Protein AF-A0A2N5UAC7-F1 (afdb_monomer)

Secondary structure (DSSP, 8-state):
--------PPPPHHHHHHHHHHHHHHHHHHHHHHHHHHHHHHHHHHT---TT---S--SS--S-------------------HHHHHH-HHHHHH---EESSTT-EE-TTS-EEEE--SS--EEEEETTTTEEEEE-TTEEEEE--GGGHHHHHHT--S-SS-SEEEE---B--TTTGGGS----B-GGGGGGG-HHHHHTTGGG--EEEEEEE-S-HHHHHHIIIIIHHHTTEEEEEEEEEEEEBPPPP--TT---GGGTT-BSS-TT--SS--SEEEEEEEEE--GGGTTS----PPPPEEEEE---STTPPPP-HHHHGGGS-SS--EEEES-SS----------------------EEEEETTTTGGGEES---------------

InterPro domains:
  IPR007757 MT-A70-like [PF05063] (164-339)
  IPR007757 MT-A70-like [PS51143] (120-387)

Mean predicted aligned error: 12.35 Å

Sequence (390 aa):
MSGKTTHCLPLNGIQLEAAHHAAIKDDIQQAIHLVRSEWIEKCHATRHSEWWSDPHTLRHSALAQLEWLSYPESKNLMPWFDWAGMTRDSLEVRKSKFNSKKLSIRVSEFGTTCLNPSSNSVGQVTLTDNKFAVTLPRRSGFSLATMENFRNEVTRINHSSGWDAVVIDPPWQNKSASRGGKYRTVELYDLFKMDLPGILGENAGKRALIAIWVTNRPKFRRFLKNKFLPDCHVMGPYSEWYWVKITASPSKENQPDLLEGGKPIFDLESTSPRRCYEGLVLGWYIPPSLRLNPVSNEIPSKIFLSVPLCHSRKPNIIDLLAPHIPSDPSILELFSRSVSGLPSFGENSENKTVDPMKGIWHSVGDECPKFMVTPWVDWHKSDKQDSGAG

Organism: NCBI:txid200324

pLDDT: mean 72.63, std 20.74, range [23.41, 97.94]

Structure (mmCIF, N/CA/C/O backbone):
data_AF-A0A2N5UAC7-F1
#
_entry.id   AF-A0A2N5UAC7-F1
#
loop_
_atom_site.group_PDB
_atom_site.id
_atom_site.type_symbol
_atom_site.label_atom_id
_atom_site.label_alt_id
_atom_site.label_comp_id
_atom_site.label_asym_id
_atom_site.label_entity_id
_atom_site.label_seq_id
_atom_site.pdbx_PDB_ins_code
_atom_site.Cartn_x
_atom_site.Cartn_y
_atom_site.Cartn_z
_atom_site.occupancy
_atom_site.B_iso_or_equiv
_atom_site.auth_seq_id
_atom_site.auth_comp_id
_atom_site.auth_asym_id
_atom_site.auth_atom_id
_atom_site.pdbx_PDB_model_num
ATOM 1 N N . MET A 1 1 ? 3.180 57.933 -0.412 1.00 46.59 1 MET A N 1
ATOM 2 C CA . MET A 1 1 ? 2.348 56.717 -0.276 1.00 46.59 1 MET A CA 1
ATOM 3 C C . MET A 1 1 ? 2.110 56.125 -1.655 1.00 46.59 1 MET A C 1
ATOM 5 O O . MET A 1 1 ? 1.540 56.811 -2.485 1.00 46.59 1 MET A O 1
ATOM 9 N N . SER A 1 2 ? 2.570 54.899 -1.903 1.00 42.03 2 SER A N 1
ATOM 10 C CA . SER A 1 2 ? 1.976 53.965 -2.876 1.00 42.03 2 SER A CA 1
ATOM 11 C C . SER A 1 2 ? 2.719 52.632 -2.754 1.00 42.03 2 SER A C 1
ATOM 13 O O . SER A 1 2 ? 3.601 52.316 -3.553 1.00 42.03 2 SER A O 1
ATOM 15 N N . GLY A 1 3 ? 2.406 51.872 -1.704 1.00 40.34 3 GLY A N 1
ATOM 16 C CA . GLY A 1 3 ? 2.852 50.488 -1.585 1.00 40.34 3 GLY A CA 1
ATOM 17 C C . GLY A 1 3 ? 2.125 49.650 -2.629 1.00 40.34 3 GLY A C 1
ATOM 18 O O . GLY A 1 3 ? 0.919 49.446 -2.522 1.00 40.34 3 GLY A O 1
ATOM 19 N N . LYS A 1 4 ? 2.844 49.193 -3.658 1.00 44.44 4 LYS A N 1
ATOM 20 C CA . LYS A 1 4 ? 2.344 48.163 -4.569 1.00 44.44 4 LYS A CA 1
ATOM 21 C C . LYS A 1 4 ? 2.340 46.842 -3.806 1.00 44.44 4 LYS A C 1
ATOM 23 O O . LYS A 1 4 ? 3.376 46.198 -3.676 1.00 44.44 4 LYS A O 1
ATOM 28 N N . THR A 1 5 ? 1.183 46.453 -3.291 1.00 43.25 5 THR A N 1
ATOM 29 C CA . THR A 1 5 ? 0.911 45.079 -2.877 1.00 43.25 5 THR A CA 1
ATOM 30 C C . THR A 1 5 ? 0.996 44.190 -4.114 1.00 43.25 5 THR A C 1
ATOM 32 O O . THR A 1 5 ? 0.104 44.162 -4.960 1.00 43.25 5 THR A O 1
ATOM 35 N N . THR A 1 6 ? 2.111 43.478 -4.255 1.00 42.09 6 THR A N 1
ATOM 36 C CA . THR A 1 6 ? 2.247 42.374 -5.202 1.00 42.09 6 THR A CA 1
ATOM 37 C C . THR A 1 6 ? 1.308 41.257 -4.761 1.00 42.09 6 THR A C 1
ATOM 39 O O . THR A 1 6 ? 1.625 40.451 -3.891 1.00 42.09 6 THR A O 1
ATOM 42 N N . HIS A 1 7 ? 0.111 41.220 -5.348 1.00 46.22 7 HIS A N 1
ATOM 43 C CA . HIS A 1 7 ? -0.776 40.067 -5.245 1.00 46.22 7 HIS A CA 1
ATOM 44 C C . HIS A 1 7 ? -0.081 38.865 -5.893 1.00 46.22 7 HIS A C 1
ATOM 46 O O . HIS A 1 7 ? -0.053 38.724 -7.114 1.00 46.22 7 HIS A O 1
ATOM 52 N N . CYS A 1 8 ? 0.527 38.013 -5.068 1.00 55.16 8 CYS A N 1
ATOM 53 C CA . CYS A 1 8 ? 1.085 36.747 -5.514 1.00 55.16 8 CYS A CA 1
ATOM 54 C C . CYS A 1 8 ? -0.089 35.846 -5.930 1.00 55.16 8 CYS A C 1
ATOM 56 O O . CYS A 1 8 ? -0.901 35.451 -5.091 1.00 55.16 8 CYS A O 1
ATOM 58 N N . LEU A 1 9 ? -0.235 35.592 -7.233 1.00 59.38 9 LEU A N 1
ATOM 59 C CA . LEU A 1 9 ? -1.263 34.692 -7.756 1.00 59.38 9 LEU A CA 1
ATOM 60 C C . LEU A 1 9 ? -1.058 33.277 -7.177 1.00 59.38 9 LEU A C 1
ATOM 62 O O . LEU A 1 9 ? 0.088 32.841 -7.038 1.00 59.38 9 LEU A O 1
ATOM 66 N N . PRO A 1 10 ? -2.134 32.537 -6.851 1.00 71.50 10 PRO A N 1
ATOM 67 C CA . PRO A 1 10 ? -2.011 31.182 -6.328 1.00 71.50 10 PRO A CA 1
ATOM 68 C C . PRO A 1 10 ? -1.292 30.277 -7.335 1.00 71.50 10 PRO A C 1
ATOM 70 O O . PRO A 1 10 ? -1.619 30.269 -8.524 1.00 71.50 10 PRO A O 1
ATOM 73 N N . LEU A 1 11 ? -0.315 29.506 -6.845 1.00 75.81 11 LEU A N 1
ATOM 74 C CA . LEU A 1 11 ? 0.490 28.607 -7.672 1.00 75.81 11 LEU A CA 1
ATOM 75 C C . LEU A 1 11 ? -0.403 27.610 -8.423 1.00 75.81 11 LEU A C 1
ATOM 77 O O . LEU A 1 11 ? -1.276 26.958 -7.842 1.00 75.81 11 LEU A O 1
ATOM 81 N N . ASN A 1 12 ? -0.150 27.452 -9.720 1.00 82.94 12 ASN A N 1
ATOM 82 C CA . ASN A 1 12 ? -0.794 26.421 -10.524 1.00 82.94 12 ASN A CA 1
ATOM 83 C C . ASN A 1 12 ? -0.249 25.018 -10.173 1.00 82.94 12 ASN A C 1
ATOM 85 O O . ASN A 1 12 ? 0.724 24.861 -9.435 1.00 82.94 12 ASN A O 1
ATOM 89 N N . GLY A 1 13 ? -0.870 23.964 -10.715 1.00 75.75 13 GLY A N 1
ATOM 90 C CA . GLY A 1 13 ? -0.510 22.580 -10.376 1.00 75.75 13 GLY A CA 1
ATOM 91 C C . GLY A 1 13 ? 0.949 22.199 -10.662 1.00 75.75 13 GLY A C 1
ATOM 92 O O . GLY A 1 13 ? 1.515 21.418 -9.905 1.00 75.75 13 GLY A O 1
ATOM 93 N N . ILE A 1 14 ? 1.561 22.763 -11.708 1.00 78.81 14 ILE A N 1
ATOM 94 C CA . ILE A 1 14 ? 2.967 22.509 -12.066 1.00 78.81 14 ILE A CA 1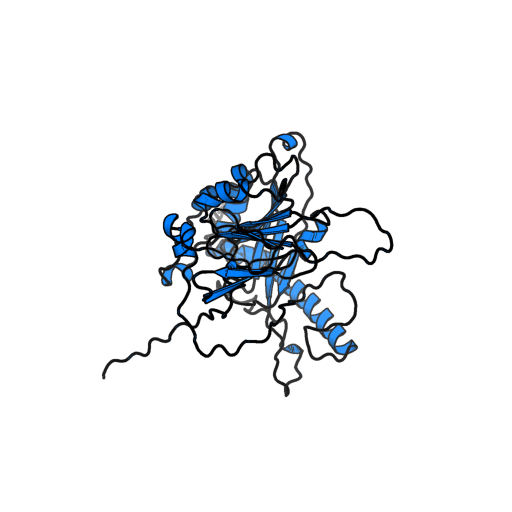
ATOM 95 C C . ILE A 1 14 ? 3.891 23.236 -11.088 1.00 78.81 14 ILE A C 1
ATOM 97 O O . ILE A 1 14 ? 4.854 22.653 -10.600 1.00 78.81 14 ILE A O 1
ATOM 101 N N . GLN A 1 15 ? 3.571 24.486 -10.755 1.00 83.00 15 GLN A N 1
ATOM 102 C CA . GLN A 1 15 ? 4.337 25.270 -9.788 1.00 83.00 15 GLN A CA 1
ATOM 103 C C . GLN A 1 15 ? 4.299 24.645 -8.389 1.00 83.00 15 GLN A C 1
ATOM 105 O O . GLN A 1 15 ? 5.323 24.596 -7.717 1.00 83.00 15 GLN A O 1
ATOM 110 N N . LEU A 1 16 ? 3.150 24.105 -7.970 1.00 83.69 16 LEU A N 1
ATOM 111 C CA . LEU A 1 16 ? 3.035 23.356 -6.715 1.00 83.69 16 LEU A CA 1
ATOM 112 C C . LEU A 1 16 ? 3.868 22.068 -6.727 1.00 83.69 16 LEU A C 1
ATOM 114 O O . LEU A 1 16 ? 4.409 21.679 -5.696 1.00 83.69 16 LEU A O 1
ATOM 118 N N . GLU A 1 17 ? 3.970 21.394 -7.875 1.00 84.38 17 GLU A N 1
ATOM 119 C CA . GLU A 1 17 ? 4.785 20.184 -8.017 1.00 84.38 17 GLU A CA 1
ATOM 120 C C . GLU A 1 17 ? 6.274 20.516 -7.949 1.00 84.38 17 GLU A C 1
ATOM 122 O O . GLU A 1 17 ? 7.018 19.839 -7.245 1.00 84.38 17 GLU A O 1
ATOM 127 N N . ALA A 1 18 ? 6.691 21.589 -8.624 1.00 85.12 18 ALA A N 1
ATOM 128 C CA . ALA A 1 18 ? 8.057 22.092 -8.586 1.00 85.12 18 ALA A CA 1
ATOM 129 C C . ALA A 1 18 ? 8.451 22.574 -7.183 1.00 85.12 18 ALA A C 1
ATOM 131 O O . ALA A 1 18 ? 9.517 22.209 -6.703 1.00 85.12 18 ALA A O 1
ATOM 132 N N . ALA A 1 19 ? 7.580 23.322 -6.501 1.00 87.12 19 ALA A N 1
ATOM 133 C CA . ALA A 1 19 ? 7.818 23.776 -5.132 1.00 87.12 19 ALA A CA 1
ATOM 134 C C . ALA A 1 19 ? 7.941 22.598 -4.157 1.00 87.12 19 ALA A C 1
ATOM 136 O O . ALA A 1 19 ? 8.842 22.569 -3.326 1.00 87.12 19 ALA A O 1
ATOM 137 N N . HIS A 1 20 ? 7.066 21.596 -4.290 1.00 88.50 20 HIS A N 1
ATOM 138 C CA . HIS A 1 20 ? 7.152 20.388 -3.481 1.00 88.50 20 HIS A CA 1
ATOM 139 C C . HIS A 1 20 ? 8.440 19.605 -3.750 1.00 88.50 20 HIS A C 1
ATOM 141 O O . HIS A 1 20 ? 9.090 19.174 -2.809 1.00 88.50 20 HIS A O 1
ATOM 147 N N . HIS A 1 21 ? 8.815 19.440 -5.020 1.00 90.19 21 HIS A N 1
ATOM 148 C CA . HIS A 1 21 ? 10.067 18.792 -5.389 1.00 90.19 21 HIS A CA 1
ATOM 149 C C . HIS A 1 21 ? 11.280 19.538 -4.824 1.00 90.19 21 HIS A C 1
ATOM 151 O O . HIS A 1 21 ? 12.123 18.910 -4.196 1.00 90.19 21 HIS A O 1
ATOM 157 N N . ALA A 1 22 ? 11.330 20.864 -4.971 1.00 89.19 22 ALA A N 1
ATOM 158 C CA . ALA A 1 22 ? 12.399 21.694 -4.424 1.00 89.19 22 ALA A CA 1
ATOM 159 C C . ALA A 1 22 ? 12.533 21.544 -2.900 1.00 89.19 22 ALA A C 1
ATOM 161 O O . ALA A 1 22 ? 13.647 21.524 -2.397 1.00 89.19 22 ALA A O 1
ATOM 162 N N . ALA A 1 23 ? 11.419 21.373 -2.183 1.00 89.62 23 ALA A N 1
ATOM 163 C CA . ALA A 1 23 ? 11.420 21.210 -0.730 1.00 89.62 23 ALA A CA 1
ATOM 164 C C . ALA A 1 23 ? 11.996 19.870 -0.232 1.00 89.62 23 ALA A C 1
ATOM 166 O O . ALA A 1 23 ? 12.322 19.780 0.943 1.00 89.62 23 ALA A O 1
ATOM 167 N N . ILE A 1 24 ? 12.090 18.840 -1.082 1.00 89.44 24 ILE A N 1
ATOM 168 C CA . ILE A 1 24 ? 12.561 17.492 -0.691 1.00 89.44 24 ILE A CA 1
ATOM 169 C C . ILE A 1 24 ? 13.781 17.018 -1.488 1.00 89.44 24 ILE A C 1
ATOM 171 O O . ILE A 1 24 ? 14.311 15.940 -1.228 1.00 89.44 24 ILE A O 1
ATOM 175 N N . LYS A 1 25 ? 14.195 17.774 -2.511 1.00 91.12 25 LYS A N 1
ATOM 176 C CA . LYS A 1 25 ? 15.258 17.381 -3.441 1.00 91.12 25 LYS A CA 1
ATOM 177 C C . LYS A 1 25 ? 16.575 17.136 -2.708 1.00 91.12 25 LYS A C 1
ATOM 179 O O . LYS A 1 25 ? 17.189 16.094 -2.922 1.00 91.12 25 LYS A O 1
ATOM 184 N N . ASP A 1 26 ? 16.961 18.065 -1.840 1.00 87.69 26 ASP A N 1
ATOM 185 C CA . ASP A 1 26 ? 18.243 18.016 -1.137 1.00 87.69 26 ASP A CA 1
ATOM 186 C C . ASP A 1 26 ? 18.281 16.842 -0.147 1.00 87.69 26 ASP A C 1
ATOM 188 O O . ASP A 1 26 ? 19.263 16.101 -0.121 1.00 87.69 26 ASP A O 1
ATOM 192 N N . ASP A 1 27 ? 17.175 16.578 0.558 1.00 86.56 27 ASP A N 1
ATOM 193 C CA . ASP A 1 27 ? 17.036 15.411 1.440 1.00 86.56 27 ASP A CA 1
ATOM 194 C C . ASP A 1 27 ? 17.154 14.094 0.657 1.00 86.56 27 ASP A C 1
ATOM 196 O O . ASP A 1 27 ? 17.837 13.160 1.081 1.00 86.56 27 ASP A O 1
ATOM 200 N N . ILE A 1 28 ? 16.516 14.008 -0.518 1.00 86.81 28 ILE A N 1
ATOM 201 C CA . ILE A 1 28 ? 16.626 12.836 -1.398 1.00 86.81 28 ILE A CA 1
ATOM 202 C C . ILE A 1 28 ? 18.067 12.668 -1.881 1.00 86.81 28 ILE A C 1
ATOM 204 O O . ILE A 1 28 ? 18.592 11.554 -1.873 1.00 86.81 28 ILE A O 1
ATOM 208 N N . GLN A 1 29 ? 18.722 13.751 -2.294 1.00 86.06 29 GLN A N 1
ATOM 209 C CA . GLN A 1 29 ? 20.100 13.709 -2.767 1.00 86.06 29 GLN A CA 1
ATOM 210 C C . GLN A 1 29 ? 21.066 13.290 -1.655 1.00 86.06 29 GLN A C 1
ATOM 212 O O . GLN A 1 29 ? 21.946 12.459 -1.890 1.00 86.06 29 GLN A O 1
ATOM 217 N N . GLN A 1 30 ? 20.858 13.787 -0.435 1.00 82.12 30 GLN A N 1
ATOM 218 C CA . GLN A 1 30 ? 21.615 13.382 0.741 1.00 82.12 30 GLN A CA 1
ATOM 219 C C . GLN A 1 30 ? 21.387 11.904 1.076 1.00 82.12 30 GLN A C 1
ATOM 221 O O . GLN A 1 30 ? 22.356 11.180 1.298 1.00 82.12 30 GLN A O 1
ATOM 226 N N . ALA A 1 31 ? 20.139 11.425 1.056 1.00 80.38 31 ALA A N 1
ATOM 227 C CA . ALA A 1 31 ? 19.821 10.019 1.304 1.00 80.38 31 ALA A CA 1
ATOM 228 C C . ALA A 1 31 ? 20.495 9.094 0.278 1.00 80.38 31 ALA A C 1
ATOM 230 O O . ALA A 1 31 ? 21.091 8.085 0.650 1.00 80.38 31 ALA A O 1
ATOM 231 N N . ILE A 1 32 ? 20.465 9.464 -1.008 1.00 81.31 32 ILE A N 1
ATOM 232 C CA . ILE A 1 32 ? 21.179 8.738 -2.065 1.00 81.31 32 ILE A CA 1
ATOM 233 C C . ILE A 1 32 ? 22.681 8.733 -1.797 1.00 81.31 32 ILE A C 1
ATOM 235 O O . ILE A 1 32 ? 23.303 7.679 -1.891 1.00 81.31 32 ILE A O 1
ATOM 239 N N . HIS A 1 33 ? 23.269 9.879 -1.457 1.00 80.56 33 HIS A N 1
ATOM 240 C CA . HIS A 1 33 ? 24.696 9.964 -1.166 1.00 80.56 33 HIS A CA 1
ATOM 241 C C . HIS A 1 33 ? 25.093 9.076 0.021 1.00 80.56 33 HIS A C 1
ATOM 243 O O . HIS A 1 33 ? 26.038 8.306 -0.098 1.00 80.56 33 HIS A O 1
ATOM 249 N N . LEU A 1 34 ? 24.361 9.139 1.138 1.00 76.81 34 LEU A N 1
ATOM 250 C CA . LEU A 1 34 ? 24.648 8.342 2.335 1.00 76.81 34 LEU A CA 1
ATOM 251 C C . LEU A 1 34 ? 24.571 6.839 2.049 1.00 76.81 34 LEU A C 1
ATOM 253 O O . LEU A 1 34 ? 25.529 6.121 2.319 1.00 76.81 34 LEU A O 1
ATOM 257 N N . VAL A 1 35 ? 23.474 6.382 1.434 1.00 75.56 35 VAL A N 1
ATOM 258 C CA . VAL A 1 35 ? 23.276 4.958 1.118 1.00 75.56 35 VAL A CA 1
ATOM 259 C C . VAL A 1 35 ? 24.328 4.460 0.129 1.00 75.56 35 VAL A C 1
ATOM 261 O O . VAL A 1 35 ? 24.868 3.370 0.303 1.00 75.56 35 VAL A O 1
ATOM 264 N N . ARG A 1 36 ? 24.653 5.246 -0.906 1.00 75.81 36 ARG A N 1
ATOM 265 C CA . ARG A 1 36 ? 25.674 4.858 -1.891 1.00 75.81 36 ARG A CA 1
ATOM 266 C C . ARG A 1 36 ? 27.078 4.836 -1.293 1.00 75.81 36 ARG A C 1
ATOM 268 O O . ARG A 1 36 ? 27.830 3.926 -1.614 1.00 75.81 36 ARG A O 1
ATOM 275 N N . SER A 1 37 ? 27.430 5.801 -0.446 1.00 73.94 37 SER A N 1
ATOM 276 C CA . SER A 1 37 ? 28.753 5.859 0.185 1.00 73.94 37 SER A CA 1
ATOM 277 C C . SER A 1 37 ? 28.972 4.694 1.148 1.00 73.94 37 SER A C 1
ATOM 279 O O . SER A 1 37 ? 29.987 4.012 1.038 1.00 73.94 37 SER A O 1
ATOM 281 N N . GLU A 1 38 ? 27.992 4.400 2.012 1.00 71.62 38 GLU A N 1
ATOM 282 C CA . GLU A 1 38 ? 28.046 3.233 2.907 1.00 71.62 38 GLU A CA 1
ATOM 283 C C . GLU A 1 38 ? 28.144 1.922 2.110 1.00 71.62 38 GLU A C 1
ATOM 285 O O . GLU A 1 38 ? 28.885 1.008 2.471 1.00 71.62 38 GLU A O 1
ATOM 290 N N . TRP A 1 39 ? 27.428 1.835 0.986 1.00 68.81 39 TRP A N 1
ATOM 291 C CA . TRP A 1 39 ? 27.476 0.670 0.110 1.00 68.81 39 TRP A CA 1
ATOM 292 C C . TRP A 1 39 ? 28.852 0.486 -0.548 1.00 68.81 39 TRP A C 1
ATOM 294 O O . TRP A 1 39 ? 29.413 -0.609 -0.488 1.00 68.81 39 TRP A O 1
ATOM 304 N N . ILE A 1 40 ? 29.421 1.544 -1.136 1.00 66.44 40 ILE A N 1
ATOM 305 C CA . ILE A 1 40 ? 30.756 1.497 -1.751 1.00 66.44 40 ILE A CA 1
ATOM 306 C C . ILE A 1 40 ? 31.802 1.053 -0.720 1.00 66.44 40 ILE A C 1
ATOM 308 O O . ILE A 1 40 ? 32.634 0.200 -1.027 1.00 66.44 40 ILE A O 1
ATOM 312 N N . GLU A 1 41 ? 31.728 1.575 0.505 1.00 67.44 41 GLU A N 1
ATOM 313 C CA . GLU A 1 41 ? 32.634 1.210 1.596 1.00 67.44 41 GLU A CA 1
ATOM 314 C C . GLU A 1 41 ? 32.526 -0.280 1.970 1.00 67.44 41 GLU A C 1
ATOM 316 O O . GLU A 1 41 ? 33.540 -0.985 1.994 1.00 67.44 41 GLU A O 1
ATOM 321 N N . LYS A 1 42 ? 31.307 -0.797 2.185 1.00 65.06 42 LYS A N 1
ATOM 322 C CA . LYS A 1 42 ? 31.087 -2.212 2.543 1.00 65.06 42 LYS A CA 1
ATOM 323 C C . LYS A 1 42 ? 31.503 -3.180 1.438 1.00 65.06 42 LYS A C 1
ATOM 325 O O . LYS A 1 42 ? 32.207 -4.148 1.721 1.00 65.06 42 LYS A O 1
ATOM 330 N N . CYS A 1 43 ? 31.140 -2.916 0.181 1.00 59.81 43 CYS A N 1
ATOM 331 C CA . CYS A 1 43 ? 31.549 -3.762 -0.947 1.00 59.81 43 CYS A CA 1
ATOM 332 C C . CYS A 1 43 ? 33.072 -3.796 -1.122 1.00 59.81 43 CYS A C 1
ATOM 334 O O . CYS A 1 43 ? 33.642 -4.855 -1.393 1.00 59.81 43 CYS A O 1
ATOM 336 N N . HIS A 1 44 ? 33.748 -2.659 -0.929 1.00 58.91 44 HIS A N 1
ATOM 337 C CA . HIS A 1 44 ? 35.206 -2.602 -0.989 1.00 58.91 44 HIS A CA 1
ATOM 338 C C . HIS A 1 44 ? 35.858 -3.416 0.143 1.00 58.91 44 HIS A C 1
ATOM 340 O O . HIS A 1 44 ? 36.892 -4.054 -0.069 1.00 58.91 44 HIS A O 1
ATOM 346 N N . ALA A 1 45 ? 35.247 -3.441 1.332 1.00 56.47 45 ALA A N 1
ATOM 347 C CA . ALA A 1 45 ? 35.726 -4.223 2.470 1.00 56.47 45 ALA A CA 1
ATOM 348 C C . ALA A 1 45 ? 35.538 -5.741 2.286 1.00 56.47 45 ALA A C 1
ATOM 350 O O . ALA A 1 45 ? 36.402 -6.516 2.697 1.00 56.47 45 ALA A O 1
ATOM 351 N N . THR A 1 46 ? 34.445 -6.177 1.652 1.00 52.97 46 THR A N 1
ATOM 352 C CA . THR A 1 46 ? 34.094 -7.604 1.534 1.00 52.97 46 THR A CA 1
ATOM 353 C C . THR A 1 46 ? 34.485 -8.244 0.194 1.00 52.97 46 THR A C 1
ATOM 355 O O . THR A 1 46 ? 34.329 -9.451 0.033 1.00 52.97 46 THR A O 1
ATOM 358 N N . ARG A 1 47 ? 35.043 -7.479 -0.763 1.00 51.38 47 ARG A N 1
ATOM 359 C CA . ARG A 1 47 ? 35.402 -7.922 -2.136 1.00 51.38 47 ARG A CA 1
ATOM 360 C C . ARG A 1 47 ? 34.241 -8.557 -2.921 1.00 51.38 47 ARG A C 1
ATOM 362 O O . ARG A 1 47 ? 34.477 -9.245 -3.912 1.00 51.38 47 ARG A O 1
ATOM 369 N N . HIS A 1 48 ? 32.997 -8.327 -2.507 1.00 44.00 48 HIS A N 1
ATOM 370 C CA . HIS A 1 48 ? 31.820 -8.798 -3.228 1.00 44.00 48 HIS A CA 1
ATOM 371 C C . HIS A 1 48 ? 31.491 -7.851 -4.391 1.00 44.00 48 HIS A C 1
ATOM 373 O O . HIS A 1 48 ? 31.323 -6.647 -4.200 1.00 44.00 48 HIS A O 1
ATOM 379 N N . SER A 1 49 ? 31.370 -8.405 -5.601 1.00 43.03 49 SER A N 1
ATOM 380 C CA . SER A 1 49 ? 30.919 -7.695 -6.811 1.00 43.03 49 SER A CA 1
ATOM 381 C C . SER A 1 49 ? 29.394 -7.590 -6.915 1.00 43.03 49 SER A C 1
ATOM 383 O O . SER A 1 49 ? 28.869 -6.887 -7.778 1.00 43.03 49 SER A O 1
ATOM 385 N N . GLU A 1 50 ? 28.673 -8.305 -6.052 1.00 41.56 50 GLU A N 1
ATOM 386 C CA . GLU A 1 50 ? 27.236 -8.508 -6.155 1.00 41.56 50 GLU A CA 1
ATOM 387 C C . GLU A 1 50 ? 26.498 -7.825 -5.000 1.00 41.56 50 GLU A C 1
ATOM 389 O O . GLU A 1 50 ? 26.653 -8.148 -3.826 1.00 41.56 50 GLU A O 1
ATOM 394 N N . TRP A 1 51 ? 25.641 -6.877 -5.376 1.00 46.94 51 TRP A N 1
ATOM 395 C CA . TRP A 1 51 ? 24.746 -6.069 -4.541 1.00 46.94 51 TRP A CA 1
ATOM 396 C C . TRP A 1 51 ? 23.701 -6.867 -3.747 1.00 46.94 51 TRP A C 1
ATOM 398 O O . TRP A 1 51 ? 22.940 -6.277 -2.983 1.00 46.94 51 TRP A O 1
ATOM 408 N N . TRP A 1 52 ? 23.634 -8.187 -3.934 1.00 44.19 52 TRP A N 1
ATOM 409 C CA . TRP A 1 52 ? 22.655 -9.071 -3.301 1.00 44.19 52 TRP A CA 1
ATOM 410 C C . TRP A 1 52 ? 23.234 -9.983 -2.209 1.00 44.19 52 TRP A C 1
ATOM 412 O O . TRP A 1 52 ? 22.483 -10.757 -1.616 1.00 44.19 52 TRP A O 1
ATOM 422 N N . SER A 1 53 ? 24.532 -9.889 -1.900 1.00 32.56 53 SER A N 1
ATOM 423 C CA . SER A 1 53 ? 25.165 -10.655 -0.818 1.00 32.56 53 SER A CA 1
ATOM 424 C C . SER A 1 53 ? 26.065 -9.761 0.046 1.00 32.56 53 SER A C 1
ATOM 426 O O . SER A 1 53 ? 27.150 -9.395 -0.395 1.00 32.56 53 SER A O 1
ATOM 428 N N . ASP A 1 54 ? 25.652 -9.438 1.277 1.00 31.34 54 ASP A N 1
ATOM 429 C CA . ASP A 1 54 ? 26.560 -8.938 2.327 1.00 31.34 54 ASP A CA 1
ATOM 430 C C . ASP A 1 54 ? 26.422 -9.829 3.589 1.00 31.34 54 ASP A C 1
ATOM 432 O O . ASP A 1 54 ? 25.285 -10.166 3.948 1.00 31.34 54 ASP A O 1
ATOM 436 N N . PRO A 1 55 ? 27.522 -10.266 4.251 1.00 34.00 55 PRO A N 1
ATOM 437 C CA . PRO A 1 55 ? 27.536 -11.416 5.161 1.00 34.00 55 PRO A CA 1
ATOM 438 C C . PRO A 1 55 ? 27.182 -11.150 6.634 1.00 34.00 55 PRO A C 1
ATOM 440 O O . PRO A 1 55 ? 27.253 -12.091 7.422 1.00 34.00 55 PRO A O 1
ATOM 443 N N . HIS A 1 56 ? 26.787 -9.944 7.062 1.00 31.58 56 HIS A N 1
ATOM 444 C CA . HIS A 1 56 ? 26.453 -9.705 8.478 1.00 31.58 56 HIS A CA 1
ATOM 445 C C . HIS A 1 56 ? 25.204 -8.838 8.697 1.00 31.58 56 HIS A C 1
ATOM 447 O O . HIS A 1 56 ? 25.225 -7.616 8.602 1.00 31.58 56 HIS A O 1
ATOM 453 N N . THR A 1 57 ? 24.112 -9.531 9.042 1.00 35.31 57 THR A N 1
ATOM 454 C CA . THR A 1 57 ? 23.008 -9.142 9.943 1.00 35.31 57 THR A CA 1
ATOM 455 C C . THR A 1 57 ? 22.753 -7.644 10.151 1.00 35.31 57 THR A C 1
ATOM 457 O O . THR A 1 57 ? 22.821 -7.131 11.269 1.00 35.31 57 THR A O 1
ATOM 460 N N . LEU A 1 58 ? 22.276 -6.975 9.103 1.00 31.77 58 LEU A N 1
ATOM 461 C CA . LEU A 1 58 ? 21.141 -6.076 9.289 1.00 31.77 58 LEU A CA 1
ATOM 462 C C . LEU A 1 58 ? 19.967 -6.955 9.735 1.00 31.77 58 LEU A C 1
ATOM 464 O O . LEU A 1 58 ? 19.610 -7.908 9.045 1.00 31.77 58 LEU A O 1
ATOM 468 N N . ARG A 1 59 ? 19.370 -6.671 10.897 1.00 33.34 59 ARG A N 1
ATOM 469 C CA . ARG A 1 59 ? 18.214 -7.423 11.426 1.00 33.34 59 ARG A CA 1
ATOM 470 C C . ARG A 1 59 ? 16.953 -7.356 10.553 1.00 33.34 59 ARG A C 1
ATOM 472 O O . ARG A 1 59 ? 15.930 -7.885 10.964 1.00 33.34 59 ARG A O 1
ATOM 479 N N . HIS A 1 60 ? 17.010 -6.761 9.367 1.00 32.19 60 HIS A N 1
ATOM 480 C CA . HIS A 1 60 ? 16.217 -7.226 8.243 1.00 32.19 60 HIS A CA 1
ATOM 481 C C . HIS A 1 60 ? 16.782 -6.680 6.937 1.00 32.19 60 HIS A C 1
ATOM 483 O O . HIS A 1 60 ? 17.345 -5.584 6.878 1.00 32.19 60 HIS A O 1
ATOM 489 N N . SER A 1 61 ? 16.638 -7.463 5.884 1.00 29.66 61 SER A N 1
ATOM 490 C CA . SER A 1 61 ? 17.106 -7.120 4.565 1.00 29.66 61 SER A CA 1
ATOM 491 C C . SER A 1 61 ? 16.145 -6.144 3.887 1.00 29.66 61 SER A C 1
ATOM 493 O O . SER A 1 61 ? 15.116 -6.561 3.365 1.00 29.66 61 SER A O 1
ATOM 495 N N . ALA A 1 62 ? 16.565 -4.897 3.679 1.00 28.70 62 ALA A N 1
ATOM 496 C CA . ALA A 1 62 ? 16.096 -4.121 2.526 1.00 28.70 62 ALA A CA 1
ATOM 497 C C . ALA A 1 62 ? 16.588 -4.734 1.184 1.00 28.70 62 ALA A C 1
ATOM 499 O O . ALA A 1 62 ? 16.790 -4.024 0.200 1.00 28.70 62 ALA A O 1
ATOM 500 N N . LEU A 1 63 ? 16.809 -6.056 1.142 1.00 31.41 63 LEU A N 1
ATOM 501 C CA . LEU A 1 63 ? 17.150 -6.820 -0.043 1.00 31.41 63 LEU A CA 1
ATOM 502 C C . LEU A 1 63 ? 15.863 -7.343 -0.654 1.00 31.41 63 LEU A C 1
ATOM 504 O O . LEU A 1 63 ? 15.038 -7.993 -0.010 1.00 31.41 63 LEU A O 1
ATOM 508 N N . ALA A 1 64 ? 15.764 -7.126 -1.955 1.00 31.52 64 ALA A N 1
ATOM 509 C CA . ALA A 1 64 ? 15.036 -8.015 -2.824 1.00 31.52 64 ALA A CA 1
ATOM 510 C C . ALA A 1 64 ? 15.589 -9.445 -2.663 1.00 31.52 64 ALA A C 1
ATOM 512 O O . ALA A 1 64 ? 16.485 -9.853 -3.389 1.00 31.52 64 ALA A O 1
ATOM 513 N N . GLN A 1 65 ? 15.023 -10.231 -1.749 1.00 28.94 65 GLN A N 1
ATOM 514 C CA . GLN A 1 65 ? 14.938 -11.675 -1.933 1.00 28.94 65 GLN A CA 1
ATOM 515 C C . GLN A 1 65 ? 13.695 -11.930 -2.793 1.00 28.94 65 GLN A C 1
ATOM 517 O O . GLN A 1 65 ? 12.626 -12.309 -2.321 1.00 28.94 65 GLN A O 1
ATOM 522 N N . LEU A 1 66 ? 13.806 -11.637 -4.090 1.00 31.16 66 LEU A N 1
ATOM 523 C CA . LEU A 1 66 ? 12.988 -12.358 -5.052 1.00 31.16 66 LEU A CA 1
ATOM 524 C C . LEU A 1 66 ? 13.629 -13.736 -5.136 1.00 31.16 66 LEU A C 1
ATOM 526 O O . LEU A 1 66 ? 14.699 -13.870 -5.722 1.00 31.16 66 LEU A O 1
ATOM 530 N N . GLU A 1 67 ? 13.015 -14.744 -4.517 1.00 24.19 67 GLU A N 1
ATOM 531 C CA . GLU A 1 67 ? 13.284 -16.126 -4.902 1.00 24.19 67 GLU A CA 1
ATOM 532 C C . GLU A 1 67 ? 13.095 -16.206 -6.419 1.00 24.19 67 GLU A C 1
ATOM 534 O O . GLU A 1 67 ? 11.979 -16.167 -6.944 1.00 24.19 67 GLU A O 1
ATOM 539 N N . TRP A 1 68 ? 14.216 -16.262 -7.130 1.00 28.42 68 TRP A N 1
ATOM 540 C CA . TRP A 1 68 ? 14.262 -16.632 -8.526 1.00 28.42 68 TRP A CA 1
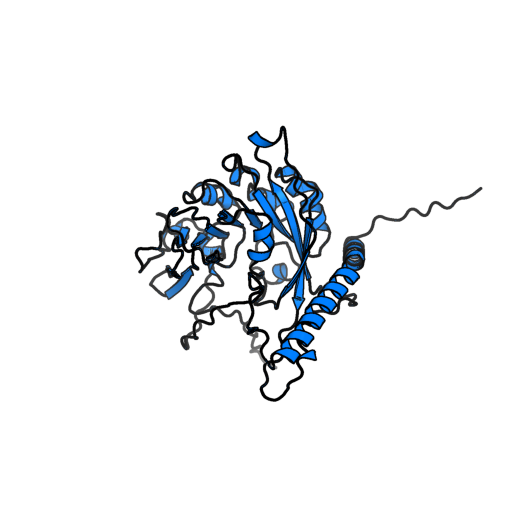ATOM 541 C C . TRP A 1 68 ? 13.964 -18.129 -8.550 1.00 28.42 68 TRP A C 1
ATOM 543 O O . TRP A 1 68 ? 14.861 -18.967 -8.523 1.00 28.42 68 TRP A O 1
ATOM 553 N N . LEU A 1 69 ? 12.679 -18.489 -8.503 1.00 23.41 69 LEU A N 1
ATOM 554 C CA . LEU A 1 69 ? 12.282 -19.835 -8.881 1.00 23.41 69 LEU A CA 1
ATOM 555 C C . LEU A 1 69 ? 12.664 -19.974 -10.349 1.00 23.41 69 LEU A C 1
ATOM 557 O O . LEU A 1 69 ? 12.152 -19.243 -11.200 1.00 23.41 69 LEU A O 1
ATOM 561 N N . SER A 1 70 ? 13.633 -20.852 -10.598 1.00 25.36 70 SER A N 1
ATOM 562 C CA . SER A 1 70 ? 14.167 -21.148 -11.916 1.00 25.36 70 SER A CA 1
ATOM 563 C C . SER A 1 70 ? 13.027 -21.275 -12.918 1.00 25.36 70 SER A C 1
ATOM 565 O O . SER A 1 70 ? 12.063 -22.014 -12.707 1.00 25.36 70 SER A O 1
ATOM 567 N N . TYR A 1 71 ? 13.149 -20.500 -13.988 1.00 32.62 71 TYR A N 1
ATOM 568 C CA . TYR A 1 71 ? 12.303 -20.522 -15.169 1.00 32.62 71 TYR A CA 1
ATOM 569 C C . TYR A 1 71 ? 12.010 -21.977 -15.578 1.00 32.62 71 TYR A C 1
ATOM 571 O O . TYR A 1 71 ? 12.947 -22.695 -15.930 1.00 32.62 71 TYR A O 1
ATOM 579 N N . PRO A 1 72 ? 10.756 -22.462 -15.577 1.00 32.97 72 PRO A N 1
ATOM 580 C CA . PRO A 1 72 ? 10.420 -23.528 -16.497 1.00 32.97 72 PRO A CA 1
ATOM 581 C C . PRO A 1 72 ? 10.463 -22.890 -17.883 1.00 32.97 72 PRO A C 1
ATOM 583 O O . PRO A 1 72 ? 9.756 -21.910 -18.115 1.00 32.97 72 PRO A O 1
ATOM 586 N N . GLU A 1 73 ? 11.286 -23.417 -18.788 1.00 34.94 73 GLU A N 1
ATOM 587 C CA . GLU A 1 73 ? 11.272 -23.050 -20.206 1.00 34.94 73 GLU A CA 1
ATOM 588 C C . GLU A 1 73 ? 9.872 -23.265 -20.804 1.00 34.94 73 GLU A C 1
ATOM 590 O O . GLU A 1 73 ? 9.574 -24.300 -21.398 1.00 34.94 73 GLU A O 1
ATOM 595 N N . SER A 1 74 ? 8.967 -22.299 -20.645 1.00 37.78 74 SER A N 1
ATOM 596 C CA . SER A 1 74 ? 7.646 -22.360 -21.253 1.00 37.78 74 SER A CA 1
ATOM 597 C C . SER A 1 74 ? 7.711 -21.676 -22.611 1.00 37.78 74 SER A C 1
ATOM 599 O O . SER A 1 74 ? 7.540 -20.465 -22.730 1.00 37.78 74 SER A O 1
ATOM 601 N N . LYS A 1 75 ? 7.919 -22.478 -23.657 1.00 36.34 75 LYS A N 1
ATOM 602 C CA . LYS A 1 75 ? 7.900 -22.054 -25.069 1.00 36.34 75 LYS A CA 1
ATOM 603 C C . LYS A 1 75 ? 6.513 -21.641 -25.598 1.00 36.34 75 LYS A C 1
ATOM 605 O O . LYS A 1 75 ? 6.356 -21.481 -26.800 1.00 36.34 75 LYS A O 1
ATOM 610 N N . ASN A 1 76 ? 5.517 -21.439 -24.735 1.00 40.62 76 ASN A N 1
ATOM 611 C CA . ASN A 1 76 ? 4.164 -21.040 -25.126 1.00 40.62 76 ASN A CA 1
ATOM 612 C C . ASN A 1 76 ? 3.685 -19.862 -24.268 1.00 40.62 76 ASN A C 1
ATOM 614 O O . ASN A 1 76 ? 3.081 -20.045 -23.212 1.00 40.62 76 ASN A O 1
ATOM 618 N N . LEU A 1 77 ? 3.951 -18.645 -24.745 1.00 43.91 77 LEU A N 1
ATOM 619 C CA . LEU A 1 77 ? 3.347 -17.413 -24.239 1.00 43.91 77 LEU A CA 1
ATOM 620 C C . LEU A 1 77 ? 1.848 -17.425 -24.588 1.00 43.91 77 LEU A C 1
ATOM 622 O O . LEU A 1 77 ? 1.462 -17.123 -25.716 1.00 43.91 77 LEU A O 1
ATOM 626 N N . MET A 1 78 ? 0.995 -17.816 -23.637 1.00 44.56 78 MET A N 1
ATOM 627 C CA . MET A 1 78 ? -0.454 -17.622 -23.761 1.00 44.56 78 MET A CA 1
ATOM 628 C C . MET A 1 78 ? -0.814 -16.140 -23.555 1.00 44.56 78 MET A C 1
ATOM 630 O O . MET A 1 78 ? -0.155 -15.445 -22.777 1.00 44.56 78 MET A O 1
ATOM 634 N N . PRO A 1 79 ? -1.866 -15.639 -24.227 1.00 50.12 79 PRO A N 1
ATOM 635 C CA . PRO A 1 79 ? -2.250 -14.246 -24.139 1.00 50.12 79 PRO A CA 1
ATOM 636 C C . PRO A 1 79 ? -2.808 -13.921 -22.750 1.00 50.12 79 PRO A C 1
ATOM 638 O O . PRO A 1 79 ? -3.581 -14.684 -22.179 1.00 50.12 79 PRO A O 1
ATOM 641 N N . TRP A 1 80 ? -2.375 -12.765 -22.242 1.00 54.06 80 TRP A N 1
ATOM 642 C CA . TRP A 1 80 ? -2.935 -11.954 -21.156 1.00 54.06 80 TRP A CA 1
ATOM 643 C C . TRP A 1 80 ? -4.213 -12.489 -20.476 1.00 54.06 80 TRP A C 1
ATOM 645 O O . TRP A 1 80 ? -5.281 -12.541 -21.082 1.00 54.06 80 TRP A O 1
ATOM 655 N N . PHE A 1 81 ? -4.112 -12.782 -19.177 1.00 64.12 81 PHE A N 1
ATOM 656 C CA . PHE A 1 81 ? -5.258 -13.109 -18.329 1.00 64.12 81 PHE A CA 1
ATOM 657 C C . PHE A 1 81 ? -5.882 -11.830 -17.737 1.00 64.12 81 PHE A C 1
ATOM 659 O O . PHE A 1 81 ? -5.209 -11.067 -17.034 1.00 64.12 81 PHE A O 1
ATOM 666 N N . ASP A 1 82 ? -7.157 -11.570 -18.043 1.00 69.19 82 ASP A N 1
ATOM 667 C CA . ASP A 1 82 ? -7.890 -10.377 -17.593 1.00 69.19 82 ASP A CA 1
ATOM 668 C C . ASP A 1 82 ? -8.476 -10.569 -16.182 1.00 69.19 82 ASP A C 1
ATOM 670 O O . ASP A 1 82 ? -9.667 -10.834 -16.008 1.00 69.19 82 ASP A O 1
ATOM 674 N N . TRP A 1 83 ? -7.627 -10.412 -15.160 1.00 73.06 83 TRP A N 1
ATOM 675 C CA . TRP A 1 83 ? -8.024 -10.479 -13.745 1.00 73.06 83 TRP A CA 1
ATOM 676 C C . TRP A 1 83 ? -9.163 -9.505 -13.394 1.00 73.06 83 TRP A C 1
ATOM 678 O O . TRP A 1 83 ? -10.106 -9.859 -12.683 1.00 73.06 83 TRP A O 1
ATOM 688 N N . ALA A 1 84 ? -9.120 -8.293 -13.956 1.00 68.94 84 ALA A N 1
ATOM 689 C CA . ALA A 1 84 ? -10.158 -7.286 -13.763 1.00 68.94 84 ALA A CA 1
ATOM 690 C C . ALA A 1 84 ? -11.468 -7.664 -14.473 1.00 68.94 84 ALA A C 1
ATOM 692 O O . ALA A 1 84 ? -12.555 -7.298 -14.033 1.00 68.94 84 ALA A O 1
ATOM 693 N N . GLY A 1 85 ? -11.393 -8.379 -15.596 1.00 64.69 85 GLY A N 1
ATOM 694 C CA . GLY A 1 85 ? -12.546 -8.997 -16.252 1.00 64.69 85 GLY A CA 1
ATOM 695 C C . GLY A 1 85 ? -13.254 -9.994 -15.342 1.00 64.69 85 GLY A C 1
ATOM 696 O O . GLY A 1 85 ? -14.470 -9.904 -15.193 1.00 64.69 85 GLY A O 1
ATOM 697 N N . MET A 1 86 ? -12.495 -10.864 -14.664 1.00 68.56 86 MET A N 1
ATOM 698 C CA . MET A 1 86 ? -13.072 -11.844 -13.740 1.00 68.56 86 MET A CA 1
ATOM 699 C C . MET A 1 86 ? -13.878 -11.169 -12.641 1.00 68.56 86 MET A C 1
ATOM 701 O O . MET A 1 86 ? -15.041 -11.489 -12.465 1.00 68.56 86 MET A O 1
ATOM 705 N N . THR A 1 87 ? -13.299 -10.200 -11.932 1.00 67.62 87 THR A N 1
ATOM 706 C CA . THR A 1 87 ? -13.958 -9.572 -10.772 1.00 67.62 87 THR A CA 1
ATOM 707 C C . THR A 1 87 ? -15.205 -8.756 -11.115 1.00 67.62 87 THR A C 1
ATOM 709 O O . THR A 1 87 ? -16.034 -8.522 -10.235 1.00 67.62 87 THR A O 1
ATOM 712 N N . ARG A 1 88 ? -15.363 -8.336 -12.377 1.00 65.69 88 ARG A N 1
ATOM 713 C CA . ARG A 1 88 ? -16.528 -7.572 -12.852 1.00 65.69 88 ARG A CA 1
ATOM 714 C C . ARG A 1 88 ? -17.768 -8.432 -13.086 1.00 65.69 88 ARG A C 1
ATOM 716 O O . ARG A 1 88 ? -18.871 -7.898 -12.998 1.00 65.69 88 ARG A O 1
ATOM 723 N N . ASP A 1 89 ? -17.607 -9.726 -13.353 1.00 61.53 89 ASP A N 1
ATOM 724 C CA . ASP A 1 89 ? -18.724 -10.651 -13.535 1.00 61.53 89 ASP A CA 1
ATOM 725 C C . ASP A 1 89 ? -18.740 -11.695 -12.413 1.00 61.53 89 ASP A C 1
ATOM 727 O O . ASP A 1 89 ? -17.987 -12.669 -12.409 1.00 61.53 89 ASP A O 1
ATOM 731 N N . SER A 1 90 ? -19.652 -11.505 -11.455 1.00 52.22 90 SER A N 1
ATOM 732 C CA . SER A 1 90 ? -19.850 -12.428 -10.330 1.00 52.22 90 SER A CA 1
ATOM 733 C C . SER A 1 90 ? -20.113 -13.880 -10.760 1.00 52.22 90 SER A C 1
ATOM 735 O O . SER A 1 90 ? -19.852 -14.796 -9.982 1.00 52.22 90 SER A O 1
ATOM 737 N N . LEU A 1 91 ? -20.608 -14.109 -11.983 1.00 54.50 91 LEU A N 1
ATOM 738 C CA . LEU A 1 91 ? -20.825 -15.439 -12.538 1.00 54.50 91 LEU A CA 1
ATOM 739 C C . LEU A 1 91 ? -19.508 -16.066 -13.021 1.00 54.50 91 LEU A C 1
ATOM 741 O O . LEU A 1 91 ? -19.277 -17.246 -12.768 1.00 54.50 91 LEU A O 1
ATOM 745 N N . GLU A 1 92 ? -18.629 -15.291 -13.660 1.00 52.03 92 GLU A N 1
ATOM 746 C CA . GLU A 1 92 ? -17.297 -15.741 -14.094 1.00 52.03 92 GLU A CA 1
ATOM 747 C C . GLU A 1 92 ? -16.362 -15.988 -12.903 1.00 52.03 92 GLU A C 1
ATOM 749 O O . GLU A 1 92 ? -15.697 -17.023 -12.861 1.00 52.03 92 GLU A O 1
ATOM 754 N N . VAL A 1 93 ? -16.399 -15.134 -11.869 1.00 51.72 93 VAL A N 1
ATOM 755 C CA . VAL A 1 93 ? -15.709 -15.400 -10.589 1.00 51.72 93 VAL A CA 1
ATOM 756 C C . VAL A 1 93 ? -16.138 -16.746 -9.994 1.00 51.72 93 VAL A C 1
ATOM 758 O O . VAL A 1 93 ? -15.304 -17.538 -9.559 1.00 51.72 93 VAL A O 1
ATOM 761 N N . ARG A 1 94 ? -17.445 -17.044 -10.002 1.00 52.94 94 ARG A N 1
ATOM 762 C CA . ARG A 1 94 ? -17.982 -18.317 -9.488 1.00 52.94 94 ARG A CA 1
ATOM 763 C C . ARG A 1 94 ? -17.586 -19.523 -10.344 1.00 52.94 94 ARG A C 1
ATOM 765 O O . ARG A 1 94 ? -17.516 -20.636 -9.824 1.00 52.94 94 ARG A O 1
ATOM 772 N N . LYS A 1 95 ? -17.337 -19.333 -11.645 1.00 51.78 95 LYS A N 1
ATOM 773 C CA . LYS A 1 95 ? -16.825 -20.387 -12.538 1.00 51.78 95 LYS A CA 1
ATOM 774 C C . LYS A 1 95 ? -15.334 -20.641 -12.325 1.00 51.78 95 LYS A C 1
ATOM 776 O O . LYS A 1 95 ? -14.893 -21.783 -12.461 1.00 51.78 95 LYS A O 1
ATOM 781 N N . SER A 1 96 ? -14.557 -19.618 -11.969 1.00 56.59 96 SER A N 1
ATOM 782 C CA . SER A 1 96 ? -13.140 -19.776 -11.647 1.00 56.59 96 SER A CA 1
ATOM 783 C C . SER A 1 96 ? -12.940 -20.487 -10.312 1.00 56.59 96 SER A C 1
ATOM 785 O O . SER A 1 96 ? -12.891 -19.881 -9.246 1.00 56.59 96 SER A O 1
ATOM 787 N N . LYS A 1 97 ? -12.800 -21.811 -10.370 1.00 60.59 97 LYS A N 1
ATOM 788 C CA . LYS A 1 97 ? -12.464 -22.620 -9.200 1.00 60.59 97 LYS A CA 1
ATOM 789 C C . LYS A 1 97 ? -10.956 -22.619 -8.989 1.00 60.59 97 LYS A C 1
ATOM 791 O O . LYS A 1 97 ? -10.205 -23.143 -9.811 1.00 60.59 97 LYS A O 1
ATOM 796 N N . PHE A 1 98 ? -10.527 -22.049 -7.870 1.00 67.19 98 PHE A N 1
ATOM 797 C CA . PHE A 1 98 ? -9.190 -22.268 -7.343 1.00 67.19 98 PHE A CA 1
ATOM 798 C C . PHE A 1 98 ? -9.145 -23.664 -6.731 1.00 67.19 98 PHE A C 1
ATOM 800 O O . PHE A 1 98 ? -9.916 -23.977 -5.825 1.00 67.19 98 PHE A O 1
ATOM 807 N N . ASN A 1 99 ? -8.258 -24.514 -7.239 1.00 62.69 99 ASN A N 1
ATOM 808 C CA . ASN A 1 99 ? -8.019 -25.828 -6.660 1.00 62.69 99 ASN A CA 1
ATOM 809 C C . ASN A 1 99 ? -6.685 -25.812 -5.910 1.00 62.69 99 ASN A C 1
ATOM 811 O O . ASN A 1 99 ? -5.668 -25.360 -6.444 1.00 62.69 99 ASN A O 1
ATOM 815 N N . SER A 1 100 ? -6.692 -26.300 -4.671 1.00 63.19 100 SER A N 1
ATOM 816 C CA . SER A 1 100 ? -5.472 -26.499 -3.901 1.00 63.19 100 SER A CA 1
ATOM 817 C C . SER A 1 100 ? -5.050 -27.960 -3.962 1.00 63.19 100 SER A C 1
ATOM 819 O O . SER A 1 100 ? -5.780 -28.850 -3.535 1.00 63.19 100 SER A O 1
ATOM 821 N N . LYS A 1 101 ? -3.814 -28.205 -4.406 1.00 57.84 101 LYS A N 1
ATOM 822 C CA . LYS A 1 101 ? -3.170 -29.522 -4.274 1.00 57.84 101 LYS A CA 1
ATOM 823 C C . LYS A 1 101 ? -2.561 -29.750 -2.877 1.00 57.84 101 LYS A C 1
ATOM 825 O O . LYS A 1 101 ? -2.074 -30.842 -2.608 1.00 57.84 101 LYS A O 1
ATOM 830 N N . LYS A 1 102 ? -2.563 -28.743 -1.986 1.00 58.03 102 LYS A N 1
ATOM 831 C CA . LYS A 1 102 ? -1.976 -28.795 -0.630 1.00 58.03 102 LYS A CA 1
ATOM 832 C C . LYS A 1 102 ? -3.031 -28.538 0.456 1.00 58.03 102 LYS A C 1
ATOM 834 O O . LYS A 1 102 ? -3.712 -27.516 0.430 1.00 58.03 102 LYS A O 1
ATOM 839 N N . LEU A 1 103 ? -3.089 -29.408 1.472 1.00 51.34 103 LEU A N 1
ATOM 840 C CA . LEU A 1 103 ? -4.032 -29.313 2.604 1.00 51.34 103 LEU A CA 1
ATOM 841 C C . LEU A 1 103 ? -3.951 -27.995 3.402 1.00 51.34 103 LEU A C 1
ATOM 843 O O . LEU A 1 103 ? -4.897 -27.646 4.102 1.00 51.34 103 LEU A O 1
ATOM 847 N N . SER A 1 104 ? -2.829 -27.272 3.339 1.00 61.44 104 SER A N 1
ATOM 848 C CA . SER A 1 104 ? -2.610 -26.056 4.129 1.00 61.44 104 SER A CA 1
ATOM 849 C C . SER A 1 104 ? -3.265 -24.800 3.551 1.00 61.44 104 SER A C 1
ATOM 851 O O . SER A 1 104 ? -3.383 -23.815 4.276 1.00 61.44 104 SER A O 1
ATOM 853 N N . ILE A 1 105 ? -3.689 -24.807 2.283 1.00 67.69 105 ILE A N 1
ATOM 854 C CA . ILE A 1 105 ? -4.260 -23.624 1.626 1.00 67.69 105 ILE A CA 1
ATOM 855 C C . ILE A 1 105 ? -5.779 -23.681 1.722 1.00 67.69 105 ILE A C 1
ATOM 857 O O . ILE A 1 105 ? -6.395 -24.646 1.269 1.00 67.69 105 ILE A O 1
ATOM 861 N N . ARG A 1 106 ? -6.384 -22.632 2.285 1.00 67.94 106 ARG A N 1
ATOM 862 C CA . ARG A 1 106 ? -7.846 -22.498 2.344 1.00 67.94 106 ARG A CA 1
ATOM 863 C C . ARG A 1 106 ? -8.328 -21.645 1.178 1.00 67.94 106 ARG A C 1
ATOM 865 O O . ARG A 1 106 ? -7.756 -20.588 0.919 1.00 67.94 106 ARG A O 1
ATOM 872 N N . VAL A 1 107 ? -9.381 -22.102 0.513 1.00 66.75 107 VAL A N 1
ATOM 873 C CA . VAL A 1 107 ? -10.075 -21.383 -0.561 1.00 66.75 107 VAL A CA 1
ATOM 874 C C . VAL A 1 107 ? -11.500 -21.099 -0.083 1.00 66.75 107 VAL A C 1
ATOM 876 O O . VAL A 1 107 ? -12.120 -21.981 0.513 1.00 66.75 107 VAL A O 1
ATOM 879 N N . SER A 1 108 ? -12.008 -19.879 -0.282 1.00 69.06 108 SER A N 1
ATOM 880 C CA . SER A 1 108 ? -13.398 -19.547 0.069 1.00 69.06 108 SER A CA 1
ATOM 881 C C . SER A 1 108 ? -14.399 -20.332 -0.784 1.00 69.06 108 SER A C 1
ATOM 883 O O . SER A 1 108 ? -14.082 -20.772 -1.887 1.00 69.06 108 SER A O 1
ATOM 885 N N . GLU A 1 109 ? -15.638 -20.467 -0.304 1.00 55.78 109 GLU A N 1
ATOM 886 C CA . GLU A 1 109 ? -16.729 -21.140 -1.034 1.00 55.78 109 GLU A CA 1
ATOM 887 C C . GLU A 1 109 ? -16.951 -20.553 -2.441 1.00 55.78 109 GLU A C 1
ATOM 889 O O . GLU A 1 109 ? -17.249 -21.276 -3.389 1.00 55.78 109 GLU A O 1
ATOM 894 N N . PHE A 1 110 ? -16.726 -19.246 -2.595 1.00 62.81 110 PHE A N 1
ATOM 895 C CA . PHE A 1 110 ? -16.850 -18.53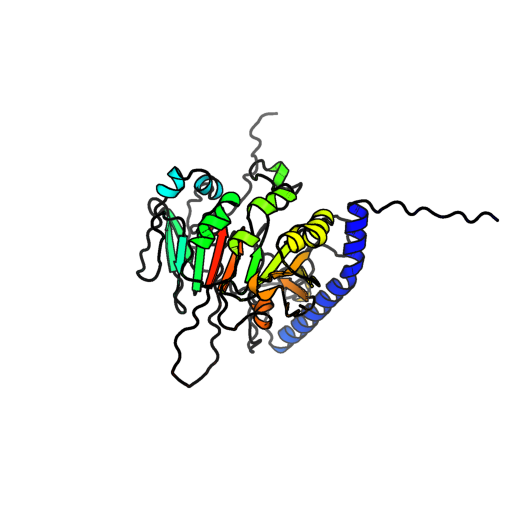0 -3.866 1.00 62.81 110 PHE A CA 1
ATOM 896 C C . PHE A 1 110 ? -15.569 -18.528 -4.712 1.00 62.81 110 PHE A C 1
ATOM 898 O O . PHE A 1 110 ? -15.562 -17.937 -5.788 1.00 62.81 110 PHE A O 1
ATOM 905 N N . GLY A 1 111 ? -14.477 -19.132 -4.233 1.00 63.81 111 GLY A N 1
ATOM 906 C CA . GLY A 1 111 ? -13.188 -19.164 -4.925 1.00 63.81 111 GLY A CA 1
ATOM 907 C C . GLY A 1 111 ? -12.441 -17.828 -4.959 1.00 63.81 111 GLY A C 1
ATOM 908 O O . GLY A 1 111 ? -11.335 -17.770 -5.467 1.00 63.81 111 GLY A O 1
ATOM 909 N N . THR A 1 112 ? -12.979 -16.741 -4.414 1.00 77.50 112 THR A N 1
ATOM 910 C CA . THR A 1 112 ? -12.354 -15.409 -4.501 1.00 77.50 112 THR A CA 1
ATOM 911 C C . THR A 1 112 ? -11.163 -15.222 -3.582 1.00 77.50 112 THR A C 1
ATOM 913 O O . THR A 1 112 ? -10.325 -14.363 -3.851 1.00 77.50 112 THR A O 1
ATOM 916 N N . THR A 1 113 ? -11.090 -15.997 -2.501 1.00 86.94 113 THR A N 1
ATOM 917 C CA . THR A 1 113 ? -10.111 -15.808 -1.433 1.00 86.94 113 THR A CA 1
ATOM 918 C C . THR A 1 113 ? -9.258 -17.046 -1.274 1.00 86.94 113 THR A C 1
ATOM 920 O O . THR A 1 113 ? -9.786 -18.140 -1.085 1.00 86.94 113 THR A O 1
ATOM 923 N N . CYS A 1 114 ? -7.942 -16.859 -1.287 1.00 88.50 114 CYS A N 1
ATOM 924 C CA . CYS A 1 114 ? -6.960 -17.893 -0.995 1.00 88.50 114 CYS A CA 1
ATOM 925 C C . CYS A 1 114 ? -6.128 -17.489 0.221 1.00 88.50 114 CYS A C 1
ATOM 927 O O . CYS A 1 114 ? -5.753 -16.328 0.367 1.00 88.50 114 CYS A O 1
ATOM 929 N N . LEU A 1 115 ? -5.817 -18.455 1.080 1.00 89.62 115 LEU A N 1
ATOM 930 C CA . LEU A 1 115 ? -5.100 -18.234 2.331 1.00 89.62 115 LEU A CA 1
ATOM 931 C C . LEU A 1 115 ? -3.999 -19.279 2.502 1.00 89.62 115 LEU A C 1
ATOM 933 O O . LEU A 1 115 ? -4.290 -20.474 2.531 1.00 89.62 115 LEU A O 1
ATOM 937 N N . ASN A 1 116 ? -2.760 -18.828 2.688 1.00 89.00 116 ASN A N 1
ATOM 938 C CA . ASN A 1 116 ? -1.643 -19.627 3.173 1.00 89.00 116 ASN A CA 1
ATOM 939 C C . ASN A 1 116 ? -1.285 -19.222 4.621 1.00 89.00 116 ASN A C 1
ATOM 941 O O . ASN A 1 116 ? -0.490 -18.303 4.833 1.00 89.00 116 ASN A O 1
ATOM 945 N N . PRO A 1 117 ? -1.816 -19.928 5.636 1.00 87.12 117 PRO A N 1
ATOM 946 C CA . PRO A 1 117 ? -1.526 -19.657 7.042 1.00 87.12 117 PRO A CA 1
ATOM 947 C C . PRO A 1 117 ? -0.169 -20.230 7.487 1.00 87.12 117 PRO A C 1
ATOM 949 O O . PRO A 1 117 ? 0.220 -20.081 8.645 1.00 87.12 117 PRO A O 1
ATOM 952 N N . SER A 1 118 ? 0.537 -20.946 6.606 1.00 82.25 118 SER A N 1
ATOM 953 C CA . SER A 1 118 ? 1.799 -21.596 6.940 1.00 82.25 118 SER A CA 1
ATOM 954 C C . SER A 1 118 ? 2.884 -20.564 7.241 1.00 82.25 118 SER A C 1
ATOM 956 O O . SER A 1 118 ? 3.122 -19.647 6.456 1.00 82.25 118 SER A O 1
ATOM 958 N N . SER A 1 119 ? 3.581 -20.750 8.361 1.00 78.81 119 SER A N 1
ATOM 959 C CA . SER A 1 119 ? 4.779 -19.987 8.729 1.00 78.81 119 SER A CA 1
ATOM 960 C C . SER A 1 119 ? 6.063 -20.544 8.117 1.00 78.81 119 SER A C 1
ATOM 962 O O . SER A 1 119 ? 7.083 -19.867 8.131 1.00 78.81 119 SER A O 1
ATOM 964 N N . ASN A 1 120 ? 6.032 -21.762 7.574 1.00 76.69 120 ASN A N 1
ATOM 965 C CA . ASN A 1 120 ? 7.225 -22.498 7.155 1.00 76.69 120 ASN A CA 1
ATOM 966 C C . ASN A 1 120 ? 7.233 -22.893 5.673 1.00 76.69 120 ASN A C 1
ATOM 968 O O . ASN A 1 120 ? 8.276 -23.287 5.162 1.00 76.69 120 ASN A O 1
ATOM 972 N N . SER A 1 121 ? 6.110 -22.775 4.965 1.00 77.06 121 SER A N 1
ATOM 973 C CA . SER A 1 121 ? 5.997 -23.236 3.583 1.00 77.06 121 SER A CA 1
ATOM 974 C C . SER A 1 121 ? 5.302 -22.229 2.675 1.00 77.06 121 SER A C 1
ATOM 976 O O . SER A 1 121 ? 4.327 -21.570 3.044 1.00 77.06 121 SER A O 1
ATOM 978 N N . VAL A 1 122 ? 5.816 -22.144 1.451 1.00 82.56 122 VAL A N 1
ATOM 979 C CA . VAL A 1 122 ? 5.156 -21.465 0.340 1.00 82.56 122 VAL A CA 1
ATOM 980 C C . VAL A 1 122 ? 4.060 -22.385 -0.211 1.00 82.56 122 VAL A C 1
ATOM 982 O O . VAL A 1 122 ? 4.246 -23.598 -0.400 1.00 82.56 122 VAL A O 1
ATOM 985 N N . GLY A 1 123 ? 2.887 -21.801 -0.424 1.00 79.69 123 GLY A N 1
ATOM 986 C CA . GLY A 1 123 ? 1.725 -22.441 -1.016 1.00 79.69 123 GLY A CA 1
ATOM 987 C C . GLY A 1 123 ? 1.655 -22.206 -2.521 1.00 79.69 123 GLY A C 1
ATOM 988 O O . GLY A 1 123 ? 2.266 -21.284 -3.053 1.00 79.69 123 GLY A O 1
ATOM 989 N N . GLN A 1 124 ? 0.878 -23.033 -3.212 1.00 82.94 124 GLN A N 1
ATOM 990 C CA . GLN A 1 124 ? 0.524 -22.809 -4.605 1.00 82.94 124 GLN A CA 1
ATOM 991 C C . GLN A 1 124 ? -0.935 -23.194 -4.821 1.00 82.94 124 GLN A C 1
ATOM 993 O O . GLN A 1 124 ? -1.376 -24.243 -4.348 1.00 82.94 124 GLN A O 1
ATOM 998 N N . VAL A 1 125 ? -1.671 -22.353 -5.537 1.00 81.62 125 VAL A N 1
ATOM 999 C CA . VAL A 1 125 ? -3.064 -22.602 -5.907 1.00 81.62 125 VAL A CA 1
ATOM 1000 C C . VAL A 1 125 ? -3.212 -22.507 -7.419 1.00 81.62 125 VAL A C 1
ATOM 1002 O O . VAL A 1 125 ? -2.617 -21.636 -8.046 1.00 81.62 125 VAL A O 1
ATOM 1005 N N . THR A 1 126 ? -3.966 -23.418 -8.026 1.00 77.12 126 THR A N 1
ATOM 1006 C CA . THR A 1 126 ? -4.160 -23.451 -9.482 1.00 77.12 126 THR A CA 1
ATOM 1007 C C . THR A 1 126 ? -5.518 -22.880 -9.867 1.00 77.12 126 THR A C 1
ATOM 1009 O O . THR A 1 126 ? -6.518 -23.230 -9.239 1.00 77.12 126 THR A O 1
ATOM 1012 N N . LEU A 1 127 ? -5.560 -22.048 -10.909 1.00 70.38 127 LEU A N 1
ATOM 1013 C CA . LEU A 1 127 ? -6.792 -21.550 -11.529 1.00 70.38 127 LEU A CA 1
ATOM 1014 C C . LEU A 1 127 ? -7.143 -22.353 -12.782 1.00 70.38 127 LEU A C 1
ATOM 1016 O O . LEU A 1 127 ? -6.235 -22.834 -13.459 1.00 70.38 127 LEU A O 1
ATOM 1020 N N . THR A 1 128 ? -8.447 -22.405 -13.103 1.00 60.78 128 THR A N 1
ATOM 1021 C CA . THR A 1 128 ? -9.045 -22.714 -14.428 1.00 60.78 128 THR A CA 1
ATOM 1022 C C . THR A 1 128 ? -8.307 -23.779 -15.247 1.00 60.78 128 THR A C 1
ATOM 1024 O O . THR A 1 128 ? -7.268 -23.505 -15.847 1.00 60.78 128 THR A O 1
ATOM 1027 N N . ASP A 1 129 ? -8.861 -24.993 -15.310 1.00 62.72 129 ASP A N 1
ATOM 1028 C CA . ASP A 1 129 ? -8.332 -26.129 -16.087 1.00 62.72 129 ASP A CA 1
ATOM 1029 C C . ASP A 1 129 ? -6.834 -26.437 -15.855 1.00 62.72 129 ASP A C 1
ATOM 1031 O O . ASP A 1 129 ? -6.175 -27.011 -16.718 1.00 62.72 129 ASP A O 1
ATOM 1035 N N . ASN A 1 130 ? -6.280 -26.060 -14.692 1.00 63.41 130 ASN A N 1
ATOM 1036 C CA . ASN A 1 130 ? -4.856 -26.177 -14.336 1.00 63.41 130 ASN A CA 1
ATOM 1037 C C . ASN A 1 130 ? -3.885 -25.380 -15.234 1.00 63.41 130 ASN A C 1
ATOM 1039 O O . ASN A 1 130 ? -2.714 -25.746 -15.335 1.00 63.41 130 ASN A O 1
ATOM 1043 N N . LYS A 1 131 ? -4.336 -24.295 -15.876 1.00 67.19 131 LYS A N 1
ATOM 1044 C CA . LYS A 1 131 ? -3.494 -23.503 -16.796 1.00 67.19 131 LYS A CA 1
ATOM 1045 C C . LYS A 1 131 ? -2.579 -22.499 -16.098 1.00 67.19 131 LYS A C 1
ATOM 1047 O O . LYS A 1 131 ? -1.495 -22.221 -16.602 1.00 67.19 131 LYS A O 1
ATOM 1052 N N . PHE A 1 132 ? -3.008 -21.962 -14.957 1.00 72.56 132 PHE A N 1
ATOM 1053 C CA . PHE A 1 132 ? -2.250 -20.967 -14.198 1.00 72.56 132 PHE A CA 1
ATOM 1054 C C . PHE A 1 132 ? -2.062 -21.422 -12.759 1.00 72.56 132 PHE A C 1
ATOM 1056 O O . PHE A 1 132 ? -2.983 -21.976 -12.155 1.00 72.56 132 PHE A O 1
ATOM 1063 N N . ALA A 1 133 ? -0.894 -21.139 -12.190 1.00 78.00 133 ALA A N 1
ATOM 1064 C CA . ALA A 1 133 ? -0.609 -21.392 -10.786 1.00 78.00 133 ALA A CA 1
ATOM 1065 C C . ALA A 1 133 ? -0.130 -20.117 -10.087 1.00 78.00 133 ALA A C 1
ATOM 1067 O O . ALA A 1 133 ? 0.795 -19.457 -10.555 1.00 78.00 133 ALA A O 1
ATOM 1068 N N . VAL A 1 134 ? -0.762 -19.781 -8.965 1.00 80.81 134 VAL A N 1
ATOM 1069 C CA . VAL A 1 134 ? -0.425 -18.633 -8.119 1.00 80.81 134 VAL A CA 1
ATOM 1070 C C . VAL A 1 134 ? 0.393 -19.111 -6.936 1.00 80.81 134 VAL A C 1
ATOM 1072 O O . VAL A 1 134 ? -0.046 -19.984 -6.183 1.00 80.81 134 VAL A O 1
ATOM 1075 N N . THR A 1 135 ? 1.561 -18.511 -6.755 1.00 83.38 135 THR A N 1
ATOM 1076 C CA . THR A 1 135 ? 2.424 -18.734 -5.598 1.00 83.38 135 THR A CA 1
ATOM 1077 C C . THR A 1 135 ? 1.955 -17.880 -4.422 1.00 83.38 135 THR A C 1
ATOM 1079 O O . THR A 1 135 ? 1.780 -16.670 -4.541 1.00 83.38 135 THR A O 1
ATOM 1082 N N . LEU A 1 136 ? 1.761 -18.518 -3.270 1.00 84.38 136 LEU A N 1
ATOM 1083 C CA . LEU A 1 136 ? 1.331 -17.894 -2.023 1.00 84.38 136 LEU A CA 1
ATOM 1084 C C . LEU A 1 136 ? 2.494 -17.906 -1.027 1.00 84.38 136 LEU A C 1
ATOM 1086 O O . LEU A 1 136 ? 2.821 -18.979 -0.504 1.00 84.38 136 LEU A O 1
ATOM 1090 N N . PRO A 1 137 ? 3.108 -16.754 -0.718 1.00 86.44 137 PRO A N 1
ATOM 1091 C CA . PRO A 1 137 ? 4.124 -16.666 0.322 1.00 86.44 137 PRO A CA 1
ATOM 1092 C C . PRO A 1 137 ? 3.640 -17.221 1.666 1.00 86.44 137 PRO A C 1
ATOM 1094 O O . PRO A 1 137 ? 2.445 -17.431 1.894 1.00 86.44 137 PRO A O 1
ATOM 1097 N N . ARG A 1 138 ? 4.571 -17.443 2.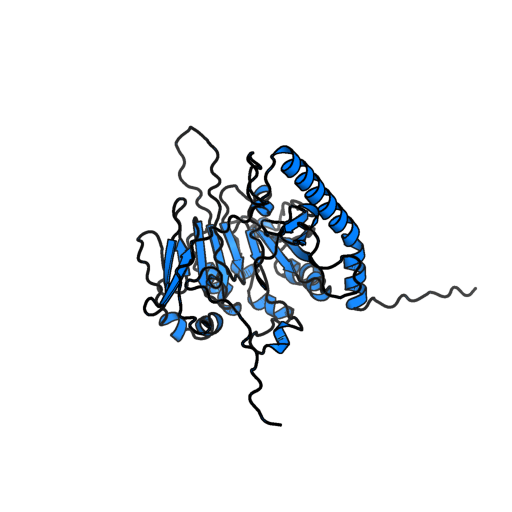590 1.00 84.94 138 ARG A N 1
ATOM 1098 C CA . ARG A 1 138 ? 4.228 -17.771 3.979 1.00 84.94 138 ARG A CA 1
ATOM 1099 C C . ARG A 1 138 ? 3.358 -16.663 4.570 1.00 84.94 138 ARG A C 1
ATOM 1101 O O . ARG A 1 138 ? 3.567 -15.490 4.259 1.00 84.94 138 ARG A O 1
ATOM 1108 N N . ARG A 1 139 ? 2.409 -17.043 5.428 1.00 87.44 139 ARG A N 1
ATOM 1109 C CA . ARG A 1 139 ? 1.547 -16.112 6.177 1.00 87.44 139 ARG A CA 1
ATOM 1110 C C . ARG A 1 139 ? 0.968 -15.018 5.275 1.00 87.44 139 ARG A C 1
ATOM 1112 O O . ARG A 1 139 ? 1.098 -13.823 5.551 1.00 87.44 139 ARG A O 1
ATOM 1119 N N . SER A 1 140 ? 0.365 -15.457 4.177 1.00 90.69 140 SER A N 1
ATOM 1120 C CA . SER A 1 140 ? -0.220 -14.587 3.165 1.00 90.69 140 SER A CA 1
ATOM 1121 C C . SER A 1 140 ? -1.631 -15.020 2.813 1.00 90.69 140 SER A C 1
ATOM 1123 O O . SER A 1 140 ? -1.994 -16.191 2.940 1.00 90.69 140 SER A O 1
ATOM 1125 N N . GLY A 1 141 ? -2.421 -14.085 2.320 1.00 91.31 141 GLY A N 1
ATOM 1126 C CA . GLY A 1 141 ? -3.680 -14.377 1.665 1.00 91.31 141 GLY A CA 1
ATOM 1127 C C . GLY A 1 141 ? -3.957 -13.360 0.576 1.00 91.31 141 GLY A C 1
ATOM 1128 O O . GLY A 1 141 ? -3.343 -12.295 0.528 1.00 91.31 141 GLY A O 1
ATOM 1129 N N . PHE A 1 142 ? -4.880 -13.690 -0.318 1.00 92.62 142 PHE A N 1
ATOM 1130 C CA . PHE A 1 142 ? -5.422 -12.702 -1.231 1.00 92.62 142 PHE A CA 1
ATOM 1131 C C . PHE A 1 142 ? -6.915 -12.888 -1.459 1.00 92.62 142 PHE A C 1
ATOM 1133 O O . PHE A 1 142 ? -7.416 -14.006 -1.355 1.00 92.62 142 PHE A O 1
ATOM 1140 N N . SER A 1 143 ? -7.604 -11.796 -1.792 1.00 91.31 143 SER A N 1
ATOM 1141 C CA . SER A 1 143 ? -8.998 -11.798 -2.242 1.00 91.31 143 SER A CA 1
ATOM 1142 C C . SER A 1 143 ? -9.148 -11.010 -3.539 1.00 91.31 143 SER A C 1
ATOM 1144 O O . SER A 1 143 ? -8.819 -9.823 -3.590 1.00 91.31 143 SER A O 1
ATOM 1146 N N . LEU A 1 144 ? -9.707 -11.653 -4.562 1.00 87.75 144 LEU A N 1
ATOM 1147 C CA . LEU A 1 144 ? -10.118 -10.984 -5.790 1.00 87.75 144 LEU A CA 1
ATOM 1148 C C . LEU A 1 144 ? -11.384 -10.164 -5.538 1.00 87.75 144 LEU A C 1
ATOM 1150 O O . LEU A 1 144 ? -12.427 -10.716 -5.190 1.00 87.75 144 LEU A O 1
ATOM 1154 N N . ALA A 1 145 ? -11.289 -8.848 -5.714 1.00 87.25 145 ALA A N 1
ATOM 1155 C CA . ALA A 1 145 ? -12.380 -7.924 -5.426 1.00 87.25 145 ALA A CA 1
ATOM 1156 C C . ALA A 1 145 ? -12.269 -6.653 -6.270 1.00 87.25 145 ALA A C 1
ATOM 1158 O O . ALA A 1 145 ? -11.168 -6.157 -6.495 1.00 87.25 145 ALA A O 1
ATOM 1159 N N . THR A 1 146 ? -13.400 -6.076 -6.673 1.00 86.75 146 THR A N 1
ATOM 1160 C CA . THR A 1 146 ? -13.438 -4.686 -7.151 1.00 86.75 146 THR A CA 1
ATOM 1161 C C . THR A 1 146 ? -13.480 -3.722 -5.966 1.00 86.75 146 THR A C 1
ATOM 1163 O O . THR A 1 146 ? -13.890 -4.106 -4.869 1.00 86.75 146 THR A O 1
ATOM 1166 N N . MET A 1 147 ? -13.107 -2.457 -6.183 1.00 86.94 147 MET A N 1
ATOM 1167 C CA . MET A 1 147 ? -13.108 -1.417 -5.144 1.00 86.94 147 MET A CA 1
ATOM 1168 C C . MET A 1 147 ? -14.451 -1.316 -4.409 1.00 86.94 147 MET A C 1
ATOM 1170 O O . MET A 1 147 ? -14.478 -1.223 -3.186 1.00 86.94 147 MET A O 1
ATOM 1174 N N . GLU A 1 148 ? -15.563 -1.383 -5.142 1.00 85.38 148 GLU A N 1
ATOM 1175 C CA . GLU A 1 148 ? -16.919 -1.322 -4.589 1.00 85.38 148 GLU A CA 1
ATOM 1176 C C . GLU A 1 148 ? -17.254 -2.521 -3.684 1.00 85.38 148 GLU A C 1
ATOM 1178 O O . GLU A 1 148 ? -18.145 -2.436 -2.842 1.00 85.38 148 GLU A O 1
ATOM 1183 N N . ASN A 1 149 ? -16.533 -3.635 -3.834 1.00 87.31 149 ASN A N 1
ATOM 1184 C CA . ASN A 1 149 ? -16.716 -4.855 -3.055 1.00 87.31 149 ASN A CA 1
ATOM 1185 C C . ASN A 1 149 ? -15.680 -5.028 -1.936 1.00 87.31 149 ASN A C 1
ATOM 1187 O O . ASN A 1 149 ? -15.809 -5.978 -1.163 1.00 87.31 149 ASN A O 1
ATOM 1191 N N . PHE A 1 150 ? -14.689 -4.134 -1.799 1.00 91.12 150 PHE A N 1
ATOM 1192 C CA . PHE A 1 150 ? -13.627 -4.272 -0.792 1.00 91.12 150 PHE A CA 1
ATOM 1193 C C . PHE A 1 150 ? -14.188 -4.441 0.617 1.00 91.12 150 PHE A C 1
ATOM 1195 O O . PHE A 1 150 ? -13.791 -5.372 1.310 1.00 91.12 150 PHE A O 1
ATOM 1202 N N . ARG A 1 151 ? -15.165 -3.623 1.025 1.00 91.62 151 ARG A N 1
ATOM 1203 C CA . ARG A 1 151 ? -15.816 -3.772 2.334 1.00 91.62 151 ARG A CA 1
ATOM 1204 C C . ARG A 1 151 ? -16.405 -5.162 2.544 1.00 91.62 151 ARG A C 1
ATOM 1206 O O . ARG A 1 151 ? -16.138 -5.795 3.562 1.00 91.62 151 ARG A O 1
ATOM 1213 N N . ASN A 1 152 ? -17.191 -5.640 1.589 1.00 88.69 152 ASN A N 1
ATOM 1214 C CA . ASN A 1 152 ? -17.849 -6.939 1.680 1.00 88.69 152 ASN A CA 1
ATOM 1215 C C . ASN A 1 152 ? -16.842 -8.096 1.728 1.00 88.69 152 ASN A C 1
ATOM 1217 O O . ASN A 1 152 ? -17.032 -9.035 2.493 1.00 88.69 152 ASN A O 1
ATOM 1221 N N . GLU A 1 153 ? -15.774 -8.038 0.931 1.00 88.19 153 GLU A N 1
ATOM 1222 C CA . GLU A 1 153 ? -14.738 -9.076 0.928 1.00 88.19 153 GLU A CA 1
ATOM 1223 C C . GLU A 1 153 ? -13.883 -9.042 2.194 1.00 88.19 153 GLU A C 1
ATOM 1225 O O . GLU A 1 153 ? -13.643 -10.085 2.798 1.00 88.19 153 GLU A O 1
ATOM 1230 N N . VAL A 1 154 ? -13.464 -7.857 2.646 1.00 91.06 154 VAL A N 1
ATOM 1231 C CA . VAL A 1 154 ? -12.620 -7.724 3.840 1.00 91.06 154 VAL A CA 1
ATOM 1232 C C . VAL A 1 154 ? -13.383 -8.112 5.102 1.00 91.06 154 VAL A C 1
ATOM 1234 O O . VAL A 1 154 ? -12.840 -8.815 5.943 1.00 91.06 154 VAL A O 1
ATOM 1237 N N . THR A 1 155 ? -14.658 -7.741 5.230 1.00 87.38 155 THR A N 1
ATOM 1238 C CA . THR A 1 155 ? -15.478 -8.133 6.396 1.00 87.38 155 THR A CA 1
ATOM 1239 C C . THR A 1 155 ? -15.744 -9.636 6.490 1.00 87.38 155 THR A C 1
ATOM 1241 O O . THR A 1 155 ? -16.035 -10.134 7.574 1.00 87.38 155 THR A O 1
ATOM 1244 N N . ARG A 1 156 ? -15.619 -10.383 5.384 1.00 85.44 156 ARG A N 1
ATOM 1245 C CA . ARG A 1 156 ? -15.709 -11.852 5.383 1.00 85.44 156 ARG A CA 1
ATOM 1246 C C . ARG A 1 156 ? -14.412 -12.541 5.812 1.00 85.44 156 ARG A C 1
ATOM 1248 O O . ARG A 1 156 ? -14.420 -13.749 6.056 1.00 85.44 156 ARG A O 1
ATOM 1255 N N . ILE A 1 157 ? -13.300 -11.812 5.893 1.00 85.81 157 ILE A N 1
ATOM 1256 C CA . ILE A 1 157 ? -12.019 -12.363 6.329 1.00 85.81 157 ILE A CA 1
ATOM 1257 C C . ILE A 1 157 ? -12.091 -12.666 7.828 1.00 85.81 157 ILE A C 1
ATOM 1259 O O . ILE A 1 157 ? -12.226 -11.772 8.652 1.00 85.81 157 ILE A O 1
ATOM 1263 N N . ASN A 1 158 ? -11.962 -13.944 8.183 1.00 79.94 158 ASN A N 1
ATOM 1264 C CA . ASN A 1 158 ? -12.085 -14.423 9.564 1.00 79.94 158 ASN A CA 1
ATOM 1265 C C . ASN A 1 158 ? -10.747 -14.783 10.229 1.00 79.94 158 ASN A C 1
ATOM 1267 O O . ASN A 1 158 ? -10.732 -15.266 11.358 1.00 79.94 158 ASN A O 1
ATOM 1271 N N . HIS A 1 159 ? -9.625 -14.585 9.535 1.00 78.81 159 HIS A N 1
ATOM 1272 C CA . HIS A 1 159 ? -8.288 -14.883 10.057 1.00 78.81 159 HIS A CA 1
ATOM 1273 C C . HIS A 1 159 ? -7.591 -13.651 10.656 1.00 78.81 159 HIS A C 1
ATOM 1275 O O . HIS A 1 159 ? -6.425 -13.728 11.028 1.00 78.81 159 HIS A O 1
ATOM 1281 N N . SER A 1 160 ? -8.296 -12.522 10.746 1.00 82.94 160 SER A N 1
ATOM 1282 C CA . SER A 1 160 ? -7.855 -11.320 11.445 1.00 82.94 160 SER A CA 1
ATOM 1283 C C . SER A 1 160 ? -9.015 -10.780 12.277 1.00 82.94 160 SER A C 1
ATOM 1285 O O . SER A 1 160 ? -10.130 -10.661 11.777 1.00 82.94 160 SER A O 1
ATOM 1287 N N . SER A 1 161 ? -8.768 -10.465 13.549 1.00 84.62 161 SER A N 1
ATOM 1288 C CA . SER A 1 161 ? -9.736 -9.760 14.402 1.00 84.62 161 SER A CA 1
ATOM 1289 C C . SER A 1 161 ? -9.716 -8.244 14.176 1.00 84.62 161 SER A C 1
ATOM 1291 O O . SER A 1 161 ? -10.616 -7.542 14.620 1.00 84.62 161 SER A O 1
ATOM 1293 N N . GLY A 1 162 ? -8.703 -7.736 13.476 1.00 92.38 162 GLY A N 1
ATOM 1294 C CA . GLY A 1 162 ? -8.507 -6.329 13.159 1.00 92.38 162 GLY A CA 1
ATOM 1295 C C . GLY A 1 162 ? -7.119 -6.109 12.565 1.00 92.38 162 GLY A C 1
ATOM 1296 O O . GLY A 1 162 ? -6.192 -6.894 12.784 1.00 92.38 162 GLY A O 1
ATOM 1297 N N . TRP A 1 163 ? -6.947 -5.003 11.860 1.00 95.44 163 TRP A N 1
ATOM 1298 C CA . TRP A 1 163 ? -5.742 -4.688 11.104 1.00 95.44 163 TRP A CA 1
ATOM 1299 C C . TRP A 1 163 ? -4.805 -3.792 11.910 1.00 95.44 163 TRP A C 1
ATOM 1301 O O . TRP A 1 163 ? -5.233 -2.798 12.494 1.00 95.44 163 TRP A O 1
ATOM 1311 N N . ASP A 1 164 ? -3.525 -4.153 11.955 1.00 95.19 164 ASP A N 1
ATOM 1312 C CA . ASP A 1 164 ? -2.462 -3.335 12.549 1.00 95.19 164 ASP A CA 1
ATOM 1313 C C . ASP A 1 164 ? -1.959 -2.290 11.550 1.00 95.19 164 ASP A C 1
ATOM 1315 O O . ASP A 1 164 ? -1.615 -1.171 11.935 1.00 95.19 164 ASP A O 1
ATOM 1319 N N . ALA A 1 165 ? -1.978 -2.629 10.257 1.00 96.62 165 ALA A N 1
ATOM 1320 C CA . ALA A 1 165 ? -1.709 -1.697 9.173 1.00 96.62 165 ALA A CA 1
ATOM 1321 C C . ALA A 1 165 ? -2.597 -1.947 7.947 1.00 96.62 165 ALA A C 1
ATOM 1323 O O . ALA A 1 165 ? -2.993 -3.079 7.662 1.00 96.62 165 ALA A O 1
ATOM 1324 N N . VAL A 1 166 ? -2.859 -0.879 7.194 1.00 97.81 166 VAL A N 1
ATOM 1325 C CA . VAL A 1 166 ? -3.495 -0.915 5.877 1.00 97.81 166 VAL A CA 1
ATOM 1326 C C . VAL A 1 166 ? -2.614 -0.176 4.873 1.00 97.81 166 VAL A C 1
ATOM 1328 O O . VAL A 1 166 ? -2.411 1.033 4.987 1.00 97.81 166 VAL A O 1
ATOM 1331 N N . VAL A 1 167 ? -2.114 -0.895 3.872 1.00 97.81 167 VAL A N 1
ATOM 1332 C CA . VAL A 1 167 ? -1.357 -0.343 2.742 1.00 97.81 167 VAL A CA 1
ATOM 1333 C C . VAL A 1 167 ? -2.295 -0.186 1.551 1.00 97.81 167 VAL A C 1
ATOM 1335 O O . VAL A 1 167 ? -3.057 -1.092 1.231 1.00 97.81 167 VAL A O 1
ATOM 1338 N N . ILE A 1 168 ? -2.272 0.963 0.885 1.00 97.31 168 ILE A N 1
ATOM 1339 C CA . ILE A 1 168 ? -3.209 1.278 -0.197 1.00 97.31 168 ILE A CA 1
ATOM 1340 C C . ILE A 1 168 ? -2.414 1.820 -1.388 1.00 97.31 168 ILE A C 1
ATOM 1342 O O . ILE A 1 168 ? -1.702 2.815 -1.248 1.00 97.31 168 ILE A O 1
ATOM 1346 N N . ASP A 1 169 ? -2.550 1.207 -2.570 1.00 94.25 169 ASP A N 1
ATOM 1347 C CA . ASP A 1 169 ? -1.974 1.712 -3.834 1.00 94.25 169 ASP A CA 1
ATOM 1348 C C . ASP A 1 169 ? -3.067 2.067 -4.858 1.00 94.25 169 ASP A C 1
ATOM 1350 O O . ASP A 1 169 ? -3.275 1.327 -5.825 1.00 94.25 169 ASP A O 1
ATOM 1354 N N . PRO A 1 170 ? -3.800 3.186 -4.675 1.00 92.00 170 PRO A N 1
ATOM 1355 C CA . PRO A 1 170 ? -4.912 3.517 -5.553 1.00 92.00 170 PRO A CA 1
ATOM 1356 C C . PRO A 1 170 ? -4.467 3.674 -7.015 1.00 92.00 170 PRO A C 1
ATOM 1358 O O . PRO A 1 170 ? -3.392 4.223 -7.290 1.00 92.00 170 PRO A O 1
ATOM 1361 N N . PRO A 1 171 ? -5.310 3.295 -7.992 1.00 86.31 171 PRO A N 1
ATOM 1362 C CA . PRO A 1 171 ? -5.036 3.490 -9.412 1.00 86.31 171 PRO A CA 1
ATOM 1363 C C . PRO A 1 171 ? -5.241 4.962 -9.814 1.00 86.31 171 PRO A C 1
ATOM 1365 O O . PRO A 1 171 ? -6.161 5.313 -10.557 1.00 86.31 171 PRO A O 1
ATOM 1368 N N . TRP A 1 172 ? -4.375 5.850 -9.312 1.00 82.25 172 TRP A N 1
ATOM 1369 C CA . TRP A 1 172 ? -4.436 7.288 -9.567 1.00 82.25 172 TRP A CA 1
ATOM 1370 C C . TRP A 1 172 ? -4.490 7.599 -11.063 1.00 82.25 172 TRP A C 1
ATOM 1372 O O . TRP A 1 172 ? -3.704 7.073 -11.860 1.00 82.25 172 TRP A O 1
ATOM 1382 N N . GLN A 1 173 ? -5.372 8.523 -11.450 1.00 66.69 173 GLN A N 1
ATOM 1383 C CA . GLN A 1 173 ? -5.505 8.906 -12.851 1.00 66.69 173 GLN A CA 1
ATOM 1384 C C . GLN A 1 173 ? -4.186 9.465 -13.402 1.00 66.69 173 GLN A C 1
ATOM 1386 O O . GLN A 1 173 ? -3.705 10.523 -12.974 1.00 66.69 173 GLN A O 1
ATOM 1391 N N . ASN A 1 174 ? -3.639 8.805 -14.422 1.00 59.50 174 ASN A N 1
ATOM 1392 C CA . ASN A 1 174 ? -2.415 9.222 -15.095 1.00 59.50 174 ASN A CA 1
ATOM 1393 C C . ASN A 1 174 ? -2.617 9.336 -16.614 1.00 59.50 174 ASN A C 1
ATOM 1395 O O . ASN A 1 174 ? -3.308 8.530 -17.238 1.00 59.50 174 ASN A O 1
ATOM 1399 N N . LYS A 1 175 ? -1.975 10.343 -17.232 1.00 44.06 175 LYS A N 1
ATOM 1400 C CA . LYS A 1 175 ? -2.021 10.580 -18.696 1.00 44.06 175 LYS A CA 1
ATOM 1401 C C . LYS A 1 175 ? -1.434 9.401 -19.508 1.00 44.06 175 LYS A C 1
ATOM 1403 O O . LYS A 1 175 ? -1.684 9.272 -20.699 1.00 44.06 175 LYS A O 1
ATOM 1408 N N . SER A 1 176 ? -0.629 8.540 -18.878 1.00 45.69 176 SER A N 1
ATOM 1409 C CA . SER A 1 176 ? -0.119 7.290 -19.461 1.00 45.69 176 SER A CA 1
ATOM 1410 C C . SER A 1 176 ? -1.146 6.154 -19.432 1.00 45.69 176 SER A C 1
ATOM 1412 O O . SER A 1 176 ? -1.238 5.423 -20.411 1.00 45.69 176 SER A O 1
ATOM 1414 N N . ALA A 1 177 ? -1.944 6.042 -18.366 1.00 43.44 177 ALA A N 1
ATOM 1415 C CA . ALA A 1 177 ? -2.992 5.027 -18.226 1.00 43.44 177 ALA A CA 1
ATOM 1416 C C . ALA A 1 177 ? -4.199 5.297 -19.146 1.00 43.44 177 ALA A C 1
ATOM 1418 O O . ALA A 1 177 ? -4.774 4.371 -19.709 1.00 43.44 177 ALA A O 1
ATOM 1419 N N . SER A 1 178 ? -4.525 6.573 -19.376 1.00 39.09 178 SER A N 1
ATOM 1420 C CA . SER A 1 178 ? -5.636 7.006 -20.246 1.00 39.09 178 SER A CA 1
ATOM 1421 C C . SER A 1 178 ? -5.418 6.736 -21.740 1.00 39.09 178 SER A C 1
ATOM 1423 O O . SER A 1 178 ? -6.390 6.610 -22.473 1.00 39.09 178 SER A O 1
ATOM 1425 N N . ARG A 1 179 ? -4.171 6.577 -22.207 1.00 43.25 179 ARG A N 1
ATOM 1426 C CA . ARG A 1 179 ? -3.876 6.239 -23.616 1.00 43.25 179 ARG A CA 1
ATOM 1427 C C . ARG A 1 179 ? -4.027 4.749 -23.944 1.00 43.25 179 ARG A C 1
ATOM 1429 O O . ARG A 1 179 ? -3.993 4.391 -25.113 1.00 43.25 179 ARG A O 1
ATOM 1436 N N . GLY A 1 180 ? -4.166 3.888 -22.931 1.00 41.72 180 GLY A N 1
ATOM 1437 C CA . GLY A 1 180 ? -4.265 2.435 -23.103 1.00 41.72 180 GLY A CA 1
ATOM 1438 C C . GLY A 1 180 ? -5.687 1.870 -23.103 1.00 41.72 180 GLY A C 1
ATOM 1439 O O . GLY A 1 180 ? -5.828 0.670 -23.298 1.00 41.72 180 GLY A O 1
ATOM 1440 N N . GLY A 1 181 ? -6.723 2.678 -22.830 1.00 35.41 181 GLY A N 1
ATOM 1441 C CA . GLY A 1 181 ? -8.140 2.267 -22.856 1.00 35.41 181 GLY A CA 1
ATOM 1442 C C . GLY A 1 181 ? -8.570 1.169 -21.863 1.00 35.41 181 GLY A C 1
ATOM 1443 O O . GLY A 1 181 ? -9.746 0.831 -21.821 1.00 35.41 181 GLY A O 1
ATOM 1444 N N . LYS A 1 182 ? -7.650 0.609 -21.065 1.00 44.06 182 LYS A N 1
ATOM 1445 C CA . LYS A 1 182 ? -7.866 -0.613 -20.265 1.00 44.06 182 LYS A CA 1
ATOM 1446 C C . LYS A 1 182 ? -8.113 -0.401 -18.764 1.00 44.06 182 LYS A C 1
ATOM 1448 O O . LYS A 1 182 ? -8.364 -1.376 -18.070 1.00 44.06 182 LYS A O 1
ATOM 1453 N N . TYR A 1 183 ? -8.078 0.833 -18.254 1.00 39.91 183 TYR A N 1
ATOM 1454 C CA . TYR A 1 183 ? -8.299 1.114 -16.829 1.00 39.91 183 TYR A CA 1
ATOM 1455 C C . TYR A 1 183 ? -9.366 2.190 -16.631 1.00 39.91 183 TYR A C 1
ATOM 1457 O O . TYR A 1 183 ? -9.239 3.296 -17.160 1.00 39.91 183 TYR A O 1
ATOM 1465 N N . ARG A 1 184 ? -10.391 1.892 -15.821 1.00 43.66 184 ARG A N 1
ATOM 1466 C CA . ARG A 1 184 ? -11.302 2.910 -15.285 1.00 43.66 184 ARG A CA 1
ATOM 1467 C C . ARG A 1 184 ? -10.498 3.733 -14.281 1.00 43.66 184 ARG A C 1
ATOM 1469 O O . ARG A 1 184 ? -10.171 3.266 -13.197 1.00 43.66 184 ARG A O 1
ATOM 1476 N N . THR A 1 185 ? -10.083 4.927 -14.676 1.00 49.12 185 THR A N 1
ATOM 1477 C CA . THR A 1 185 ? -9.361 5.839 -13.792 1.00 49.12 185 THR A CA 1
ATOM 1478 C C . THR A 1 185 ? -10.300 6.307 -12.682 1.00 49.12 185 THR A C 1
ATOM 1480 O O . THR A 1 185 ? -11.322 6.913 -12.985 1.00 49.12 185 THR A O 1
ATOM 1483 N N . VAL A 1 186 ? -9.953 6.046 -11.421 1.00 54.59 186 VAL A N 1
ATOM 1484 C CA . VAL A 1 186 ? -10.710 6.485 -10.233 1.00 54.59 186 VAL A CA 1
ATOM 1485 C C . VAL A 1 186 ? -10.653 8.016 -10.172 1.00 54.59 186 VAL A C 1
ATOM 1487 O O . VAL A 1 186 ? -9.566 8.589 -10.049 1.00 54.59 186 VAL A O 1
ATOM 1490 N N . GLU A 1 187 ? -11.794 8.695 -10.334 1.00 68.00 187 GLU A N 1
ATOM 1491 C CA . GLU A 1 187 ? -11.900 10.131 -10.033 1.00 68.00 187 GLU A CA 1
ATOM 1492 C C . GLU A 1 187 ? -11.526 10.362 -8.564 1.00 68.00 187 GLU A C 1
ATOM 1494 O O . GLU A 1 187 ? -11.678 9.465 -7.745 1.00 68.00 187 GLU A O 1
ATOM 1499 N N . LEU A 1 188 ? -11.027 11.545 -8.187 1.00 78.19 188 LEU A N 1
ATOM 1500 C CA . LEU A 1 188 ? -10.506 11.783 -6.822 1.00 78.19 188 LEU A CA 1
ATOM 1501 C C . LEU A 1 188 ? -11.438 11.249 -5.715 1.00 78.19 188 LEU A C 1
ATOM 1503 O O . LEU A 1 188 ? -10.989 10.549 -4.812 1.00 78.19 188 LEU A O 1
ATOM 1507 N N . TYR A 1 189 ? -12.737 11.525 -5.835 1.00 85.12 189 TYR A N 1
ATOM 1508 C CA . TYR A 1 189 ? -13.754 11.114 -4.867 1.00 85.12 189 TYR A CA 1
ATOM 1509 C C . TYR A 1 189 ? -14.218 9.661 -5.005 1.00 85.12 189 TYR A C 1
ATOM 1511 O O . TYR A 1 189 ? -14.818 9.138 -4.070 1.00 85.12 189 TYR A O 1
ATOM 1519 N N . ASP A 1 190 ? -13.916 8.976 -6.109 1.00 86.62 190 ASP A N 1
ATOM 1520 C CA . ASP A 1 190 ? -14.232 7.552 -6.248 1.00 86.62 190 ASP A CA 1
ATOM 1521 C C . ASP A 1 190 ? -13.484 6.708 -5.207 1.00 86.62 190 ASP A C 1
ATOM 1523 O O . ASP A 1 190 ? -13.971 5.643 -4.845 1.00 86.62 190 ASP A O 1
ATOM 1527 N N . LEU A 1 191 ? -12.361 7.197 -4.661 1.00 90.25 191 LEU A N 1
ATOM 1528 C CA . LEU A 1 191 ? -11.638 6.515 -3.585 1.00 90.25 191 LEU A CA 1
ATOM 1529 C C . LEU A 1 191 ? -12.515 6.281 -2.339 1.00 90.25 191 LEU A C 1
ATOM 1531 O O . LEU A 1 191 ? -12.309 5.304 -1.625 1.00 90.25 191 LEU A O 1
ATOM 1535 N N . PHE A 1 192 ? -13.533 7.118 -2.099 1.00 91.88 192 PHE A N 1
ATOM 1536 C CA . PHE A 1 192 ? -14.486 6.916 -1.001 1.00 91.88 192 PHE A CA 1
ATOM 1537 C C . PHE A 1 192 ? -15.370 5.676 -1.178 1.00 91.88 192 PHE A C 1
ATOM 1539 O O . PHE A 1 192 ? -15.863 5.149 -0.185 1.00 91.88 192 PHE A O 1
ATOM 1546 N N . LYS A 1 193 ? -15.538 5.159 -2.404 1.00 90.31 193 LYS A N 1
ATOM 1547 C CA . LYS A 1 193 ? -16.338 3.948 -2.673 1.00 90.31 193 LYS A CA 1
ATOM 1548 C C . LYS A 1 193 ? -15.752 2.685 -2.047 1.00 90.31 193 LYS A C 1
ATOM 1550 O O . LYS A 1 193 ? -16.477 1.720 -1.855 1.00 90.31 193 LYS A O 1
ATOM 1555 N N . MET A 1 194 ? -14.460 2.703 -1.728 1.00 92.31 194 MET A N 1
ATOM 1556 C CA . MET A 1 194 ? -13.810 1.645 -0.959 1.00 92.31 194 MET A CA 1
ATOM 1557 C C . MET A 1 194 ? -14.377 1.516 0.463 1.00 92.31 194 MET A C 1
ATOM 1559 O O . MET A 1 194 ? -14.291 0.439 1.042 1.00 92.31 194 MET A O 1
ATOM 1563 N N . ASP A 1 195 ? -14.935 2.599 1.017 1.00 94.62 195 ASP A N 1
ATOM 1564 C CA . ASP A 1 195 ? -15.489 2.654 2.372 1.00 94.62 195 ASP A CA 1
ATOM 1565 C C . ASP A 1 195 ? -14.483 2.208 3.451 1.00 94.62 195 ASP A C 1
ATOM 1567 O O . ASP A 1 195 ? -14.713 1.263 4.205 1.00 94.62 195 ASP A O 1
ATOM 1571 N N . LEU A 1 196 ? -13.331 2.893 3.523 1.00 96.38 196 LEU A N 1
ATOM 1572 C CA . LEU A 1 196 ? -12.297 2.609 4.529 1.00 96.38 196 LEU A CA 1
ATOM 1573 C C . LEU A 1 196 ? -12.844 2.623 5.975 1.00 96.38 196 LEU A C 1
ATOM 1575 O O . LEU A 1 196 ? -12.502 1.710 6.730 1.00 96.38 196 LEU A O 1
ATOM 1579 N N . PRO A 1 197 ? -13.717 3.573 6.383 1.00 95.50 197 PRO A N 1
ATOM 1580 C CA . PRO A 1 197 ? -14.346 3.534 7.701 1.00 95.50 197 PRO A CA 1
ATOM 1581 C C . PRO A 1 197 ? -15.226 2.305 7.915 1.00 95.50 197 PRO 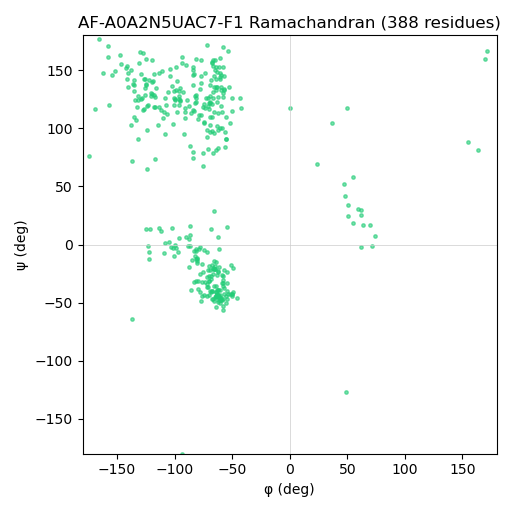A C 1
ATOM 1583 O O . PRO A 1 197 ? -15.203 1.748 9.007 1.00 95.50 197 PRO A O 1
ATOM 1586 N N . GLY A 1 198 ? -15.976 1.866 6.900 1.00 94.88 198 GLY A N 1
ATOM 1587 C CA . GLY A 1 198 ? -16.784 0.651 6.965 1.00 94.88 198 GLY A CA 1
ATOM 1588 C C . GLY A 1 198 ? -15.968 -0.643 6.939 1.00 94.88 198 GLY A C 1
ATOM 1589 O O . GLY A 1 198 ? -16.416 -1.638 7.505 1.00 94.88 198 GLY A O 1
ATOM 1590 N N . ILE A 1 199 ? -14.780 -0.637 6.320 1.00 95.69 199 ILE A N 1
ATOM 1591 C CA . ILE A 1 199 ? -13.805 -1.739 6.376 1.00 95.69 199 ILE A CA 1
ATOM 1592 C C . ILE A 1 199 ? -13.230 -1.879 7.788 1.00 95.69 199 ILE A C 1
ATOM 1594 O O . ILE A 1 199 ? -13.132 -2.993 8.298 1.00 95.69 199 ILE A O 1
ATOM 1598 N N . LEU A 1 200 ? -12.818 -0.764 8.398 1.00 96.06 200 LEU A N 1
ATOM 1599 C CA . LEU A 1 200 ? -12.103 -0.787 9.673 1.00 96.06 200 LEU A CA 1
ATOM 1600 C C . LEU A 1 200 ? -13.043 -0.814 10.881 1.00 96.06 200 LEU A C 1
ATOM 1602 O O . LEU A 1 200 ? -12.773 -1.554 11.820 1.00 96.06 200 LEU A O 1
ATOM 1606 N N . GLY A 1 201 ? -14.158 -0.081 10.863 1.00 95.00 201 GLY A N 1
ATOM 1607 C CA . GLY A 1 201 ? -15.142 -0.060 11.949 1.00 95.00 201 GLY A CA 1
ATOM 1608 C C . GLY A 1 201 ? -14.506 0.145 13.331 1.00 95.00 201 GLY A C 1
ATOM 1609 O O . GLY A 1 201 ? -13.727 1.070 13.544 1.00 95.00 201 GLY A O 1
ATOM 1610 N N . GLU A 1 202 ? -14.811 -0.743 14.278 1.00 94.81 202 GLU A N 1
ATOM 1611 C CA . GLU A 1 202 ? -14.145 -0.746 15.591 1.00 94.81 202 GLU A CA 1
ATOM 1612 C C . GLU A 1 202 ? -12.727 -1.323 15.557 1.00 94.81 202 GLU A C 1
ATOM 1614 O O . GLU A 1 202 ? -11.972 -1.116 16.500 1.00 94.81 202 GLU A O 1
ATOM 1619 N N . ASN A 1 203 ? -12.354 -2.051 14.503 1.00 94.81 203 ASN A N 1
ATOM 1620 C CA . ASN A 1 203 ? -11.038 -2.659 14.322 1.00 94.81 203 ASN A CA 1
ATOM 1621 C C . ASN A 1 203 ? -10.552 -3.419 15.574 1.00 94.81 203 ASN A C 1
ATOM 1623 O O . ASN A 1 203 ? -9.409 -3.266 15.988 1.00 94.81 203 ASN A O 1
ATOM 1627 N N . ALA A 1 204 ? -11.448 -4.168 16.230 1.00 92.69 204 ALA A N 1
ATOM 1628 C CA . ALA A 1 204 ? -11.224 -4.811 17.535 1.00 92.69 204 ALA A CA 1
ATOM 1629 C C . ALA A 1 204 ? -10.676 -3.880 18.637 1.00 92.69 204 ALA A C 1
ATOM 1631 O O . ALA A 1 204 ? -9.890 -4.296 19.485 1.00 92.69 204 ALA A O 1
ATOM 1632 N N . GLY A 1 205 ? -11.081 -2.612 18.630 1.00 92.00 205 GLY A N 1
ATOM 1633 C CA . GLY A 1 205 ? -10.662 -1.619 19.611 1.00 92.00 205 GLY A CA 1
ATOM 1634 C C . GLY A 1 205 ? -9.192 -1.214 19.494 1.00 92.00 205 GLY A C 1
ATOM 1635 O O . GLY A 1 205 ? -8.663 -0.639 20.439 1.00 92.00 205 GLY A O 1
ATOM 1636 N N . LYS A 1 206 ? -8.512 -1.500 18.371 1.00 91.06 206 LYS A N 1
ATOM 1637 C CA . LYS A 1 206 ? -7.135 -1.046 18.117 1.00 91.06 206 LYS A CA 1
ATOM 1638 C C . LYS A 1 206 ? -7.067 -0.050 16.963 1.00 91.06 206 LYS A C 1
ATOM 1640 O O . LYS A 1 206 ? -7.809 -0.127 15.986 1.00 91.06 206 LYS A O 1
ATOM 1645 N N . ARG A 1 207 ? -6.128 0.891 17.058 1.00 93.44 207 ARG A N 1
ATOM 1646 C CA . ARG A 1 207 ? -5.763 1.767 15.935 1.00 93.44 207 ARG A CA 1
ATOM 1647 C C . ARG A 1 207 ? -5.087 0.970 14.816 1.00 93.44 207 ARG A C 1
ATOM 1649 O O . ARG A 1 207 ? -4.473 -0.058 15.090 1.00 93.44 207 ARG A O 1
ATOM 1656 N N . ALA A 1 208 ? -5.141 1.486 13.591 1.00 95.69 208 ALA A N 1
ATOM 1657 C CA . ALA A 1 208 ? -4.426 0.919 12.446 1.00 95.69 208 ALA A CA 1
ATOM 1658 C C . ALA A 1 208 ? -3.534 1.972 11.785 1.00 95.69 208 ALA A C 1
ATOM 1660 O O . ALA A 1 208 ? -3.956 3.115 11.591 1.00 95.69 208 ALA A O 1
ATOM 1661 N N . LEU A 1 209 ? -2.314 1.587 11.415 1.00 96.62 209 LEU A N 1
ATOM 1662 C 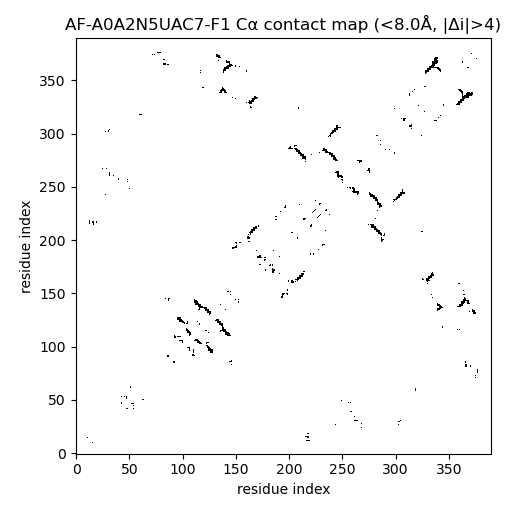CA . LEU A 1 209 ? -1.426 2.424 10.616 1.00 96.62 209 LEU A CA 1
ATOM 1663 C C . LEU A 1 209 ? -1.901 2.421 9.161 1.00 96.62 209 LEU A C 1
ATOM 1665 O O . LEU A 1 209 ? -1.908 1.382 8.511 1.00 96.62 209 LEU A O 1
ATOM 1669 N N . ILE A 1 210 ? -2.279 3.573 8.624 1.00 97.94 210 ILE A N 1
ATOM 1670 C CA . ILE A 1 210 ? -2.713 3.709 7.232 1.00 97.94 210 ILE A CA 1
ATOM 1671 C C . ILE A 1 210 ? -1.558 4.274 6.418 1.00 97.94 210 ILE A C 1
ATOM 1673 O O . ILE A 1 210 ? -1.036 5.327 6.770 1.00 97.94 210 ILE A O 1
ATOM 1677 N N . ALA A 1 211 ? -1.183 3.602 5.330 1.00 97.75 211 ALA A N 1
ATOM 1678 C CA . ALA A 1 211 ? -0.124 4.021 4.418 1.00 97.75 211 ALA A CA 1
ATOM 1679 C C . ALA A 1 211 ? -0.645 4.032 2.973 1.00 97.75 211 ALA A C 1
ATOM 1681 O O . ALA A 1 211 ? -1.002 2.990 2.424 1.00 97.75 211 ALA A O 1
ATOM 1682 N N . ILE A 1 212 ? -0.703 5.209 2.344 1.00 97.88 212 ILE A N 1
ATOM 1683 C CA . ILE A 1 212 ? -1.282 5.385 1.003 1.00 97.88 212 ILE A CA 1
ATOM 1684 C C . ILE A 1 212 ? -0.221 5.875 0.026 1.00 97.88 212 ILE A C 1
ATOM 1686 O O . ILE A 1 212 ? 0.317 6.975 0.182 1.00 97.88 212 ILE A O 1
ATOM 1690 N N . TRP A 1 213 ? 0.057 5.082 -1.008 1.00 96.88 213 TRP A N 1
ATOM 1691 C CA . TRP A 1 213 ? 0.932 5.493 -2.102 1.00 96.88 213 TRP A CA 1
ATOM 1692 C C . TRP A 1 213 ? 0.309 6.663 -2.855 1.00 96.88 213 TRP A C 1
ATOM 1694 O O . TRP A 1 213 ? -0.878 6.649 -3.183 1.00 96.88 213 TRP A O 1
ATOM 1704 N N . VAL A 1 214 ? 1.110 7.677 -3.172 1.00 93.88 214 VAL A N 1
ATOM 1705 C CA . VAL A 1 214 ? 0.663 8.883 -3.864 1.00 93.88 214 VAL A CA 1
ATOM 1706 C C . VAL A 1 214 ? 1.636 9.279 -4.972 1.00 93.88 214 VAL A C 1
ATOM 1708 O O . VAL A 1 214 ? 2.857 9.269 -4.829 1.00 93.88 214 VAL A O 1
ATOM 1711 N N . THR A 1 215 ? 1.072 9.660 -6.115 1.00 88.81 215 THR A N 1
ATOM 1712 C CA . THR A 1 215 ? 1.828 10.260 -7.220 1.00 88.81 215 THR A CA 1
ATOM 1713 C C . THR A 1 215 ? 2.355 11.652 -6.841 1.00 88.81 215 THR A C 1
ATOM 1715 O O . THR A 1 215 ? 1.774 12.349 -6.012 1.00 88.81 215 THR A O 1
ATOM 1718 N N . ASN A 1 216 ? 3.413 12.118 -7.510 1.00 88.38 216 ASN A N 1
ATOM 1719 C CA . ASN A 1 216 ? 3.994 13.444 -7.261 1.00 88.38 216 ASN A CA 1
ATOM 1720 C C . ASN A 1 216 ? 3.067 14.622 -7.579 1.00 88.38 216 ASN A C 1
ATOM 1722 O O . ASN A 1 216 ? 3.298 15.727 -7.090 1.00 88.38 216 ASN A O 1
ATOM 1726 N N . ARG A 1 217 ? 1.985 14.376 -8.325 1.00 86.56 217 ARG A N 1
ATOM 1727 C CA . ARG A 1 217 ? 0.957 15.369 -8.650 1.00 86.56 217 ARG A CA 1
ATOM 1728 C C . ARG A 1 217 ? 0.319 15.946 -7.369 1.00 86.56 217 ARG A C 1
ATOM 1730 O O . ARG A 1 217 ? -0.446 15.238 -6.704 1.00 86.56 217 ARG A O 1
ATOM 1737 N N . PRO A 1 218 ? 0.498 17.248 -7.071 1.00 87.69 218 PRO A N 1
ATOM 1738 C CA . PRO A 1 218 ? 0.093 17.853 -5.796 1.00 87.69 218 PRO A CA 1
ATOM 1739 C C . PRO A 1 218 ? -1.389 17.712 -5.456 1.00 87.69 218 PRO A C 1
ATOM 1741 O O . PRO A 1 218 ? -1.749 17.625 -4.283 1.00 87.69 218 PRO A O 1
ATOM 1744 N N . LYS A 1 219 ? -2.261 17.664 -6.474 1.00 88.31 219 LYS A N 1
ATOM 1745 C CA . LYS A 1 219 ? -3.711 17.546 -6.273 1.00 88.31 219 LYS A CA 1
ATOM 1746 C C . LYS A 1 219 ? -4.099 16.303 -5.465 1.00 88.31 219 LYS A C 1
ATOM 1748 O O . LYS A 1 219 ? -5.003 16.398 -4.643 1.00 88.31 219 LYS A O 1
ATOM 1753 N N . PHE A 1 220 ? -3.413 15.175 -5.670 1.00 90.94 220 PHE A N 1
ATOM 1754 C CA . PHE A 1 220 ? -3.726 13.918 -4.985 1.00 90.94 220 PHE A CA 1
ATOM 1755 C C . PHE A 1 220 ? -3.230 13.943 -3.544 1.00 90.94 220 PHE A C 1
ATOM 1757 O O . PHE A 1 220 ? -3.993 13.626 -2.641 1.00 90.94 220 PHE A O 1
ATOM 1764 N N . ARG A 1 221 ? -2.005 14.428 -3.310 1.00 92.19 221 ARG A N 1
ATOM 1765 C CA . ARG A 1 221 ? -1.464 14.628 -1.956 1.00 92.19 221 ARG A CA 1
ATOM 1766 C C . ARG A 1 221 ? -2.349 15.560 -1.126 1.00 92.19 221 ARG A C 1
ATOM 1768 O O . ARG A 1 221 ? -2.701 15.230 0.002 1.00 92.19 221 ARG A O 1
ATOM 1775 N N . ARG A 1 222 ? -2.767 16.694 -1.702 1.00 92.12 222 ARG A N 1
ATOM 1776 C CA .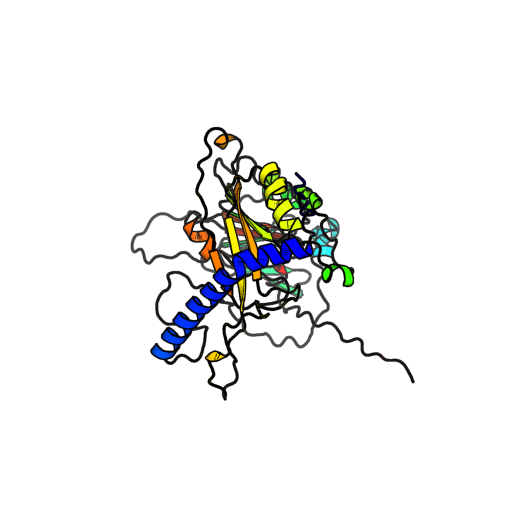 ARG A 1 222 ? -3.677 17.644 -1.043 1.00 92.12 222 ARG A CA 1
ATOM 1777 C C . ARG A 1 222 ? -5.036 17.015 -0.748 1.00 92.12 222 ARG A C 1
ATOM 1779 O O . ARG A 1 222 ? -5.554 17.197 0.344 1.00 92.12 222 ARG A O 1
ATOM 1786 N N . PHE A 1 223 ? -5.605 16.284 -1.704 1.00 93.62 223 PHE A N 1
ATOM 1787 C CA . PHE A 1 223 ? -6.859 15.563 -1.498 1.00 93.62 223 PHE A CA 1
ATOM 1788 C C . PHE A 1 223 ? -6.746 14.527 -0.373 1.00 93.62 223 PHE A C 1
ATOM 1790 O O . PHE A 1 223 ? -7.615 14.489 0.492 1.00 93.62 223 PHE A O 1
ATOM 1797 N N . LEU A 1 224 ? -5.666 13.740 -0.340 1.00 95.44 224 LEU A N 1
ATOM 1798 C CA . LEU A 1 224 ? -5.438 12.758 0.717 1.00 95.44 224 LEU A CA 1
ATOM 1799 C C . LEU A 1 224 ? -5.402 13.419 2.095 1.00 95.44 224 LEU A C 1
ATOM 1801 O O . LEU A 1 224 ? -6.207 13.074 2.951 1.00 95.44 224 LEU A O 1
ATOM 1805 N N . LYS A 1 225 ? -4.517 14.402 2.286 1.00 94.88 225 LYS A N 1
ATOM 1806 C CA . LYS A 1 225 ? -4.276 15.023 3.597 1.00 94.88 225 LYS A CA 1
ATOM 1807 C C . LYS A 1 225 ? -5.426 15.913 4.064 1.00 94.88 225 LYS A C 1
ATOM 1809 O O . LYS A 1 225 ? -5.721 15.944 5.249 1.00 94.88 225 LYS A O 1
ATOM 1814 N N . ASN A 1 226 ? -6.084 16.628 3.153 1.00 94.31 226 ASN A N 1
ATOM 1815 C CA . ASN A 1 226 ? -7.066 17.648 3.536 1.00 94.31 226 ASN A CA 1
ATOM 1816 C C . ASN A 1 226 ? -8.517 17.171 3.412 1.00 94.31 226 ASN A C 1
ATOM 1818 O O . ASN A 1 226 ? -9.416 17.907 3.808 1.00 94.31 226 ASN A O 1
ATOM 1822 N N . LYS A 1 227 ? -8.764 16.000 2.807 1.00 94.50 227 LYS A N 1
ATOM 1823 C CA . LYS A 1 227 ? -10.125 15.505 2.573 1.00 94.50 227 LYS A CA 1
ATOM 1824 C C . LYS A 1 227 ? -10.286 14.023 2.882 1.00 94.50 227 LYS A C 1
ATOM 1826 O O . LYS A 1 227 ? -11.017 13.688 3.800 1.00 94.50 227 LYS A O 1
ATOM 1831 N N . PHE A 1 228 ? -9.606 13.145 2.148 1.00 96.12 228 PHE A N 1
ATOM 1832 C CA . PHE A 1 228 ? -9.828 11.702 2.269 1.00 96.12 228 PHE A CA 1
ATOM 1833 C C . PHE A 1 228 ? -9.452 11.154 3.649 1.00 96.12 228 PHE A C 1
ATOM 1835 O O . PHE A 1 228 ? -10.283 10.536 4.300 1.00 96.12 228 PHE A O 1
ATOM 1842 N N . LEU A 1 229 ? -8.226 11.405 4.122 1.00 96.62 229 LEU A N 1
ATOM 1843 C CA . LEU A 1 229 ? -7.756 10.896 5.413 1.00 96.62 229 LEU A CA 1
ATOM 1844 C C . LEU A 1 229 ? -8.589 11.439 6.594 1.00 96.62 229 LEU A C 1
ATOM 1846 O O . LEU A 1 229 ? -9.042 10.611 7.387 1.00 96.62 229 LEU A O 1
ATOM 1850 N N . PRO A 1 230 ? -8.880 12.757 6.698 1.00 95.31 230 PRO A N 1
ATOM 1851 C CA . PRO A 1 230 ? -9.760 13.277 7.747 1.00 95.31 230 PRO A CA 1
ATOM 1852 C C . PRO A 1 230 ? -11.169 12.671 7.729 1.00 95.31 230 PRO A C 1
ATOM 1854 O O . PRO A 1 230 ? -11.650 12.217 8.767 1.00 95.31 230 PRO A O 1
ATOM 1857 N N . ASP A 1 231 ? -11.812 12.607 6.558 1.00 95.62 231 ASP A N 1
ATOM 1858 C CA . ASP A 1 231 ? -13.164 12.047 6.415 1.00 95.62 231 ASP A CA 1
ATOM 1859 C C . ASP A 1 231 ? -13.190 10.535 6.698 1.00 95.62 231 ASP A C 1
ATOM 1861 O O . ASP A 1 231 ? -14.212 9.996 7.117 1.00 95.62 231 ASP A O 1
ATOM 1865 N N . CYS A 1 232 ? -12.061 9.842 6.509 1.00 96.12 232 CYS A N 1
ATOM 1866 C CA . CYS A 1 232 ? -11.895 8.440 6.878 1.00 96.12 232 CYS A CA 1
ATOM 1867 C C . CYS A 1 232 ? -11.449 8.221 8.335 1.00 96.12 232 CYS A C 1
ATOM 1869 O O . CYS A 1 232 ? -11.147 7.087 8.703 1.00 96.12 232 CYS A O 1
ATOM 1871 N N . HIS A 1 233 ? -11.409 9.268 9.165 1.00 94.56 233 HIS A N 1
ATOM 1872 C CA . HIS A 1 233 ? -10.977 9.212 10.569 1.00 94.56 233 HIS A CA 1
ATOM 1873 C C . HIS A 1 233 ? -9.520 8.773 10.768 1.00 94.56 233 HIS A C 1
ATOM 1875 O O . HIS A 1 233 ? -9.160 8.188 11.794 1.00 94.56 233 HIS A O 1
ATOM 1881 N N . VAL A 1 234 ? -8.670 9.075 9.788 1.00 95.75 234 VAL A N 1
ATOM 1882 C CA . VAL A 1 234 ? -7.223 8.926 9.908 1.00 95.75 234 VAL A CA 1
ATOM 1883 C C . VAL A 1 234 ? -6.649 10.242 10.420 1.00 95.75 234 VAL A C 1
ATOM 1885 O O . VAL A 1 234 ? -6.706 11.267 9.737 1.00 95.75 234 VAL A O 1
ATOM 1888 N N . MET A 1 235 ? -6.106 10.221 11.633 1.00 91.50 235 MET A N 1
ATOM 1889 C CA . MET A 1 235 ? -5.576 11.398 12.314 1.00 91.50 235 MET A CA 1
ATOM 1890 C C . MET A 1 235 ? -4.138 11.711 11.893 1.00 91.50 235 MET A C 1
ATOM 1892 O O . MET A 1 235 ? -3.341 10.810 11.612 1.00 91.50 235 MET A O 1
ATOM 1896 N N . GLY A 1 236 ? -3.834 13.012 11.857 1.00 81.94 236 GLY A N 1
ATOM 1897 C CA . GLY A 1 236 ? -2.482 13.545 11.709 1.00 81.94 236 GLY A CA 1
ATOM 1898 C C . GLY A 1 236 ? -1.802 13.860 13.059 1.00 81.94 236 GLY A C 1
ATOM 1899 O O . GLY A 1 236 ? -2.433 13.680 14.102 1.00 81.94 236 GLY A O 1
ATOM 1900 N N . PRO A 1 237 ? -0.548 14.361 13.047 1.00 89.50 237 PRO A N 1
ATOM 1901 C CA . PRO A 1 237 ? 0.186 14.809 11.861 1.00 89.50 237 PRO A CA 1
ATOM 1902 C C . PRO A 1 237 ? 0.503 13.660 10.897 1.00 89.50 237 PRO A C 1
ATOM 1904 O O . PRO A 1 237 ? 0.884 12.567 11.306 1.00 89.50 237 PRO A O 1
ATOM 1907 N N . TYR A 1 238 ? 0.295 13.907 9.600 1.00 94.19 238 TYR A N 1
ATOM 1908 C CA . TYR A 1 238 ? 0.572 12.914 8.563 1.00 94.19 238 TYR A CA 1
ATOM 1909 C C . TYR A 1 238 ? 2.058 12.906 8.219 1.00 94.19 238 TYR A C 1
ATOM 1911 O O . TYR A 1 238 ? 2.612 13.955 7.880 1.00 94.19 238 TYR A O 1
ATOM 1919 N N . SER A 1 239 ? 2.663 11.723 8.241 1.00 93.31 239 SER A N 1
ATOM 1920 C CA . SER A 1 239 ? 4.042 11.517 7.801 1.00 93.31 239 SER A CA 1
ATOM 1921 C C . SER A 1 239 ? 4.104 11.318 6.292 1.00 93.31 239 SER A C 1
ATOM 1923 O O . SER A 1 239 ? 3.160 10.806 5.684 1.00 93.31 239 SER A O 1
ATOM 1925 N N . GLU A 1 240 ? 5.215 11.717 5.681 1.00 92.88 240 GLU A N 1
ATOM 1926 C CA . GLU A 1 240 ? 5.478 11.477 4.266 1.00 92.88 240 GLU A CA 1
ATOM 1927 C C . GLU A 1 240 ? 6.780 10.707 4.116 1.00 92.88 240 GLU A C 1
ATOM 1929 O O . GLU A 1 240 ? 7.848 11.154 4.540 1.00 92.88 240 GLU A O 1
ATOM 1934 N N . TRP A 1 241 ? 6.674 9.523 3.521 1.00 93.94 241 TRP A N 1
ATOM 1935 C CA . TRP A 1 241 ? 7.825 8.740 3.113 1.00 93.94 241 TRP A CA 1
ATOM 1936 C C . TRP A 1 241 ? 8.018 8.829 1.605 1.00 93.94 241 TRP A C 1
ATOM 1938 O O . TRP A 1 241 ? 7.053 8.981 0.853 1.00 93.94 241 TRP A O 1
ATOM 1948 N N . TYR A 1 242 ? 9.262 8.697 1.157 1.00 91.00 242 TYR A N 1
ATOM 1949 C CA . TYR A 1 242 ? 9.620 8.745 -0.256 1.00 91.00 242 TYR A CA 1
ATOM 1950 C C . TYR A 1 242 ? 10.370 7.491 -0.669 1.00 91.00 242 TYR A C 1
ATOM 1952 O O . TYR A 1 242 ? 11.465 7.218 -0.181 1.00 91.00 242 TYR A O 1
ATOM 1960 N N . TRP A 1 243 ? 9.785 6.756 -1.613 1.00 93.12 243 TRP A N 1
ATOM 1961 C CA . TRP A 1 243 ? 10.470 5.682 -2.313 1.00 93.12 243 TRP A CA 1
ATOM 1962 C C . TRP A 1 243 ? 11.234 6.260 -3.494 1.00 93.12 243 TRP A C 1
ATOM 1964 O O . TRP A 1 243 ? 10.620 6.712 -4.459 1.00 93.12 243 TRP A O 1
ATOM 1974 N N . VAL A 1 244 ? 12.558 6.213 -3.442 1.00 87.81 244 VAL A N 1
ATOM 1975 C CA . VAL A 1 244 ? 13.457 6.640 -4.512 1.00 87.81 244 VAL A CA 1
ATOM 1976 C C . VAL A 1 244 ? 13.873 5.424 -5.336 1.00 87.81 244 VAL A C 1
ATOM 1978 O O . VAL A 1 244 ? 14.400 4.435 -4.828 1.00 87.81 244 VAL A O 1
ATOM 1981 N N . LYS A 1 245 ? 13.641 5.502 -6.641 1.00 87.88 245 LYS A N 1
ATOM 1982 C CA . LYS A 1 245 ? 13.974 4.464 -7.611 1.00 87.88 245 LYS A CA 1
ATOM 1983 C C . LYS A 1 245 ? 15.385 4.682 -8.120 1.00 87.88 245 LYS A C 1
ATOM 1985 O O . LYS A 1 245 ? 15.698 5.737 -8.683 1.00 87.88 245 LYS A O 1
ATOM 1990 N N . ILE A 1 246 ? 16.199 3.650 -7.973 1.00 83.06 246 ILE A N 1
ATOM 1991 C CA . ILE A 1 246 ? 17.611 3.664 -8.344 1.00 83.06 246 ILE A CA 1
ATOM 1992 C C . ILE A 1 246 ? 17.937 2.613 -9.405 1.00 83.06 246 ILE A C 1
ATOM 1994 O O . ILE A 1 246 ? 17.185 1.658 -9.606 1.00 83.06 246 ILE A O 1
ATOM 1998 N N . THR A 1 247 ? 19.046 2.814 -10.110 1.00 80.06 247 THR A N 1
ATOM 1999 C CA . THR A 1 247 ? 19.607 1.853 -11.057 1.00 80.06 247 THR A CA 1
ATOM 2000 C C . THR A 1 247 ? 20.133 0.626 -10.320 1.00 80.06 247 THR A C 1
ATOM 2002 O O . THR A 1 247 ? 20.720 0.734 -9.240 1.00 80.06 247 THR A O 1
ATOM 2005 N N . ALA A 1 248 ? 19.933 -0.548 -10.919 1.00 72.00 248 ALA A N 1
ATOM 2006 C CA . ALA A 1 248 ? 20.662 -1.747 -10.525 1.00 72.00 248 ALA A CA 1
ATOM 2007 C C . ALA A 1 248 ? 22.150 -1.595 -10.872 1.00 72.00 248 ALA A C 1
ATOM 2009 O O . ALA A 1 248 ? 22.504 -0.808 -11.756 1.00 72.00 248 ALA A O 1
ATOM 2010 N N . SER A 1 249 ? 23.015 -2.366 -10.214 1.00 64.25 249 SER A N 1
ATOM 2011 C CA . SER A 1 249 ? 24.410 -2.468 -10.645 1.00 64.25 249 SER A CA 1
ATOM 2012 C C . SER A 1 249 ? 24.502 -3.137 -12.021 1.00 64.25 249 SER A C 1
ATOM 2014 O O . SER A 1 249 ? 23.718 -4.050 -12.306 1.00 64.25 249 SER A O 1
ATOM 2016 N N . PRO A 1 250 ? 25.455 -2.730 -12.878 1.00 59.69 250 PRO A N 1
ATOM 2017 C CA . PRO A 1 250 ? 25.745 -3.451 -14.110 1.00 59.69 250 PRO A CA 1
ATOM 2018 C C . PRO A 1 250 ? 26.118 -4.908 -13.803 1.00 59.69 250 PRO A C 1
ATOM 2020 O O . PRO A 1 250 ? 26.919 -5.167 -12.913 1.00 59.69 250 PRO A O 1
ATOM 2023 N N . SER A 1 251 ? 25.551 -5.860 -14.544 1.00 51.56 251 SER A N 1
ATOM 2024 C CA . SER A 1 251 ? 25.791 -7.301 -14.360 1.00 51.56 251 SER A CA 1
ATOM 2025 C C . SER A 1 251 ? 26.755 -7.898 -15.393 1.00 51.56 251 SER A C 1
ATOM 2027 O O . SER A 1 251 ? 26.775 -9.111 -15.583 1.00 51.56 251 SER A O 1
ATOM 2029 N N . LYS A 1 252 ? 27.495 -7.075 -16.149 1.00 51.03 252 LYS A N 1
ATOM 2030 C CA . LYS A 1 252 ? 28.395 -7.590 -17.191 1.00 51.03 252 LYS A CA 1
ATOM 2031 C C . LYS A 1 252 ? 29.714 -8.032 -16.565 1.00 51.03 252 LYS A C 1
ATOM 2033 O O . LYS A 1 252 ? 30.431 -7.202 -16.018 1.00 51.03 252 LYS A O 1
ATOM 2038 N N . GLU A 1 253 ? 30.054 -9.305 -16.760 1.00 53.00 253 GLU A N 1
ATOM 2039 C CA . GLU A 1 253 ? 31.262 -9.991 -16.260 1.00 53.00 253 GLU A CA 1
ATOM 2040 C C . GLU A 1 253 ? 32.592 -9.264 -16.555 1.00 53.00 253 GLU A C 1
ATOM 2042 O O . GLU A 1 253 ? 33.587 -9.519 -15.888 1.00 53.00 253 GLU A O 1
ATOM 2047 N N . ASN A 1 254 ? 32.613 -8.317 -17.502 1.00 48.81 254 ASN A N 1
ATOM 2048 C CA . ASN A 1 254 ? 33.818 -7.602 -17.936 1.00 48.81 254 ASN A CA 1
ATOM 2049 C C . ASN A 1 254 ? 33.842 -6.096 -17.596 1.00 48.81 254 ASN A C 1
ATOM 2051 O O . ASN A 1 254 ? 34.666 -5.374 -18.158 1.00 48.81 254 ASN A O 1
ATOM 2055 N N . GLN A 1 255 ? 32.966 -5.589 -16.717 1.00 52.31 255 GLN A N 1
ATOM 2056 C CA . GLN A 1 255 ? 33.079 -4.215 -16.199 1.00 52.31 255 GLN A CA 1
ATOM 2057 C C . GLN A 1 255 ? 32.858 -4.154 -14.678 1.00 52.31 255 GLN A C 1
ATOM 2059 O O . GLN A 1 255 ? 31.726 -4.317 -14.226 1.00 52.31 255 GLN A O 1
ATOM 2064 N N . PRO A 1 256 ? 33.910 -3.880 -13.885 1.00 50.47 256 PRO A N 1
ATOM 2065 C CA . PRO A 1 256 ? 33.845 -3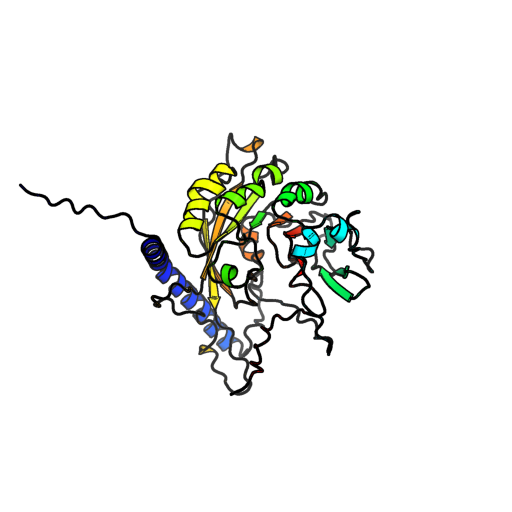.846 -12.426 1.00 50.47 256 PRO A CA 1
ATOM 2066 C C . PRO A 1 256 ? 33.415 -2.481 -11.863 1.00 50.47 256 PRO A C 1
ATOM 2068 O O . PRO A 1 256 ? 33.611 -2.231 -10.675 1.00 50.47 256 PRO A O 1
ATOM 2071 N N . ASP A 1 257 ? 32.843 -1.584 -12.675 1.00 53.22 257 ASP A N 1
ATOM 2072 C CA . ASP A 1 257 ? 32.476 -0.241 -12.217 1.00 53.22 257 ASP A CA 1
ATOM 2073 C C . ASP A 1 257 ? 31.203 -0.282 -11.352 1.00 53.22 257 ASP A C 1
ATOM 2075 O O . ASP A 1 257 ? 30.099 0.085 -11.763 1.00 53.22 257 ASP A O 1
ATOM 2079 N N . LEU A 1 258 ? 31.392 -0.677 -10.087 1.00 53.44 258 LEU A N 1
ATOM 2080 C CA . LEU A 1 258 ? 30.442 -0.559 -8.971 1.00 53.44 258 LEU A CA 1
ATOM 2081 C C . LEU A 1 258 ? 29.858 0.866 -8.847 1.00 53.44 258 LEU A C 1
ATOM 2083 O O . LEU A 1 258 ? 28.788 1.062 -8.274 1.00 53.44 258 LEU A O 1
ATOM 2087 N N . LEU A 1 259 ? 30.539 1.861 -9.426 1.00 55.84 259 LEU A N 1
ATOM 2088 C CA . LEU A 1 259 ? 30.177 3.279 -9.429 1.00 55.84 259 LEU A CA 1
ATOM 2089 C C . LEU A 1 259 ? 28.909 3.611 -10.240 1.00 55.84 259 LEU A C 1
ATOM 2091 O O . LEU A 1 259 ? 28.322 4.680 -10.037 1.00 55.84 259 LEU A O 1
ATOM 2095 N N . GLU A 1 260 ? 28.456 2.724 -11.132 1.00 65.00 260 GLU A N 1
ATOM 2096 C CA . GLU A 1 260 ? 27.284 2.965 -11.989 1.00 65.00 260 GLU A CA 1
ATOM 2097 C C . GLU A 1 260 ? 25.937 2.555 -11.353 1.00 65.00 260 GLU A C 1
ATOM 2099 O O . GLU A 1 260 ? 24.878 3.058 -11.748 1.00 65.00 260 GLU A O 1
ATOM 2104 N N . GLY A 1 261 ? 25.960 1.703 -10.323 1.00 70.75 261 GLY A N 1
ATOM 2105 C CA . GLY A 1 261 ? 24.775 1.293 -9.563 1.00 70.75 261 GLY A CA 1
ATOM 2106 C C . GLY A 1 261 ? 24.286 2.351 -8.564 1.00 70.75 261 GLY A C 1
ATOM 2107 O O . GLY A 1 261 ? 25.016 3.261 -8.152 1.00 70.75 261 GLY A O 1
ATOM 2108 N N . GLY A 1 262 ? 23.015 2.252 -8.165 1.00 72.81 262 GLY A N 1
ATOM 2109 C CA . GLY A 1 262 ? 22.442 3.094 -7.111 1.00 72.81 262 GLY A CA 1
ATOM 2110 C C . GLY A 1 262 ? 22.164 4.542 -7.511 1.00 72.81 262 GLY A C 1
ATOM 2111 O O . GLY A 1 262 ? 21.805 5.352 -6.658 1.00 72.81 262 GLY A O 1
ATOM 2112 N N . LYS A 1 263 ? 22.314 4.897 -8.790 1.00 82.56 263 LYS A N 1
ATOM 2113 C CA . LYS A 1 263 ? 22.009 6.240 -9.296 1.00 82.56 263 LYS A CA 1
ATOM 2114 C C . LYS A 1 263 ? 20.493 6.414 -9.440 1.00 82.56 263 LYS A C 1
ATOM 2116 O O . LYS A 1 263 ? 19.811 5.455 -9.796 1.00 82.56 263 LYS A O 1
ATOM 2121 N N . PRO A 1 264 ? 19.926 7.606 -9.202 1.00 86.94 264 PRO A N 1
ATOM 2122 C CA . PRO A 1 264 ? 18.510 7.834 -9.460 1.00 86.94 264 PRO A CA 1
ATOM 2123 C C . PRO A 1 264 ? 18.173 7.594 -10.941 1.00 86.94 264 PRO A C 1
ATOM 2125 O O . PRO A 1 264 ? 18.881 8.060 -11.829 1.00 86.94 264 PRO A O 1
ATOM 2128 N N . ILE A 1 265 ? 17.067 6.892 -11.218 1.00 85.62 265 ILE A N 1
ATOM 2129 C CA . ILE A 1 265 ? 16.659 6.549 -12.601 1.00 85.62 265 ILE A CA 1
ATOM 2130 C C . ILE A 1 265 ? 16.304 7.771 -13.468 1.00 85.62 265 ILE A C 1
ATOM 2132 O O . ILE A 1 265 ? 16.222 7.676 -14.690 1.00 85.62 265 ILE A O 1
ATOM 2136 N N . PHE A 1 266 ? 16.038 8.906 -12.826 1.00 86.81 266 PHE A N 1
ATOM 2137 C CA . PHE A 1 266 ? 15.823 10.203 -13.450 1.00 86.81 266 PHE A CA 1
ATOM 2138 C C . PHE A 1 266 ? 16.597 11.236 -12.648 1.00 86.81 266 PHE A C 1
ATOM 2140 O O . PHE A 1 266 ? 16.559 11.201 -11.417 1.00 86.81 266 PHE A O 1
ATOM 2147 N N . ASP A 1 267 ? 17.246 12.154 -13.354 1.00 86.38 267 ASP A N 1
ATOM 2148 C CA . ASP A 1 267 ? 17.975 13.258 -12.744 1.00 86.38 267 ASP A CA 1
ATOM 2149 C C . ASP A 1 267 ? 17.051 14.106 -11.851 1.00 86.38 267 ASP A C 1
ATOM 2151 O O . ASP A 1 267 ? 15.949 14.496 -12.257 1.00 86.38 267 ASP A O 1
ATOM 2155 N N . LEU A 1 268 ? 17.507 14.359 -10.623 1.00 87.69 268 LEU A N 1
ATOM 2156 C CA . LEU A 1 268 ? 16.818 15.189 -9.641 1.00 87.69 268 LEU A CA 1
ATOM 2157 C C . LEU A 1 268 ? 16.837 16.665 -10.041 1.00 87.69 268 LEU A C 1
ATOM 2159 O O . LEU A 1 268 ? 15.897 17.373 -9.717 1.00 87.69 268 LEU A O 1
ATOM 2163 N N . GLU A 1 269 ? 17.832 17.117 -10.804 1.00 86.19 269 GLU A N 1
ATOM 2164 C CA . GLU A 1 269 ? 17.874 18.490 -11.324 1.00 86.19 269 GLU A CA 1
ATOM 2165 C C . GLU A 1 269 ? 17.012 18.672 -12.583 1.00 86.19 269 GLU A C 1
ATOM 2167 O O . GLU A 1 269 ? 16.852 19.779 -13.103 1.00 86.19 269 GLU A O 1
ATOM 2172 N N . SER A 1 270 ? 16.406 17.591 -13.087 1.00 80.69 270 SER A N 1
ATOM 2173 C CA . SER A 1 270 ? 15.587 17.653 -14.290 1.00 80.69 270 SER A CA 1
ATOM 2174 C C . SER A 1 270 ? 14.343 18.523 -14.092 1.00 80.69 270 SER A C 1
ATOM 2176 O O . SER A 1 270 ? 13.538 18.335 -13.175 1.00 80.69 270 SER A O 1
ATOM 2178 N N . THR A 1 271 ? 14.089 19.405 -15.056 1.00 74.12 271 THR A N 1
ATOM 2179 C CA . THR A 1 271 ? 12.831 20.163 -15.166 1.00 74.12 271 THR A CA 1
ATOM 2180 C C . THR A 1 271 ? 11.659 19.305 -15.663 1.00 74.12 271 THR A C 1
ATOM 2182 O O . THR A 1 271 ? 10.515 19.763 -15.699 1.00 74.12 271 THR A O 1
ATOM 2185 N N . SER A 1 272 ? 11.919 18.044 -16.025 1.00 77.25 272 SER A N 1
ATOM 2186 C CA . SER A 1 272 ? 10.904 17.072 -16.426 1.00 77.25 272 SER A CA 1
ATOM 2187 C C . SER A 1 272 ? 9.886 16.816 -15.306 1.00 77.25 272 SER A C 1
ATOM 2189 O O . SER A 1 272 ? 10.260 16.708 -14.140 1.00 77.25 272 SER A O 1
ATOM 2191 N N . PRO A 1 273 ? 8.596 16.603 -15.631 1.00 70.38 273 PRO A N 1
ATOM 2192 C CA . PRO A 1 273 ? 7.607 16.151 -14.649 1.00 70.38 273 PRO A CA 1
ATOM 2193 C C . PRO A 1 273 ? 7.810 14.682 -14.229 1.00 70.38 273 PRO A C 1
ATOM 2195 O O . PRO A 1 273 ? 7.092 14.166 -13.373 1.00 70.38 273 PRO A O 1
ATOM 2198 N N . ARG A 1 274 ? 8.734 13.946 -14.863 1.00 80.31 274 ARG A N 1
ATOM 2199 C CA . ARG A 1 274 ? 9.077 12.583 -14.440 1.00 80.31 274 ARG A CA 1
ATOM 2200 C C . ARG A 1 274 ? 10.047 12.663 -13.273 1.00 80.31 274 ARG A C 1
ATOM 2202 O O . ARG A 1 274 ? 11.126 13.223 -13.407 1.00 80.31 274 ARG A O 1
ATOM 2209 N N . ARG A 1 275 ? 9.671 12.053 -12.154 1.00 88.12 275 ARG A N 1
ATOM 2210 C CA . ARG A 1 275 ? 10.511 11.962 -10.960 1.00 88.12 275 ARG A CA 1
ATOM 2211 C C . ARG A 1 275 ? 10.964 10.528 -10.743 1.00 88.12 275 ARG A C 1
ATOM 2213 O O . ARG A 1 275 ? 10.239 9.586 -11.073 1.00 88.12 275 ARG A O 1
ATOM 2220 N N . CYS A 1 276 ? 12.147 10.376 -10.160 1.00 89.94 276 CYS A N 1
ATOM 2221 C CA . CYS A 1 276 ? 12.681 9.088 -9.732 1.00 89.94 276 CYS A CA 1
ATOM 2222 C C . CYS A 1 276 ? 12.066 8.598 -8.419 1.00 89.94 276 CYS A C 1
ATOM 2224 O O . CYS A 1 276 ? 12.378 7.493 -8.012 1.00 89.94 276 CYS A O 1
ATOM 2226 N N . TYR A 1 277 ? 11.177 9.355 -7.778 1.00 91.62 277 TYR A N 1
ATOM 2227 C CA . TYR A 1 277 ? 10.577 8.968 -6.506 1.00 91.62 277 TYR A CA 1
ATOM 2228 C C . TYR A 1 277 ? 9.045 8.958 -6.538 1.00 91.62 277 TYR A C 1
ATOM 2230 O O . TYR A 1 277 ? 8.422 9.593 -7.392 1.00 91.62 277 TYR A O 1
ATOM 2238 N N . GLU A 1 278 ? 8.438 8.234 -5.602 1.00 93.25 278 GLU A N 1
ATOM 2239 C CA . GLU A 1 278 ? 7.000 8.236 -5.310 1.00 93.25 278 GLU A CA 1
ATOM 2240 C C . GLU A 1 278 ? 6.773 8.457 -3.810 1.00 93.25 278 GLU A C 1
ATOM 2242 O O . GLU A 1 278 ? 7.585 8.029 -2.990 1.00 93.25 278 GLU A O 1
ATOM 2247 N N . GLY A 1 279 ? 5.681 9.137 -3.456 1.00 94.56 279 GLY A N 1
ATOM 2248 C CA . GLY A 1 279 ? 5.347 9.419 -2.063 1.00 94.56 279 GLY A CA 1
ATOM 2249 C C . GLY A 1 279 ? 4.486 8.322 -1.438 1.00 94.56 279 GLY A C 1
ATOM 2250 O O . GLY A 1 279 ? 3.718 7.649 -2.125 1.00 94.56 279 GLY A O 1
ATOM 2251 N N . LEU A 1 280 ? 4.560 8.206 -0.121 1.00 96.38 280 LEU A N 1
ATOM 2252 C CA . LEU A 1 280 ? 3.707 7.379 0.721 1.00 96.38 280 LEU A CA 1
ATOM 2253 C C . LEU A 1 280 ? 3.253 8.246 1.900 1.00 96.38 280 LEU A C 1
ATOM 2255 O O . LEU A 1 280 ? 4.083 8.743 2.654 1.00 96.38 280 LEU A O 1
ATOM 2259 N N . VAL A 1 281 ? 1.948 8.475 2.033 1.00 97.56 281 VAL A N 1
ATOM 2260 C CA . VAL A 1 281 ? 1.376 9.283 3.123 1.00 97.56 281 VAL A CA 1
ATOM 2261 C C . VAL A 1 281 ? 0.912 8.350 4.231 1.00 97.56 281 VAL A C 1
ATOM 2263 O O . VAL A 1 281 ? 0.153 7.422 3.949 1.00 97.56 281 VAL A O 1
ATOM 2266 N N . LEU A 1 282 ? 1.341 8.606 5.469 1.00 97.00 282 LEU A N 1
ATOM 2267 C CA . LEU A 1 282 ? 1.010 7.780 6.626 1.00 97.00 282 LEU A CA 1
ATOM 2268 C C . LEU A 1 282 ? 0.220 8.547 7.687 1.00 97.00 282 LEU A C 1
ATOM 2270 O O . LEU A 1 282 ? 0.448 9.737 7.910 1.00 97.00 282 LEU A O 1
ATOM 2274 N N . GLY A 1 283 ? -0.679 7.846 8.370 1.00 96.06 283 GLY A N 1
ATOM 2275 C CA . GLY A 1 283 ? -1.429 8.351 9.520 1.00 96.06 283 GLY A CA 1
ATOM 2276 C C . GLY A 1 283 ? -2.102 7.223 10.297 1.00 96.06 283 GLY A C 1
ATOM 2277 O O . GLY A 1 283 ? -2.038 6.063 9.895 1.00 96.06 283 GLY A O 1
ATOM 2278 N N . TRP A 1 284 ? -2.766 7.554 11.403 1.00 95.94 284 TRP A N 1
ATOM 2279 C CA . TRP A 1 284 ? -3.407 6.559 12.270 1.00 95.94 284 TRP A CA 1
ATOM 2280 C C . TRP A 1 284 ? -4.923 6.588 12.141 1.00 95.94 284 TRP A C 1
ATOM 2282 O O . TRP A 1 284 ? -5.549 7.599 12.449 1.00 95.94 284 TRP A O 1
ATOM 2292 N N . TYR A 1 285 ? -5.526 5.475 11.727 1.00 96.38 285 TYR A N 1
ATOM 2293 C CA . TYR A 1 285 ? -6.966 5.285 11.864 1.00 96.38 285 TYR A CA 1
ATOM 2294 C C . TYR A 1 285 ? -7.321 5.087 13.335 1.00 96.38 285 TYR A C 1
ATOM 2296 O O . TYR A 1 285 ? -6.771 4.189 13.982 1.00 96.38 285 TYR A O 1
ATOM 2304 N N . ILE A 1 286 ? -8.255 5.896 13.840 1.00 93.50 286 ILE A N 1
ATOM 2305 C CA . ILE A 1 286 ? -8.747 5.797 15.216 1.00 93.50 286 ILE A CA 1
ATOM 2306 C C . ILE A 1 286 ? -10.191 5.262 15.214 1.00 93.50 286 ILE A C 1
ATOM 2308 O O . ILE A 1 286 ? -11.105 5.956 14.734 1.00 93.50 286 ILE A O 1
ATOM 2312 N N . PRO A 1 287 ? -10.425 4.046 15.751 1.00 93.81 287 PRO A N 1
ATOM 2313 C CA . PRO A 1 287 ? -11.763 3.468 15.816 1.00 93.81 287 PRO A CA 1
ATOM 2314 C C . PRO A 1 287 ? -12.675 4.315 16.714 1.00 93.81 287 PRO A C 1
ATOM 2316 O O . PRO A 1 287 ? -12.169 4.990 17.617 1.00 93.81 287 PRO A O 1
ATOM 2319 N N . PRO A 1 288 ? -14.005 4.309 16.493 1.00 93.31 288 PRO A N 1
ATOM 2320 C CA . PRO A 1 288 ? -14.945 5.151 17.232 1.00 93.31 288 PRO A CA 1
ATOM 2321 C C . PRO A 1 288 ? -14.789 5.081 18.753 1.00 93.31 288 PRO A C 1
ATOM 2323 O O . PRO A 1 288 ? -14.752 6.133 19.393 1.00 93.31 288 PRO A O 1
ATOM 2326 N N . SER A 1 289 ? -14.602 3.883 19.312 1.00 92.75 289 SER A N 1
ATOM 2327 C CA . SER A 1 289 ? -14.379 3.674 20.750 1.00 92.75 289 SER A CA 1
ATOM 2328 C C . SER A 1 289 ? -13.148 4.388 21.331 1.00 92.75 289 SER A C 1
ATOM 2330 O O . SER A 1 289 ? -13.146 4.728 22.512 1.00 92.75 289 SER A O 1
ATOM 2332 N N . LEU A 1 290 ? -12.121 4.671 20.522 1.00 91.12 290 LEU A N 1
ATOM 2333 C CA . LEU A 1 290 ? -10.872 5.305 20.966 1.00 91.12 290 LEU A CA 1
ATOM 2334 C C . LEU A 1 290 ? -10.797 6.815 20.678 1.00 91.12 290 LEU A C 1
ATOM 2336 O O . LEU A 1 290 ? -9.805 7.459 21.019 1.00 91.12 290 LEU A O 1
ATOM 2340 N N . ARG A 1 291 ? -11.826 7.416 20.066 1.00 88.06 291 ARG A N 1
ATOM 2341 C CA . ARG A 1 291 ? -11.781 8.827 19.624 1.00 88.06 291 ARG A CA 1
ATOM 2342 C C . ARG A 1 291 ? -11.803 9.850 20.753 1.00 88.06 291 ARG A C 1
ATOM 2344 O O . ARG A 1 291 ? -11.394 10.983 20.528 1.00 88.06 291 ARG A O 1
ATOM 2351 N N . LEU A 1 292 ? -12.286 9.476 21.938 1.00 84.38 292 LEU A N 1
ATOM 2352 C CA . LEU A 1 292 ? -12.346 10.384 23.087 1.00 84.38 292 LEU A CA 1
ATOM 2353 C C . LEU A 1 292 ? -10.955 10.700 23.651 1.00 84.38 292 LEU A C 1
ATOM 2355 O O . LEU A 1 292 ? -10.744 11.805 24.132 1.00 84.38 292 LEU A O 1
ATOM 2359 N N . ASN A 1 293 ? -10.012 9.756 23.554 1.00 78.06 293 ASN A N 1
ATOM 2360 C CA . ASN A 1 293 ? -8.638 9.900 24.040 1.00 78.06 293 ASN A CA 1
ATOM 2361 C C . ASN A 1 293 ? -7.651 9.340 23.000 1.00 78.06 293 ASN A C 1
ATOM 2363 O O . ASN A 1 293 ? -7.086 8.260 23.200 1.00 78.06 293 ASN A O 1
ATOM 2367 N N . PRO A 1 294 ? -7.461 10.028 21.860 1.00 76.81 294 PRO A N 1
ATOM 2368 C CA . PRO A 1 294 ? -6.601 9.531 20.800 1.00 76.81 294 PRO A CA 1
ATOM 2369 C C . PRO A 1 294 ? -5.134 9.580 21.240 1.00 76.81 294 PRO A C 1
ATOM 2371 O O . PRO A 1 294 ? -4.591 10.643 21.540 1.00 76.81 294 PRO A O 1
ATOM 2374 N N . VAL A 1 295 ? -4.466 8.426 21.239 1.00 74.94 295 VAL A N 1
ATOM 2375 C CA . VAL A 1 295 ? -3.013 8.360 21.435 1.00 74.94 295 VAL A CA 1
ATOM 2376 C C . VAL A 1 295 ? -2.333 8.704 20.113 1.00 74.94 295 VAL A C 1
ATOM 2378 O O . VAL A 1 295 ? -2.347 7.906 19.169 1.00 74.94 295 VAL A O 1
ATOM 2381 N N . SER A 1 296 ? -1.735 9.893 20.046 1.00 67.81 296 SER A N 1
ATOM 2382 C CA . SER A 1 296 ? -0.935 10.313 18.897 1.00 67.81 296 SER A CA 1
ATOM 2383 C C . SER A 1 296 ? 0.484 9.762 19.020 1.00 67.81 296 SER A C 1
ATOM 2385 O O . SER A 1 296 ? 1.227 10.142 19.923 1.00 67.81 296 SER A O 1
ATOM 2387 N N . ASN A 1 297 ? 0.866 8.869 18.104 1.00 76.12 297 ASN A N 1
ATOM 2388 C CA . ASN A 1 297 ? 2.268 8.533 17.877 1.00 76.12 297 ASN A CA 1
ATOM 2389 C C . ASN A 1 297 ? 2.679 9.171 16.559 1.00 76.12 297 ASN A C 1
ATOM 2391 O O . ASN A 1 297 ? 2.206 8.751 15.499 1.00 76.12 297 ASN A O 1
ATOM 2395 N N . GLU A 1 298 ? 3.565 10.157 16.623 1.00 82.62 298 GLU A N 1
ATOM 2396 C CA . GLU A 1 298 ? 4.153 10.717 15.416 1.00 82.62 298 GLU A CA 1
ATOM 2397 C C . GLU A 1 298 ? 4.977 9.652 14.691 1.00 82.62 298 GLU A C 1
ATOM 2399 O O . GLU A 1 298 ? 5.731 8.885 15.296 1.00 82.62 298 GLU A O 1
ATOM 2404 N N . ILE A 1 299 ? 4.802 9.592 13.373 1.00 87.50 299 ILE A N 1
ATOM 2405 C CA . ILE A 1 299 ? 5.572 8.708 12.505 1.00 87.50 299 ILE A CA 1
ATOM 2406 C C . ILE A 1 299 ? 6.651 9.574 11.851 1.00 87.50 299 ILE A C 1
ATOM 2408 O O . ILE A 1 299 ? 6.310 10.526 11.142 1.00 87.50 299 ILE A O 1
ATOM 2412 N N . PRO A 1 300 ? 7.945 9.276 12.048 1.00 86.94 300 PRO A N 1
ATOM 2413 C CA . PRO A 1 300 ? 9.008 10.060 11.438 1.00 86.94 300 PRO A CA 1
ATOM 2414 C C . PRO A 1 300 ? 8.947 9.936 9.915 1.00 86.94 300 PRO A C 1
ATOM 2416 O O . PRO A 1 300 ? 8.659 8.857 9.389 1.00 86.94 300 PRO A O 1
ATOM 2419 N N . SER A 1 301 ? 9.227 11.030 9.208 1.00 87.19 301 SER A N 1
ATOM 2420 C CA . SER A 1 301 ? 9.418 11.003 7.755 1.00 87.19 301 SER A CA 1
ATOM 2421 C C . SER A 1 301 ? 10.597 10.095 7.393 1.00 87.19 301 SER A C 1
ATOM 2423 O O . SER A 1 301 ? 11.557 9.977 8.157 1.00 87.19 301 SER A O 1
ATOM 2425 N N . LYS A 1 302 ? 10.535 9.438 6.231 1.00 86.88 302 LYS A N 1
ATOM 2426 C CA . LYS A 1 302 ? 11.586 8.519 5.769 1.00 86.88 302 LYS A CA 1
ATOM 2427 C C . LYS A 1 302 ? 11.835 8.661 4.275 1.00 86.88 302 LYS A C 1
ATOM 2429 O O . LYS A 1 302 ? 10.913 8.868 3.494 1.00 86.88 302 LYS A O 1
ATOM 2434 N N . ILE A 1 303 ? 13.077 8.452 3.865 1.00 84.56 303 ILE A N 1
ATOM 2435 C CA . ILE A 1 303 ? 13.454 8.271 2.464 1.00 84.56 303 ILE A CA 1
ATOM 2436 C C . ILE A 1 303 ? 14.085 6.890 2.362 1.00 84.56 303 ILE A C 1
ATOM 2438 O O . ILE A 1 303 ? 14.942 6.540 3.170 1.00 84.56 303 ILE A O 1
ATOM 2442 N N . PHE A 1 304 ? 13.633 6.087 1.406 1.00 85.12 304 PHE A N 1
ATOM 2443 C CA . PHE A 1 304 ? 14.146 4.739 1.192 1.00 85.12 304 PHE A CA 1
ATOM 2444 C C . PHE A 1 304 ? 14.312 4.458 -0.295 1.00 85.12 304 PHE A C 1
ATOM 2446 O O . PHE A 1 304 ? 13.611 5.019 -1.137 1.00 85.12 304 PHE A O 1
ATOM 2453 N N . LEU A 1 305 ? 15.277 3.604 -0.618 1.00 83.31 305 LEU A N 1
ATOM 2454 C CA . LEU A 1 305 ? 15.739 3.385 -1.980 1.00 83.31 305 LEU A CA 1
ATOM 2455 C C . LEU A 1 305 ? 15.517 1.929 -2.374 1.00 83.31 305 LEU A C 1
ATOM 2457 O O . LEU A 1 305 ? 15.761 1.030 -1.574 1.00 83.31 305 LEU A O 1
ATOM 2461 N N . SER A 1 306 ? 15.095 1.683 -3.613 1.00 79.06 306 SER A N 1
ATOM 2462 C CA . SER A 1 306 ? 15.188 0.343 -4.198 1.00 79.06 306 SER A CA 1
ATOM 2463 C C . SER A 1 306 ? 15.181 0.371 -5.723 1.00 79.06 306 SER A C 1
ATOM 2465 O O . SER A 1 306 ? 14.763 1.347 -6.356 1.00 79.06 306 SER A O 1
ATOM 2467 N N . VAL A 1 307 ? 15.642 -0.726 -6.321 1.00 79.69 307 VAL A N 1
ATOM 2468 C CA . VAL A 1 307 ? 15.538 -0.945 -7.763 1.00 79.69 307 VAL A CA 1
ATOM 2469 C C . VAL A 1 307 ? 14.076 -1.262 -8.109 1.00 79.69 307 VAL A C 1
ATOM 2471 O O . VAL A 1 307 ? 13.487 -2.171 -7.517 1.00 79.69 307 VAL A O 1
ATOM 2474 N N . PRO A 1 308 ? 13.451 -0.539 -9.055 1.00 78.56 308 PRO A N 1
ATOM 2475 C CA . PRO A 1 308 ? 12.101 -0.860 -9.495 1.00 78.56 308 PRO A CA 1
ATOM 2476 C C . PRO A 1 308 ? 12.090 -2.207 -10.228 1.00 78.56 308 PRO A C 1
ATOM 2478 O O . PRO A 1 308 ? 12.817 -2.397 -11.197 1.00 78.56 308 PRO A O 1
ATOM 2481 N N . LEU A 1 309 ? 11.228 -3.126 -9.789 1.00 70.50 309 LEU A N 1
ATOM 2482 C CA . LEU A 1 309 ? 11.150 -4.476 -10.358 1.00 70.50 309 LEU A CA 1
ATOM 2483 C C . LEU A 1 309 ? 10.424 -4.504 -11.708 1.00 70.50 309 LEU A C 1
ATOM 2485 O O . LEU A 1 309 ? 10.898 -5.090 -12.672 1.00 70.50 309 LEU A O 1
ATOM 2489 N N . CYS A 1 310 ? 9.252 -3.873 -11.781 1.00 68.81 310 CYS A N 1
ATOM 2490 C CA . CYS A 1 310 ? 8.472 -3.759 -13.009 1.00 68.81 310 CYS A CA 1
ATOM 2491 C C . CYS A 1 310 ? 7.514 -2.564 -12.936 1.00 68.81 310 CYS A C 1
ATOM 2493 O O . CYS A 1 310 ? 7.346 -1.920 -11.892 1.00 68.81 310 CYS A O 1
ATOM 2495 N N . HIS A 1 311 ? 6.881 -2.234 -14.065 1.00 69.19 311 HIS A N 1
ATOM 2496 C CA . HIS A 1 311 ? 5.919 -1.138 -14.114 1.00 69.19 311 HIS A CA 1
ATOM 2497 C C . HIS A 1 311 ? 4.771 -1.355 -13.121 1.00 69.19 311 HIS A C 1
ATOM 2499 O O . HIS A 1 311 ? 4.095 -2.380 -13.132 1.00 69.19 311 HIS A O 1
ATOM 2505 N N . SER A 1 312 ? 4.536 -0.340 -12.286 1.00 73.50 312 SER A N 1
ATOM 2506 C CA . SER A 1 312 ? 3.467 -0.313 -11.282 1.00 73.50 312 SER A CA 1
ATOM 2507 C C . SER A 1 312 ? 3.560 -1.361 -10.165 1.00 73.50 312 SER A C 1
ATOM 2509 O O . SER A 1 312 ? 2.575 -1.553 -9.457 1.00 73.50 312 SER A O 1
ATOM 2511 N N . ARG A 1 313 ? 4.723 -1.988 -9.955 1.00 81.06 313 ARG A N 1
ATOM 2512 C CA . ARG A 1 313 ? 4.992 -2.789 -8.755 1.00 81.06 313 ARG A CA 1
ATOM 2513 C C . ARG A 1 313 ? 5.720 -1.944 -7.719 1.00 81.06 313 ARG A C 1
ATOM 2515 O O . ARG A 1 313 ? 6.772 -1.374 -8.008 1.00 81.06 313 ARG A O 1
ATOM 2522 N N . LYS A 1 314 ? 5.134 -1.852 -6.528 1.00 86.81 314 LYS A N 1
ATOM 2523 C CA . LYS A 1 314 ? 5.738 -1.200 -5.363 1.00 86.81 314 LYS A CA 1
ATOM 2524 C C . LYS A 1 314 ? 6.680 -2.175 -4.641 1.00 86.81 314 LYS A C 1
ATOM 2526 O O . LYS A 1 314 ? 6.482 -3.388 -4.756 1.00 86.81 314 LYS A O 1
ATOM 2531 N N . PRO A 1 315 ? 7.709 -1.681 -3.932 1.00 82.75 315 PRO A N 1
ATOM 2532 C CA . PRO A 1 315 ? 8.536 -2.526 -3.082 1.00 82.75 315 PRO A CA 1
ATOM 2533 C C . PRO A 1 315 ? 7.714 -3.051 -1.902 1.00 82.75 315 PRO A C 1
ATOM 2535 O O . PRO A 1 315 ? 6.760 -2.403 -1.469 1.00 82.75 315 PRO A O 1
ATOM 2538 N N . ASN A 1 316 ? 8.102 -4.205 -1.361 1.00 81.81 316 ASN A N 1
ATOM 2539 C CA . ASN A 1 316 ? 7.582 -4.639 -0.069 1.00 81.81 316 ASN A CA 1
ATOM 2540 C C . ASN A 1 316 ? 8.154 -3.713 1.017 1.00 81.81 316 ASN A C 1
ATOM 2542 O O . ASN A 1 316 ? 9.361 -3.488 1.060 1.00 81.81 316 ASN A O 1
ATOM 2546 N N . ILE A 1 317 ? 7.282 -3.149 1.852 1.00 84.19 317 ILE A N 1
ATOM 2547 C CA . ILE A 1 317 ? 7.635 -2.158 2.878 1.00 84.19 317 ILE A CA 1
ATOM 2548 C C . ILE A 1 317 ? 7.486 -2.694 4.307 1.00 84.19 317 ILE A C 1
ATOM 2550 O O . ILE A 1 317 ? 7.536 -1.903 5.245 1.00 84.19 317 ILE A O 1
ATOM 2554 N N . ILE A 1 318 ? 7.298 -4.008 4.491 1.00 82.69 318 ILE A N 1
ATOM 2555 C CA . ILE A 1 318 ? 7.078 -4.620 5.812 1.00 82.69 318 ILE A CA 1
ATOM 2556 C C . ILE A 1 318 ? 8.123 -4.188 6.847 1.00 82.69 318 ILE A C 1
ATOM 2558 O O . ILE A 1 318 ? 7.756 -3.781 7.944 1.00 82.69 318 ILE A O 1
ATOM 2562 N N . ASP A 1 319 ? 9.398 -4.160 6.472 1.00 77.38 319 ASP A N 1
ATOM 2563 C CA . ASP A 1 319 ? 10.497 -3.809 7.381 1.00 77.38 319 ASP A CA 1
ATOM 2564 C C . ASP A 1 319 ? 10.477 -2.344 7.801 1.00 77.38 319 ASP A C 1
ATOM 2566 O O . ASP A 1 319 ? 10.894 -1.993 8.901 1.00 77.38 319 ASP A O 1
ATOM 2570 N N . LEU A 1 320 ? 9.969 -1.476 6.926 1.00 83.88 320 LEU A N 1
ATOM 2571 C CA . LEU A 1 320 ? 9.803 -0.064 7.237 1.00 83.88 320 LEU A CA 1
ATOM 2572 C C . LEU A 1 320 ? 8.626 0.145 8.193 1.00 83.88 320 LEU A C 1
ATOM 2574 O O . LEU A 1 320 ? 8.672 1.054 9.019 1.00 83.88 320 LEU A O 1
ATOM 2578 N N . LEU A 1 321 ? 7.586 -0.691 8.091 1.00 84.88 321 LEU A N 1
ATOM 2579 C CA . LEU A 1 321 ? 6.418 -0.652 8.969 1.00 84.88 321 LEU A CA 1
ATOM 2580 C C . LEU A 1 321 ? 6.679 -1.322 10.323 1.00 84.88 321 LEU A C 1
ATOM 2582 O O . LEU A 1 321 ? 6.117 -0.872 11.317 1.00 84.88 321 LEU A O 1
ATOM 2586 N N . ALA A 1 322 ? 7.533 -2.351 10.375 1.00 84.50 322 ALA A N 1
ATOM 2587 C CA . ALA A 1 322 ? 7.786 -3.184 11.554 1.00 84.50 322 ALA A CA 1
ATOM 2588 C C . ALA A 1 322 ? 8.078 -2.399 12.853 1.00 84.50 322 ALA A C 1
ATOM 2590 O O . ALA A 1 322 ? 7.508 -2.757 13.878 1.00 84.50 322 ALA A O 1
ATOM 2591 N N . PRO A 1 323 ? 8.854 -1.293 12.858 1.00 85.38 323 PRO A N 1
ATOM 2592 C CA . PRO A 1 323 ? 9.080 -0.497 14.072 1.00 85.38 323 PRO A CA 1
ATOM 2593 C C . PRO A 1 323 ? 7.829 0.206 14.624 1.00 85.38 323 PRO A C 1
ATOM 2595 O O . PRO A 1 323 ? 7.858 0.731 15.735 1.00 85.38 323 PRO A O 1
ATOM 2598 N N . HIS A 1 324 ? 6.753 0.284 13.839 1.00 87.94 324 HIS A N 1
ATOM 2599 C CA . HIS A 1 324 ? 5.534 1.026 14.160 1.00 87.94 324 HIS A CA 1
ATOM 2600 C C . HIS A 1 324 ? 4.335 0.118 14.466 1.00 87.94 324 HIS A C 1
ATOM 2602 O O . HIS A 1 324 ? 3.290 0.622 14.877 1.00 87.94 324 HIS A O 1
ATOM 2608 N N . ILE A 1 325 ? 4.469 -1.195 14.271 1.00 89.44 325 ILE A N 1
ATOM 2609 C CA . ILE A 1 325 ? 3.399 -2.187 14.434 1.00 89.44 325 ILE A CA 1
ATOM 2610 C C . ILE A 1 325 ? 3.874 -3.351 15.321 1.00 89.44 325 ILE A C 1
ATOM 2612 O O . ILE A 1 325 ? 5.070 -3.473 15.577 1.00 89.44 325 ILE A O 1
ATOM 2616 N N . PRO A 1 326 ? 2.967 -4.203 15.834 1.00 89.56 326 PRO A N 1
ATOM 2617 C CA . PRO A 1 326 ? 3.355 -5.374 16.618 1.00 89.56 326 PRO A CA 1
ATOM 2618 C C . PRO A 1 326 ? 4.240 -6.350 15.828 1.00 89.56 326 PRO A C 1
ATOM 2620 O O . PRO A 1 326 ? 4.211 -6.370 14.599 1.00 89.56 326 PRO A O 1
ATOM 2623 N N . SER A 1 327 ? 4.970 -7.211 16.541 1.00 83.81 327 SER A N 1
ATOM 2624 C CA . SER A 1 327 ? 5.853 -8.238 15.959 1.00 83.81 327 SER A CA 1
ATOM 2625 C C . SER A 1 327 ? 5.123 -9.287 15.116 1.00 83.81 327 SER A C 1
ATOM 2627 O O . SER A 1 327 ? 5.726 -9.898 14.237 1.00 83.81 327 SER A O 1
ATOM 2629 N N . ASP A 1 328 ? 3.828 -9.490 15.361 1.00 86.19 328 ASP A N 1
ATOM 2630 C CA . ASP A 1 328 ? 3.003 -10.469 14.661 1.00 86.19 328 ASP A CA 1
ATOM 2631 C C . ASP A 1 328 ? 1.766 -9.804 14.005 1.00 86.19 328 ASP A C 1
ATOM 2633 O O . ASP A 1 328 ? 0.631 -10.018 14.437 1.00 86.19 328 ASP A O 1
ATOM 2637 N N . PRO A 1 329 ? 1.964 -8.913 13.008 1.00 91.31 329 PRO A N 1
ATOM 2638 C CA . PRO A 1 329 ? 0.927 -7.978 12.580 1.00 91.31 329 PRO A CA 1
ATOM 2639 C C . PRO A 1 329 ? -0.064 -8.593 11.586 1.00 91.31 329 PRO A C 1
ATOM 2641 O O . PRO A 1 329 ? 0.298 -9.387 10.722 1.00 91.31 329 PRO A O 1
ATOM 2644 N N . SER A 1 330 ? -1.323 -8.164 11.639 1.00 94.00 330 SER A N 1
ATOM 2645 C CA . SER A 1 330 ? -2.281 -8.310 10.539 1.00 94.00 330 SER A CA 1
ATOM 2646 C C . SER A 1 330 ? -2.226 -7.083 9.634 1.00 94.00 330 SER A C 1
ATOM 2648 O O . SER A 1 330 ? -2.545 -5.973 10.061 1.00 94.00 330 SER A O 1
ATOM 2650 N N . ILE A 1 331 ? -1.854 -7.279 8.375 1.00 95.56 331 ILE A N 1
ATOM 2651 C CA . ILE A 1 331 ? -1.702 -6.230 7.370 1.00 95.56 331 ILE A CA 1
ATOM 2652 C C . ILE A 1 331 ? -2.690 -6.469 6.241 1.00 95.56 331 ILE A C 1
ATOM 2654 O O . ILE A 1 331 ? -2.724 -7.547 5.648 1.00 95.56 331 ILE A O 1
ATOM 2658 N N . LEU A 1 332 ? -3.465 -5.438 5.931 1.00 97.06 332 LEU A N 1
ATOM 2659 C CA . LEU A 1 332 ? -4.341 -5.402 4.771 1.00 97.06 332 LEU A CA 1
ATOM 2660 C C . LEU A 1 332 ? -3.673 -4.590 3.667 1.00 97.06 332 LEU A C 1
ATOM 2662 O O . LEU A 1 332 ? -3.219 -3.476 3.905 1.00 97.06 332 LEU A O 1
ATOM 2666 N N . GLU A 1 333 ? -3.650 -5.105 2.449 1.00 97.06 333 GLU A N 1
ATOM 2667 C CA . GLU A 1 333 ? -3.194 -4.358 1.281 1.00 97.06 333 GLU A CA 1
ATOM 2668 C C . GLU A 1 333 ? -4.348 -4.203 0.292 1.00 97.06 333 GLU A C 1
ATOM 2670 O O . GLU A 1 333 ? -4.872 -5.193 -0.206 1.00 97.06 333 GLU A O 1
ATOM 2675 N N . LEU A 1 334 ? -4.756 -2.970 -0.000 1.00 96.00 334 LEU A N 1
ATOM 2676 C CA . LEU A 1 334 ? -5.862 -2.650 -0.903 1.00 96.00 334 LEU A CA 1
ATOM 2677 C C . LEU A 1 334 ? -5.335 -2.161 -2.254 1.00 96.00 334 LEU A C 1
ATOM 2679 O O . LEU A 1 334 ? -4.330 -1.448 -2.319 1.00 96.00 334 LEU A O 1
ATOM 2683 N N . PHE A 1 335 ? -6.050 -2.509 -3.329 1.00 93.31 335 PHE A N 1
ATOM 2684 C CA . PHE A 1 335 ? -5.600 -2.338 -4.721 1.00 93.31 335 PHE A CA 1
ATOM 2685 C C . PHE A 1 335 ? -4.298 -3.092 -5.027 1.00 93.31 335 PHE A C 1
ATOM 2687 O O . PHE A 1 335 ? -3.491 -2.670 -5.861 1.00 93.31 335 PHE A O 1
ATOM 2694 N N . SER A 1 336 ? -4.085 -4.213 -4.337 1.00 91.50 336 SER A N 1
ATOM 2695 C CA . SER A 1 336 ? -2.875 -5.005 -4.502 1.00 91.50 336 SER A CA 1
ATOM 2696 C C . SER A 1 336 ? -2.776 -5.597 -5.911 1.00 91.50 336 SER A C 1
ATOM 2698 O O . SER A 1 336 ? -3.781 -5.915 -6.551 1.00 91.50 336 SER A O 1
ATOM 2700 N N . ARG A 1 337 ? -1.536 -5.781 -6.375 1.00 85.94 337 ARG A N 1
ATOM 2701 C CA . ARG A 1 337 ? -1.187 -6.461 -7.638 1.00 85.94 337 ARG A CA 1
ATOM 2702 C C . ARG A 1 337 ? -0.244 -7.649 -7.435 1.00 85.94 337 ARG A C 1
ATOM 2704 O O . ARG A 1 337 ? 0.181 -8.285 -8.400 1.00 85.94 337 ARG A O 1
ATOM 2711 N N . SER A 1 338 ? 0.145 -7.899 -6.189 1.00 84.94 338 SER A N 1
ATOM 2712 C CA . SER A 1 338 ? 1.033 -8.989 -5.800 1.00 84.94 338 SER A CA 1
ATOM 2713 C C . SER A 1 338 ? 0.561 -9.573 -4.482 1.00 84.94 338 SER A C 1
ATOM 2715 O O . SER A 1 338 ? 0.210 -8.835 -3.572 1.00 84.94 338 SER A O 1
ATOM 2717 N N . VAL A 1 339 ? 0.652 -10.889 -4.328 1.00 85.31 339 VAL A N 1
ATOM 2718 C CA . VAL A 1 339 ? 0.479 -11.503 -3.012 1.00 85.31 339 VAL A CA 1
ATOM 2719 C C . VAL A 1 339 ? 1.766 -11.290 -2.228 1.00 85.31 339 VAL A C 1
ATOM 2721 O O . VAL A 1 339 ? 2.803 -11.852 -2.585 1.00 85.31 339 VAL A O 1
ATOM 2724 N N . SER A 1 340 ? 1.714 -10.459 -1.192 1.00 85.56 340 SER A N 1
ATOM 2725 C CA . SER A 1 340 ? 2.831 -10.298 -0.256 1.00 85.56 340 SER A CA 1
ATOM 2726 C C . SER A 1 340 ? 2.640 -11.227 0.942 1.00 85.56 340 SER A C 1
ATOM 2728 O O . SER A 1 340 ? 1.529 -11.658 1.240 1.00 85.56 340 SER A O 1
ATOM 2730 N N . GLY A 1 341 ? 3.733 -11.571 1.615 1.00 84.31 341 GLY A N 1
ATOM 2731 C CA . GLY A 1 341 ? 3.711 -12.370 2.837 1.00 84.31 341 GLY A CA 1
ATOM 2732 C C . GLY A 1 341 ? 4.471 -11.684 3.952 1.00 84.31 341 GLY A C 1
ATOM 2733 O O . GLY A 1 341 ? 5.260 -10.768 3.706 1.00 84.31 341 GLY A O 1
ATOM 2734 N N . LEU A 1 342 ? 4.248 -12.159 5.172 1.00 80.44 342 LEU A N 1
ATOM 2735 C CA . LEU A 1 342 ? 5.061 -11.750 6.307 1.00 80.44 342 LEU A CA 1
ATOM 2736 C C . LEU A 1 342 ? 6.338 -12.590 6.360 1.00 80.44 342 LEU A C 1
ATOM 2738 O O . LEU A 1 342 ? 6.270 -13.816 6.188 1.00 80.44 342 LEU A O 1
ATOM 2742 N N . PRO A 1 343 ? 7.497 -11.967 6.627 1.00 67.81 343 PRO A N 1
ATOM 2743 C CA . PRO A 1 343 ? 8.689 -12.726 6.942 1.00 67.81 343 PRO A CA 1
ATOM 2744 C C . PRO A 1 343 ? 8.442 -13.541 8.217 1.00 67.81 343 PRO A C 1
ATOM 2746 O O . PRO A 1 343 ? 7.628 -13.193 9.078 1.00 67.81 343 PRO A O 1
ATOM 2749 N N . SER A 1 344 ? 9.141 -14.665 8.347 1.00 55.03 344 SER A N 1
ATOM 2750 C CA . SER A 1 344 ? 9.237 -15.330 9.643 1.00 55.03 344 SER A CA 1
ATOM 2751 C C . SER A 1 344 ? 10.099 -14.436 10.533 1.00 55.03 344 SER A C 1
ATOM 2753 O O . SER A 1 344 ? 11.320 -14.490 10.430 1.00 55.03 344 SER A O 1
ATOM 2755 N N . PHE A 1 345 ? 9.485 -13.589 11.364 1.00 51.69 345 PHE A N 1
ATOM 2756 C CA . PHE A 1 345 ? 10.192 -12.861 12.421 1.00 51.69 345 PHE A CA 1
ATOM 2757 C C . PHE A 1 345 ? 10.681 -13.879 13.462 1.00 51.69 345 PHE A C 1
ATOM 2759 O O . PHE A 1 345 ? 10.023 -14.132 14.465 1.00 51.69 345 PHE A O 1
ATOM 2766 N N . GLY A 1 346 ? 11.776 -14.572 13.161 1.00 42.25 346 GLY A N 1
ATOM 2767 C CA . GLY A 1 346 ? 12.384 -15.560 14.040 1.00 42.25 346 GLY A CA 1
ATOM 2768 C C . GLY A 1 346 ? 13.592 -14.958 14.733 1.00 42.25 346 GLY A C 1
ATOM 2769 O O . GLY A 1 346 ? 14.647 -14.834 14.118 1.00 42.25 346 GLY A O 1
ATOM 2770 N N . GLU A 1 347 ? 13.453 -14.611 16.011 1.00 39.31 347 GLU A N 1
ATOM 2771 C CA . GLU A 1 347 ? 14.613 -14.566 16.898 1.00 39.31 347 GLU A CA 1
ATOM 2772 C C . GLU A 1 347 ? 14.993 -15.995 17.298 1.00 39.31 347 GLU A C 1
ATOM 2774 O O . GLU A 1 347 ? 14.137 -16.826 17.612 1.00 39.31 347 GLU A O 1
ATOM 2779 N N . ASN A 1 348 ? 16.300 -16.251 17.320 1.00 38.53 348 ASN A N 1
ATOM 2780 C CA . ASN A 1 348 ? 16.914 -17.324 18.089 1.00 38.53 348 ASN A CA 1
ATOM 2781 C C . ASN A 1 348 ? 16.507 -17.160 19.563 1.00 38.53 348 ASN A C 1
ATOM 2783 O O . ASN A 1 348 ? 17.159 -16.442 20.314 1.00 38.53 348 ASN A O 1
ATOM 2787 N N . SER A 1 349 ? 15.411 -17.789 19.971 1.00 39.44 349 SER A N 1
ATOM 2788 C CA . SER A 1 349 ? 15.014 -17.888 21.370 1.00 39.44 349 SER A CA 1
ATOM 2789 C C . SER A 1 349 ? 14.857 -19.363 21.701 1.00 39.44 349 SER A C 1
ATOM 2791 O O . SER A 1 349 ? 13.852 -20.005 21.389 1.00 39.44 349 SER A O 1
ATOM 2793 N N . GLU A 1 350 ? 15.901 -19.919 22.307 1.00 40.44 350 GLU A N 1
ATOM 2794 C CA . GLU A 1 350 ? 15.810 -21.151 23.077 1.00 40.44 350 GLU A CA 1
ATOM 2795 C C . GLU A 1 350 ? 14.907 -20.887 24.287 1.00 40.44 350 GLU A C 1
ATOM 2797 O O . GLU A 1 350 ? 15.392 -20.565 25.362 1.00 40.44 350 GLU A O 1
ATOM 2802 N N . ASN A 1 351 ? 13.585 -20.939 24.107 1.00 38.28 351 ASN A N 1
ATOM 2803 C CA . ASN A 1 351 ? 12.635 -21.343 25.142 1.00 38.28 351 ASN A CA 1
ATOM 2804 C C . ASN A 1 351 ? 11.236 -21.555 24.548 1.00 38.28 351 ASN A C 1
ATOM 2806 O O . ASN A 1 351 ? 10.578 -20.649 24.039 1.00 38.28 351 ASN A O 1
ATOM 2810 N N . LYS A 1 352 ? 10.775 -22.806 24.631 1.00 52.50 352 LYS A N 1
ATOM 2811 C CA . LYS A 1 352 ? 9.425 -23.239 24.266 1.00 52.50 352 LYS A CA 1
ATOM 2812 C C . LYS A 1 352 ? 8.417 -22.681 25.275 1.00 52.50 352 LYS A C 1
ATOM 2814 O O . LYS A 1 352 ? 8.537 -23.006 26.447 1.00 52.50 352 LYS A O 1
ATOM 2819 N N . THR A 1 353 ? 7.437 -21.910 24.795 1.00 44.94 353 THR A N 1
ATOM 2820 C CA . THR A 1 353 ? 5.973 -22.162 24.850 1.00 44.94 353 THR A CA 1
ATOM 2821 C C . THR A 1 353 ? 5.180 -20.848 24.783 1.00 44.94 353 THR A C 1
ATOM 2823 O O . THR A 1 353 ? 4.824 -20.316 25.825 1.00 44.94 353 THR A O 1
ATOM 2826 N N . VAL A 1 354 ? 4.854 -20.380 23.568 1.00 38.22 354 VAL A N 1
ATOM 2827 C CA . VAL A 1 354 ? 3.541 -19.828 23.152 1.00 38.22 354 VAL A CA 1
ATOM 2828 C C . VAL A 1 354 ? 3.478 -19.982 21.623 1.00 38.22 354 VAL A C 1
ATOM 2830 O O . VAL A 1 354 ? 4.318 -19.431 20.924 1.00 38.22 354 VAL A O 1
ATOM 2833 N N . ASP A 1 355 ? 2.504 -20.714 21.086 1.00 44.75 355 ASP A N 1
ATOM 2834 C CA . ASP A 1 355 ? 2.187 -20.735 19.650 1.00 44.75 355 ASP A CA 1
ATOM 2835 C C . ASP A 1 355 ? 0.649 -20.557 19.559 1.00 44.75 355 ASP A C 1
ATOM 2837 O O . ASP A 1 355 ? -0.054 -21.348 20.191 1.00 44.75 355 ASP A O 1
ATOM 2841 N N . PRO A 1 356 ? 0.058 -19.616 18.786 1.00 48.75 356 PRO A N 1
ATOM 2842 C CA . PRO A 1 356 ? 0.702 -18.471 18.135 1.00 48.75 356 PRO A CA 1
ATOM 2843 C C . PRO A 1 356 ? -0.176 -17.207 17.878 1.00 48.75 356 PRO A C 1
ATOM 2845 O O . PRO A 1 356 ? -1.346 -17.265 17.506 1.00 48.75 356 PRO A O 1
ATOM 2848 N N . MET A 1 357 ? 0.482 -16.053 17.909 1.00 53.00 357 MET A N 1
ATOM 2849 C CA . MET A 1 357 ? 0.099 -14.726 17.402 1.00 53.00 357 MET A CA 1
ATOM 2850 C C . MET A 1 357 ? -0.321 -14.527 15.930 1.00 53.00 357 MET A C 1
ATOM 2852 O O . MET A 1 357 ? -0.208 -13.404 15.484 1.00 53.00 357 MET A O 1
ATOM 2856 N N . LYS A 1 358 ? -0.656 -15.542 15.113 1.00 67.25 358 LYS A N 1
ATOM 2857 C CA . LYS A 1 358 ? -0.324 -15.568 13.653 1.00 67.25 358 LYS A CA 1
ATOM 2858 C C . LYS A 1 358 ? -0.958 -14.462 12.795 1.00 67.25 358 LYS A C 1
ATOM 2860 O O . LYS A 1 358 ? -1.935 -14.712 12.089 1.00 67.25 358 LYS A O 1
ATOM 2865 N N . GLY A 1 359 ? -0.350 -13.281 12.765 1.00 81.31 359 GLY A N 1
ATOM 2866 C CA . GLY A 1 359 ? -0.696 -12.212 11.840 1.00 81.31 359 GLY A CA 1
ATOM 2867 C C . GLY A 1 359 ? -0.572 -12.660 10.381 1.00 81.31 359 GLY A C 1
ATOM 2868 O O . GLY A 1 359 ? -0.024 -13.726 10.057 1.00 81.31 359 GLY A O 1
ATOM 2869 N N . ILE A 1 360 ? -1.046 -11.844 9.459 1.00 89.62 360 ILE A N 1
ATOM 2870 C CA . ILE A 1 360 ? -1.011 -12.176 8.041 1.00 89.62 360 ILE A CA 1
ATOM 2871 C C . ILE A 1 360 ? -0.812 -10.930 7.199 1.00 89.62 360 ILE A C 1
ATOM 2873 O O . ILE A 1 360 ? -1.223 -9.850 7.609 1.00 89.62 360 ILE A O 1
ATOM 2877 N N . TRP A 1 361 ? -0.264 -11.089 6.000 1.00 93.31 361 TRP A N 1
ATOM 2878 C CA . TRP A 1 361 ? -0.438 -10.098 4.947 1.00 93.31 361 TRP A CA 1
ATOM 2879 C C . TRP A 1 361 ? -1.555 -10.539 4.002 1.00 93.31 361 TRP A C 1
ATOM 2881 O O . TRP A 1 361 ? -1.416 -11.547 3.309 1.00 93.31 361 TRP A O 1
ATOM 2891 N N . HIS A 1 362 ? -2.661 -9.799 3.959 1.00 95.06 362 HIS A N 1
ATOM 2892 C CA . HIS A 1 362 ? -3.790 -10.109 3.086 1.00 95.06 362 HIS A CA 1
ATOM 2893 C C . HIS A 1 362 ? -3.952 -9.062 1.985 1.00 95.06 362 HIS A C 1
ATOM 2895 O O . HIS A 1 362 ? -4.259 -7.900 2.247 1.00 95.06 362 HIS A O 1
ATOM 2901 N N . SER A 1 363 ? -3.768 -9.488 0.739 1.00 95.12 363 SER A N 1
ATOM 2902 C CA . SER A 1 363 ? -3.800 -8.640 -0.452 1.00 95.12 363 SER A CA 1
ATOM 2903 C C . SER A 1 363 ? -5.179 -8.668 -1.120 1.00 95.12 363 SER A C 1
ATOM 2905 O O . SER A 1 363 ? -5.651 -9.710 -1.560 1.00 95.12 363 SER A O 1
ATOM 2907 N N . VAL A 1 364 ? -5.842 -7.525 -1.245 1.00 94.06 364 VAL A N 1
ATOM 2908 C CA . VAL A 1 364 ? -7.169 -7.391 -1.859 1.00 94.06 364 VAL A CA 1
ATOM 2909 C C . VAL A 1 364 ? -7.085 -6.498 -3.087 1.00 94.06 364 VAL A C 1
ATOM 2911 O O . VAL A 1 364 ? -6.555 -5.385 -3.044 1.00 94.06 364 VAL A O 1
ATOM 2914 N N . GLY A 1 365 ? -7.620 -6.982 -4.198 1.00 91.56 365 GLY A N 1
ATOM 2915 C CA . GLY A 1 365 ? -7.653 -6.233 -5.445 1.00 91.56 365 GLY A CA 1
ATOM 2916 C C . GLY A 1 365 ? -8.126 -7.085 -6.606 1.00 91.56 365 GLY A C 1
ATOM 2917 O O . GLY A 1 365 ? -8.180 -8.308 -6.527 1.00 91.56 365 GLY A O 1
ATOM 2918 N N . ASP A 1 366 ? -8.443 -6.434 -7.711 1.00 85.50 366 ASP A N 1
ATOM 2919 C CA . ASP A 1 366 ? -8.858 -7.081 -8.950 1.00 85.50 366 ASP A CA 1
ATOM 2920 C C . ASP A 1 366 ? -7.676 -7.554 -9.800 1.00 85.50 366 ASP A C 1
ATOM 2922 O O . ASP A 1 366 ? -7.882 -8.242 -10.790 1.00 85.50 366 ASP A O 1
ATOM 2926 N N . GLU A 1 367 ? -6.442 -7.237 -9.400 1.00 84.12 367 GLU A N 1
ATOM 2927 C CA . GLU A 1 367 ? -5.199 -7.721 -10.005 1.00 84.12 367 GLU A CA 1
ATOM 2928 C C . GLU A 1 367 ? -4.270 -8.408 -8.979 1.00 84.12 367 GLU A C 1
ATOM 2930 O O . GLU A 1 367 ? -3.101 -8.639 -9.279 1.00 84.12 367 GLU A O 1
ATOM 2935 N N . CYS A 1 368 ? -4.727 -8.746 -7.766 1.00 84.69 368 CYS A N 1
ATOM 2936 C CA . CYS A 1 368 ? -3.822 -9.096 -6.659 1.00 84.69 368 CYS A CA 1
ATOM 2937 C C . CYS A 1 368 ? -2.852 -10.275 -6.889 1.00 84.69 368 CYS A C 1
ATOM 2939 O O . CYS A 1 368 ? -1.728 -10.181 -6.399 1.00 84.69 368 CYS A O 1
ATOM 2941 N N . PRO A 1 369 ? -3.157 -11.351 -7.644 1.00 82.38 369 PRO A N 1
ATOM 2942 C CA . PRO A 1 369 ? -2.170 -12.399 -7.892 1.00 82.38 369 PRO A CA 1
ATOM 2943 C C . PRO A 1 369 ? -1.264 -12.112 -9.099 1.00 82.38 369 PRO A C 1
ATOM 2945 O O . PRO A 1 369 ? -0.380 -12.915 -9.378 1.00 82.38 369 PRO A O 1
ATOM 2948 N N . LYS A 1 370 ? -1.445 -10.998 -9.822 1.00 81.62 370 LYS A N 1
ATOM 2949 C CA . LYS A 1 370 ? -0.827 -10.724 -11.134 1.00 81.62 370 LYS A CA 1
ATOM 2950 C C . LYS A 1 370 ? 0.683 -10.952 -11.186 1.00 81.62 370 LYS A C 1
ATOM 2952 O O . LYS A 1 370 ? 1.159 -11.525 -12.160 1.00 81.62 370 LYS A O 1
ATOM 2957 N N . PHE A 1 371 ? 1.427 -10.537 -10.160 1.00 77.50 371 PHE A N 1
ATOM 2958 C CA . PHE A 1 371 ? 2.887 -10.709 -10.100 1.00 77.50 371 PHE A CA 1
ATOM 2959 C C . PHE A 1 371 ? 3.360 -12.018 -9.449 1.00 77.50 371 PHE A C 1
ATOM 2961 O O . PHE A 1 371 ? 4.556 -12.192 -9.242 1.00 77.50 371 PHE A O 1
ATOM 2968 N N . MET A 1 372 ? 2.441 -12.926 -9.120 1.00 77.56 372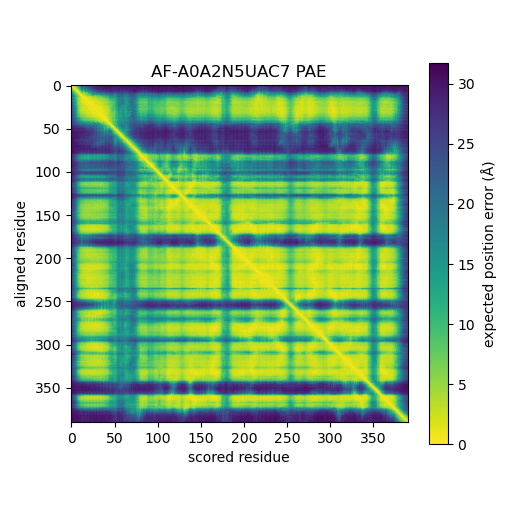 MET A N 1
ATOM 2969 C CA . MET A 1 372 ? 2.718 -14.206 -8.458 1.00 77.56 372 MET A CA 1
ATOM 2970 C C . MET A 1 372 ? 2.240 -15.411 -9.285 1.00 77.56 372 MET A C 1
ATOM 2972 O O . MET A 1 372 ? 2.141 -16.519 -8.758 1.00 77.56 372 MET A O 1
ATOM 2976 N N . VAL A 1 373 ? 1.910 -15.203 -10.564 1.00 72.44 373 VAL A N 1
ATOM 2977 C CA . VAL A 1 373 ? 1.329 -16.215 -11.460 1.00 72.44 373 VAL A CA 1
ATOM 2978 C C . VAL A 1 373 ? 2.393 -16.848 -12.347 1.00 72.44 373 VAL A C 1
ATOM 2980 O O . VAL A 1 373 ? 3.264 -16.168 -12.880 1.00 72.44 373 VAL A O 1
ATOM 2983 N N . THR A 1 374 ? 2.264 -18.157 -12.548 1.00 66.00 374 THR A N 1
ATOM 2984 C CA . THR A 1 374 ? 3.056 -18.956 -13.486 1.00 66.00 374 THR A CA 1
ATOM 2985 C C . THR A 1 374 ? 2.150 -19.667 -14.510 1.00 66.00 374 THR A C 1
ATOM 2987 O O . THR A 1 374 ? 1.074 -20.134 -14.115 1.00 66.00 374 THR A O 1
ATOM 2990 N N . PRO A 1 375 ? 2.552 -19.767 -15.800 1.00 58.75 375 PRO A N 1
ATOM 2991 C CA . PRO A 1 375 ? 3.746 -19.143 -16.390 1.00 58.75 375 PRO A CA 1
ATOM 2992 C C . PRO A 1 375 ? 3.665 -17.607 -16.331 1.00 58.75 375 PRO A C 1
ATOM 2994 O O . PRO A 1 375 ? 2.569 -17.043 -16.326 1.00 58.75 375 PRO A O 1
ATOM 2997 N N . TRP A 1 376 ? 4.818 -16.942 -16.195 1.00 51.59 376 TRP A N 1
ATOM 2998 C CA . TRP A 1 376 ? 4.871 -15.485 -16.037 1.00 51.59 376 TRP A CA 1
ATOM 2999 C C . TRP A 1 376 ? 4.302 -14.807 -17.286 1.00 51.59 376 TRP A C 1
ATOM 3001 O O . TRP A 1 376 ? 4.719 -15.089 -18.409 1.00 51.59 376 TRP A O 1
ATOM 3011 N N . VAL A 1 377 ? 3.332 -13.913 -17.093 1.00 48.47 377 VAL A N 1
ATOM 3012 C CA . VAL A 1 377 ? 2.775 -13.105 -18.181 1.00 48.47 377 VAL A CA 1
ATOM 3013 C C . VAL A 1 377 ? 3.649 -11.863 -18.328 1.00 48.47 377 VAL A C 1
ATOM 3015 O O . VAL A 1 377 ? 3.355 -10.817 -17.747 1.00 48.47 377 VAL A O 1
ATOM 3018 N N . ASP A 1 378 ? 4.736 -11.979 -19.088 1.00 40.94 378 ASP A N 1
ATOM 3019 C CA . ASP A 1 378 ? 5.545 -10.818 -19.445 1.00 40.94 378 ASP A CA 1
ATOM 3020 C C . ASP A 1 378 ? 4.775 -9.945 -20.433 1.00 40.94 378 ASP A C 1
ATOM 3022 O O . ASP A 1 378 ? 4.391 -10.347 -21.534 1.00 40.94 378 ASP A O 1
ATOM 3026 N N . TRP A 1 379 ? 4.519 -8.709 -20.017 1.00 34.75 379 TRP A N 1
ATOM 3027 C CA . TRP A 1 379 ? 3.992 -7.698 -20.909 1.00 34.75 379 TRP A CA 1
ATOM 3028 C C . TRP A 1 379 ? 5.135 -7.257 -21.822 1.00 34.75 379 TRP A C 1
ATOM 3030 O O . TRP A 1 379 ? 6.008 -6.502 -21.407 1.00 34.75 379 TRP A O 1
ATOM 3040 N N . HIS A 1 380 ? 5.111 -7.688 -23.075 1.00 35.25 380 HIS A N 1
ATOM 3041 C CA . HIS A 1 380 ? 5.715 -6.923 -24.153 1.00 35.25 380 HIS A CA 1
ATOM 3042 C C . HIS A 1 380 ? 4.583 -6.352 -24.998 1.00 35.25 380 HIS A C 1
ATOM 3044 O O . HIS A 1 380 ? 3.685 -7.067 -25.444 1.00 35.25 380 HIS A O 1
ATOM 3050 N N . LYS A 1 381 ? 4.604 -5.029 -25.190 1.00 33.69 381 LYS A N 1
ATOM 3051 C CA . LYS A 1 381 ? 3.875 -4.384 -26.283 1.00 33.69 381 LYS A CA 1
ATOM 3052 C C . LYS A 1 381 ? 4.251 -5.145 -27.547 1.00 33.69 381 LYS A C 1
ATOM 3054 O O . LYS A 1 381 ? 5.412 -5.118 -27.934 1.00 33.69 381 LYS A O 1
ATOM 3059 N N . SER A 1 382 ? 3.285 -5.819 -28.160 1.00 35.22 382 SER A N 1
ATOM 3060 C CA . SER A 1 382 ? 3.409 -6.215 -29.552 1.00 35.22 382 SER A CA 1
ATOM 3061 C C . SER A 1 382 ? 3.687 -4.933 -30.327 1.00 35.22 382 SER A C 1
ATOM 3063 O O . SER A 1 382 ? 2.813 -4.056 -30.396 1.00 35.22 382 SER A O 1
ATOM 3065 N N . ASP A 1 383 ? 4.907 -4.789 -30.836 1.00 34.69 383 ASP A N 1
ATOM 3066 C CA . ASP A 1 383 ? 5.164 -3.833 -31.893 1.00 34.69 383 ASP A CA 1
ATOM 3067 C C . ASP A 1 383 ? 4.113 -4.087 -32.966 1.00 34.69 383 ASP A C 1
ATOM 3069 O O . ASP A 1 383 ? 3.893 -5.219 -33.408 1.00 34.69 383 ASP A O 1
ATOM 3073 N N . LYS A 1 384 ? 3.402 -3.023 -33.332 1.00 35.81 384 LYS A N 1
ATOM 3074 C CA . LYS A 1 384 ? 2.718 -3.005 -34.609 1.00 35.81 384 LYS A CA 1
ATOM 3075 C C . LYS A 1 384 ? 3.819 -3.206 -35.644 1.00 35.81 384 LYS A C 1
ATOM 3077 O O . LYS A 1 384 ? 4.546 -2.270 -35.956 1.00 35.81 384 LYS A O 1
ATOM 3082 N N . GLN A 1 385 ? 3.954 -4.427 -36.148 1.00 34.62 385 GLN A N 1
ATOM 3083 C CA . GLN A 1 385 ? 4.401 -4.591 -37.516 1.00 34.62 385 GLN A CA 1
ATOM 3084 C C . GLN A 1 385 ? 3.347 -3.888 -38.366 1.00 34.62 385 GLN A C 1
ATOM 3086 O O . GLN A 1 385 ? 2.254 -4.416 -38.583 1.00 34.62 385 GLN A O 1
ATOM 3091 N N . ASP A 1 386 ? 3.666 -2.662 -38.782 1.00 35.69 386 ASP A N 1
ATOM 3092 C CA . ASP A 1 386 ? 3.081 -2.075 -39.976 1.00 35.69 386 ASP A CA 1
ATOM 3093 C C . ASP A 1 386 ? 3.373 -3.044 -41.124 1.00 35.69 386 ASP A C 1
ATOM 3095 O O . ASP A 1 386 ? 4.459 -3.106 -41.694 1.00 35.69 386 ASP A O 1
ATOM 3099 N N . SER A 1 387 ? 2.379 -3.877 -41.392 1.00 39.34 387 SER A N 1
ATOM 3100 C CA . SER A 1 387 ? 2.180 -4.535 -42.665 1.00 39.34 387 SER A CA 1
ATOM 3101 C C . SER A 1 387 ? 1.286 -3.598 -43.467 1.00 39.34 387 SER A C 1
ATOM 3103 O O . SER A 1 387 ? 0.114 -3.424 -43.138 1.00 39.34 387 SER A O 1
ATOM 3105 N N . GLY A 1 388 ? 1.840 -2.948 -44.491 1.00 32.12 388 GLY A N 1
ATOM 3106 C CA . GLY A 1 388 ? 1.022 -2.129 -45.382 1.00 32.12 388 GLY A CA 1
ATOM 3107 C C . GLY A 1 388 ? 1.774 -1.142 -46.263 1.00 32.12 388 GLY A C 1
ATOM 3108 O O . GLY A 1 388 ? 1.789 0.038 -45.954 1.00 32.12 388 GLY A O 1
ATOM 3109 N N . ALA A 1 389 ? 2.307 -1.666 -47.369 1.00 36.12 389 ALA A N 1
ATOM 3110 C CA . ALA A 1 389 ? 2.290 -1.096 -48.723 1.00 36.12 389 ALA A CA 1
ATOM 3111 C C . ALA A 1 389 ? 2.724 0.370 -48.954 1.00 36.12 389 ALA A C 1
ATOM 3113 O O . ALA A 1 389 ? 2.028 1.315 -48.585 1.00 36.12 389 ALA A O 1
ATOM 3114 N N . GLY A 1 390 ? 3.802 0.518 -49.732 1.00 34.69 390 GLY A N 1
ATOM 3115 C CA . GLY A 1 390 ? 4.253 1.759 -50.362 1.00 34.69 390 GLY A CA 1
ATOM 3116 C C . GLY A 1 390 ? 5.689 1.644 -50.827 1.00 34.69 390 GLY A C 1
ATOM 3117 O O . GLY A 1 390 ? 6.550 2.157 -50.084 1.00 34.69 390 GLY A O 1
#

Foldseek 3Di:
DDDPPPPDPPDDQLRVLVVVLVVCLVVQVVVLVVVLVVVVVQCVVVVDLDPQDDPDDPVDDPDPPPVPPDDPPDPDQDDDDQLLVCQVDLVSLQVWAWDFPDPQWDADPSRFKIFRQAQPDWGWIAIDPRPKIFIADHQWMEGAHALLCLLVVLVPDPPALFFQEEEEEAQADDPVVVVVPSDDHQDLCSNCSSVLCSSGACRNVDKHKYKYWAASRVVNVCCVPVPVCVVSQFDDPKAKEKEAAWAAADPDPPDSPSVRTSHGPDDSPDSDSDHRIIMMIITMRGHPVCVVPDDDDHDYYYYDYDHDPDPPDDDDCCVVCPVVGDPQGAYEYEQAQEIDWDHSSDDPDPDDDDDDPHHHYYYYHSNHSLCRMPPHNDDDPPPPPPPDDD

Nearest PDB structures (foldseek):
  7cv9-assembly1_A  TM=7.542E-01  e=1.774E-17  Arabidopsis thaliana
  7cv7-assembly1_A  TM=7.698E-01  e=3.049E-17  Arabidopsis thaliana
  7dpe-assembly1_A-3  TM=7.717E-01  e=1.548E-16  Arabidopsis thaliana
  7yi9-assembly1_B  TM=7.460E-01  e=1.839E-08  Tetrahymena thermophila SB210
  7f4l-assembly2_D  TM=7.128E-01  e=1.241E-06  Tetrahymena thermophila SB210

Solvent-accessible surface area (backbone atoms only — not comparable to full-atom values): 23169 Å² total; per-residue (Å²): 142,82,86,79,78,78,78,78,74,82,73,50,71,66,54,46,30,51,53,53,45,64,75,44,46,64,61,52,52,50,52,47,49,52,56,49,51,55,47,55,54,51,34,67,73,68,73,47,93,50,97,86,64,80,98,71,84,61,98,63,71,96,59,87,78,69,81,77,69,74,78,75,89,68,94,68,88,71,81,85,81,60,47,57,59,34,50,72,34,72,66,53,34,58,65,40,49,58,47,59,92,45,95,70,49,50,62,43,98,59,35,44,31,43,34,22,74,36,78,85,46,73,41,61,38,27,38,56,97,74,68,37,37,34,52,34,37,24,17,12,23,36,33,59,26,42,59,79,39,39,32,66,56,57,71,65,51,80,83,52,79,42,46,42,29,38,41,34,47,67,68,67,71,42,84,73,54,66,74,64,81,79,63,87,58,50,53,87,72,52,63,59,56,36,32,65,48,76,55,44,48,48,25,76,79,39,58,23,43,37,37,34,51,36,67,72,57,45,70,57,51,50,41,38,69,75,42,53,34,54,77,48,43,28,46,71,77,66,24,54,31,36,46,34,30,24,37,65,62,76,84,54,96,88,58,88,62,72,82,63,26,62,40,60,72,34,64,85,88,50,90,59,92,67,67,34,54,39,39,31,44,31,30,39,32,54,19,73,90,45,60,89,69,68,84,83,73,82,56,79,66,47,78,48,74,46,61,71,84,52,92,94,53,76,79,89,54,62,77,76,46,46,90,79,44,65,95,52,44,27,34,40,29,39,59,20,45,41,50,49,46,47,77,77,83,72,74,96,63,99,69,93,85,84,87,77,72,73,32,32,22,35,13,29,10,31,39,14,53,65,74,31,37,36,76,71,80,77,87,67,82,77,73,78,76,84,79,77,90,135

Radius of gyration: 22.86 Å; Cα contacts (8 Å, |Δi|>4): 626; chains: 1; bounding box: 57×86×76 Å